Protein 5XSZ (pdb70)

Secondary structure (P-SEA, 3-state):
ccccaaaaaaaaaaaaaaaaaaaaaaaaaaccccccccaaaaaaaaaaaaaaaaaaaaaaaaaaaacccccccaaaaaaaaaaaaaaaaaaaaaaaaaaaaaaaaacccccccccccaaaaaaaaaaaaaaaaaacaaaaaaacccccccccccccccaaaaaaaaaaaaaacccaaaaaaaaaaaaaaaaaaaccccccaaaaaaacbbbbccccccccccccccccccccccccaaaaaaaaaaaacccccccccaaaaaaaaaaaaaaaaaaaaacccaaaaaaaccaaaaaaaaaaaaaccccccccaaaaaaaaaacaaaaaaaaaaccccccccaaaaaaaaaaaacccccccccaaaaaaaaaaaaaaaaaacaaaaaaaaaaaaaaccccccccaaaaaaaaaaaaaaaaaccccaaaaaaaaaaaaccccccccccccc

Structure (mmCIF, N/CA/C/O backbone):
data_5XSZ
#
_entry.id   5XSZ
#
_cell.length_a   55.880
_cell.length_b   65.020
_cell.length_c   160.650
_cell.angle_alpha   90.000
_cell.angle_beta   90.000
_cell.angle_gamma   90.000
#
_symmetry.space_group_name_H-M   'P 21 21 21'
#
loop_
_entity.id
_entity.type
_entity.pdbx_description
1 polymer 'Lysophosphatidic acid receptor 6a,Endolysin,Lysophosphatidic acid receptor 6a'
2 non-polymer '(2R)-2,3-dihydroxypropyl (9Z)-octadec-9-enoate'
#
loop_
_atom_site.group_PDB
_atom_site.id
_atom_site.type_symbol
_atom_site.label_atom_id
_atom_site.label_alt_id
_atom_site.label_comp_id
_atom_site.label_asym_id
_atom_site.label_entity_id
_atom_site.label_seq_id
_atom_site.pdbx_PDB_ins_code
_atom_site.Cartn_x
_atom_site.Cartn_y
_atom_site.Cartn_z
_atom_site.occupancy
_atom_site.B_iso_or_equiv
_atom_site.auth_seq_id
_atom_site.auth_comp_id
_atom_site.auth_asym_id
_atom_site.auth_atom_id
_atom_site.pdbx_PDB_model_num
ATOM 1 N N . ASP A 1 24 ? 4.106 3.805 -65.931 1.00 95.67 23 ASP A N 1
ATOM 2 C CA . ASP A 1 24 ? 3.927 4.210 -64.541 1.00 100.55 23 ASP A CA 1
ATOM 3 C C . ASP A 1 24 ? 2.997 3.234 -63.832 1.00 97.60 23 ASP A C 1
ATOM 4 O O . ASP A 1 24 ? 2.061 3.636 -63.135 1.00 95.56 23 ASP A O 1
ATOM 9 N N . ASN A 1 25 ? 3.262 1.939 -64.024 1.00 98.92 24 ASN A N 1
ATOM 10 C CA . ASN A 1 25 ? 2.450 0.902 -63.401 1.00 95.25 24 ASN A CA 1
ATOM 11 C C . ASN A 1 25 ? 2.577 0.891 -61.887 1.00 90.64 24 ASN A C 1
ATOM 12 O O . ASN A 1 25 ? 1.660 0.422 -61.207 1.00 85.07 24 ASN A O 1
ATOM 17 N N . PHE A 1 26 ? 3.680 1.408 -61.344 1.00 89.20 25 PHE A N 1
ATOM 18 C CA . PHE A 1 26 ? 3.792 1.531 -59.896 1.00 84.82 25 PHE A CA 1
ATOM 19 C C . PHE A 1 26 ? 2.688 2.408 -59.330 1.00 83.10 25 PHE A C 1
ATOM 20 O O . PHE A 1 26 ? 2.312 2.253 -58.165 1.00 82.49 25 PHE A O 1
ATOM 28 N N . LYS A 1 27 ? 2.143 3.313 -60.140 1.00 84.68 26 LYS A N 1
ATOM 29 C CA . LYS A 1 27 ? 1.252 4.337 -59.606 1.00 81.39 26 LYS A CA 1
ATOM 30 C C . LYS A 1 27 ? -0.195 3.864 -59.530 1.00 72.51 26 LYS A C 1
ATOM 31 O O . LYS A 1 27 ? -0.843 3.985 -58.484 1.00 71.72 26 LYS A O 1
ATOM 33 N N . TYR A 1 28 ? -0.724 3.334 -60.619 1.00 73.14 27 TYR A N 1
ATOM 34 C CA . TYR A 1 28 ? -2.173 3.210 -60.660 1.00 65.11 27 TYR A CA 1
ATOM 35 C C . TYR A 1 28 ? -2.683 2.014 -59.857 1.00 64.36 27 TYR A C 1
ATOM 36 O O . TYR A 1 28 ? -3.576 2.193 -59.022 1.00 63.51 27 TYR A O 1
ATOM 38 N N . PRO A 1 29 ? -2.186 0.788 -60.056 1.00 66.62 28 PRO A N 1
ATOM 39 C CA . PRO A 1 29 ? -2.757 -0.324 -59.281 1.00 64.50 28 PRO A CA 1
ATOM 40 C C . PRO A 1 29 ? -2.349 -0.320 -57.818 1.00 63.30 28 PRO A C 1
ATOM 41 O O . PRO A 1 29 ? -3.123 -0.801 -56.982 1.00 60.72 28 PRO A O 1
ATOM 45 N N . LEU A 1 30 ? -1.167 0.207 -57.478 1.00 64.08 29 LEU A N 1
ATOM 46 C CA . LEU A 1 30 ? -0.725 0.206 -56.083 1.00 57.38 29 LEU A CA 1
ATOM 47 C C . LEU A 1 30 ? -1.675 1.001 -55.196 1.00 58.51 29 LEU A C 1
ATOM 48 O O . LEU A 1 30 ? -1.991 0.579 -54.077 1.00 55.32 29 LEU A O 1
ATOM 53 N N . TYR A 1 31 ? -2.132 2.159 -55.679 1.00 61.11 30 TYR A N 1
ATOM 54 C CA . TYR A 1 31 ? -3.173 2.914 -54.990 1.00 56.92 30 TYR A CA 1
ATOM 55 C C . TYR A 1 31 ? -4.361 2.026 -54.642 1.00 59.53 30 TYR A C 1
ATOM 56 O O . TYR A 1 31 ? -4.862 2.053 -53.514 1.00 61.01 30 TYR A O 1
ATOM 65 N N . SER A 1 32 ? -4.823 1.223 -55.603 1.00 63.82 31 SER A N 1
ATOM 66 C CA . SER A 1 32 ? -5.983 0.371 -55.361 1.00 59.35 31 SER A CA 1
ATOM 67 C C . SER A 1 32 ? -5.721 -0.614 -54.227 1.00 59.80 31 SER A C 1
ATOM 68 O O . SER A 1 32 ? -6.605 -0.871 -53.402 1.00 58.27 31 SER A O 1
ATOM 71 N N . MET A 1 33 ? -4.504 -1.160 -54.159 1.00 61.12 32 MET A N 1
ATOM 72 C CA . MET A 1 33 ? -4.163 -2.110 -53.104 1.00 63.04 32 MET A CA 1
ATOM 73 C C . MET A 1 33 ? -4.064 -1.416 -51.752 1.00 61.86 32 MET A C 1
ATOM 74 O O . MET A 1 33 ? -4.758 -1.784 -50.796 1.00 58.97 32 MET A O 1
ATOM 79 N N . VAL A 1 34 ? -3.198 -0.401 -51.663 1.00 64.14 33 VAL A N 1
ATOM 80 C CA . VAL A 1 34 ? -2.997 0.323 -50.410 1.00 55.64 33 VAL A CA 1
ATOM 81 C C . VAL A 1 34 ? -4.320 0.875 -49.893 1.00 54.36 33 VAL A C 1
ATOM 82 O O . VAL A 1 34 ? -4.677 0.672 -48.730 1.00 59.04 33 VAL A O 1
ATOM 86 N N . PHE A 1 35 ? -5.087 1.547 -50.754 1.00 52.96 34 PHE A N 1
ATOM 87 C CA . PHE A 1 35 ? -6.313 2.189 -50.280 1.00 54.47 34 PHE A CA 1
ATOM 88 C C . PHE A 1 35 ? -7.301 1.169 -49.737 1.00 53.09 34 PHE A C 1
ATOM 89 O O . PHE A 1 35 ? -7.951 1.411 -48.717 1.00 53.28 34 PHE A O 1
ATOM 97 N N . SER A 1 36 ? -7.427 0.021 -50.401 1.00 56.36 35 SER A N 1
ATOM 98 C CA . SER A 1 36 ? -8.335 -1.017 -49.922 1.00 58.49 35 SER A CA 1
ATOM 99 C C . SER A 1 36 ? -7.911 -1.515 -48.546 1.00 58.08 35 SER A C 1
ATOM 100 O O . SER A 1 36 ? -8.736 -1.621 -47.628 1.00 56.92 35 SER A O 1
ATOM 103 N N . ILE A 1 37 ? -6.619 -1.814 -48.386 1.00 53.15 36 ILE A N 1
ATOM 104 C CA . ILE A 1 37 ? -6.099 -2.246 -47.091 1.00 54.14 36 ILE A CA 1
ATOM 105 C C . ILE A 1 37 ? -6.240 -1.127 -46.063 1.00 58.31 36 ILE A C 1
ATOM 106 O O . ILE A 1 37 ? -6.778 -1.330 -44.967 1.00 57.60 36 ILE A O 1
ATOM 111 N N . VAL A 1 38 ? -5.783 0.079 -46.416 1.00 57.92 37 VAL A N 1
ATOM 112 C CA . VAL A 1 38 ? -5.858 1.217 -45.501 1.00 56.84 37 VAL A CA 1
ATOM 113 C C . VAL A 1 38 ? -7.303 1.493 -45.097 1.00 57.92 37 VAL A C 1
ATOM 114 O O . VAL A 1 38 ? -7.593 1.732 -43.920 1.00 55.82 37 VAL A O 1
ATOM 118 N N . PHE A 1 39 ? -8.234 1.435 -46.053 1.00 58.13 38 PHE A N 1
ATOM 119 C CA . PHE A 1 39 ? -9.640 1.680 -45.739 1.00 55.77 38 PHE A CA 1
ATOM 120 C C . PHE A 1 39 ? -10.147 0.727 -44.663 1.00 56.16 38 PHE A C 1
ATOM 121 O O . PHE A 1 39 ? -10.838 1.144 -43.727 1.00 54.29 38 PHE A O 1
ATOM 129 N N . MET A 1 40 ? -9.836 -0.566 -44.792 1.00 59.94 39 MET A N 1
ATOM 130 C CA . MET A 1 40 ? -10.303 -1.536 -43.805 1.00 61.06 39 MET A CA 1
ATOM 131 C C . MET A 1 40 ? -9.628 -1.306 -42.462 1.00 59.79 39 MET A C 1
ATOM 132 O O . MET A 1 40 ? -10.293 -1.224 -41.421 1.00 58.62 39 MET A O 1
ATOM 134 N N . VAL A 1 41 ? -8.300 -1.184 -42.473 1.00 59.30 40 VAL A N 1
ATOM 135 C CA . VAL A 1 41 ? -7.574 -0.911 -41.239 1.00 61.29 40 VAL A CA 1
ATOM 136 C C . VAL A 1 41 ? -8.029 0.416 -40.642 1.00 60.39 40 VAL A C 1
ATOM 137 O O . VAL A 1 41 ? -8.489 0.475 -39.496 1.00 60.57 40 VAL A O 1
ATOM 141 N N . GLY A 1 42 ? -7.962 1.486 -41.434 1.00 58.98 41 GLY A N 1
ATOM 142 C CA . GLY A 1 42 ? -8.278 2.809 -40.917 1.00 59.63 41 GLY A CA 1
ATOM 143 C C . GLY A 1 42 ? -9.685 2.917 -40.357 1.00 60.34 41 GLY A C 1
ATOM 144 O O . GLY A 1 42 ? -9.892 3.461 -39.269 1.00 65.03 41 GLY A O 1
ATOM 145 N N . LEU A 1 43 ? -10.673 2.396 -41.089 1.00 58.52 42 LEU A N 1
ATOM 146 C CA . LEU A 1 43 ? -12.062 2.541 -40.661 1.00 60.50 42 LEU A CA 1
ATOM 147 C C . LEU A 1 43 ? -12.292 1.884 -39.307 1.00 62.39 42 LEU A C 1
ATOM 148 O O . LEU A 1 43 ? -12.847 2.502 -38.391 1.00 64.54 42 LEU A O 1
ATOM 153 N N . ILE A 1 44 ? -11.849 0.635 -39.157 1.00 63.24 43 ILE A N 1
ATOM 154 C CA . ILE A 1 44 ? -12.126 -0.112 -37.933 1.00 64.15 43 ILE A CA 1
ATOM 155 C C . ILE A 1 44 ? -11.407 0.520 -36.744 1.00 63.62 43 ILE A C 1
ATOM 156 O O . ILE A 1 44 ? -12.005 0.745 -35.684 1.00 61.13 43 ILE A O 1
ATOM 161 N N . THR A 1 45 ? -10.114 0.821 -36.904 1.00 60.39 44 THR A N 1
ATOM 162 C CA . THR A 1 45 ? -9.347 1.376 -35.792 1.00 57.53 44 THR A CA 1
ATOM 163 C C . THR A 1 45 ? -9.862 2.753 -35.391 1.00 59.62 44 THR A C 1
ATOM 164 O O . THR A 1 45 ? -9.990 3.051 -34.199 1.00 57.01 44 THR A O 1
ATOM 168 N N . ASN A 1 46 ? -10.171 3.606 -36.370 1.00 64.00 45 ASN A N 1
ATOM 169 C CA . ASN A 1 46 ? -10.606 4.962 -36.043 1.00 64.34 45 ASN A CA 1
ATOM 170 C C . ASN A 1 46 ? -12.017 4.978 -35.463 1.00 63.89 45 ASN A C 1
ATOM 171 O O . ASN A 1 46 ? -12.311 5.779 -34.568 1.00 66.69 45 ASN A O 1
ATOM 176 N N . VAL A 1 47 ? -12.907 4.112 -35.954 1.00 62.70 46 VAL A N 1
ATOM 177 C CA . VAL A 1 47 ? -14.235 4.007 -35.346 1.00 65.33 46 VAL A CA 1
ATOM 178 C C . VAL A 1 47 ? -14.118 3.505 -33.912 1.00 63.72 46 VAL A C 1
ATOM 179 O O . VAL A 1 47 ? -14.781 4.011 -32.999 1.00 62.01 46 VAL A O 1
ATOM 183 N N . ALA A 1 48 ? -13.259 2.507 -33.692 1.00 64.07 47 ALA A N 1
ATOM 184 C CA . ALA A 1 48 ? -13.052 1.995 -32.341 1.00 62.17 47 ALA A CA 1
ATOM 185 C C . ALA A 1 48 ? -12.408 3.047 -31.448 1.00 64.04 47 ALA A C 1
ATOM 186 O O . ALA A 1 48 ? -12.773 3.184 -30.275 1.00 63.76 47 ALA A O 1
ATOM 188 N N . ALA A 1 49 ? -11.448 3.801 -31.987 1.00 63.79 48 ALA A N 1
ATOM 189 C CA . ALA A 1 49 ? -10.827 4.869 -31.211 1.00 60.77 48 ALA A CA 1
ATOM 190 C C . ALA A 1 49 ? -11.839 5.950 -30.863 1.00 61.18 48 ALA A C 1
ATOM 191 O O . ALA A 1 49 ? -11.884 6.427 -29.725 1.00 65.71 48 ALA A O 1
ATOM 193 N N . MET A 1 50 ? -12.668 6.345 -31.832 1.00 58.79 49 MET A N 1
ATOM 194 C CA . MET A 1 50 ? -13.690 7.350 -31.564 1.00 64.26 49 MET A CA 1
ATOM 195 C C . MET A 1 50 ? -14.638 6.889 -30.463 1.00 75.04 49 MET A C 1
ATOM 196 O O . MET A 1 50 ? -14.886 7.621 -29.499 1.00 81.57 49 MET A O 1
ATOM 201 N N . TYR A 1 51 ? -15.161 5.664 -30.584 1.00 73.49 50 TYR A N 1
ATOM 202 C CA . TYR A 1 51 ? -16.060 5.117 -29.568 1.00 73.49 50 TYR A CA 1
ATOM 203 C C . TYR A 1 51 ? -15.413 5.118 -28.186 1.00 72.18 50 TYR A C 1
ATOM 204 O O . TYR A 1 51 ? -16.052 5.483 -27.191 1.00 72.65 50 TYR A O 1
ATOM 213 N N . ILE A 1 52 ? -14.144 4.712 -28.105 1.00 69.62 51 ILE A N 1
ATOM 214 C CA . ILE A 1 52 ? -13.438 4.693 -26.827 1.00 69.27 51 ILE A CA 1
ATOM 215 C C . ILE A 1 52 ? -13.350 6.095 -26.246 1.00 73.35 51 ILE A C 1
ATOM 216 O O . ILE A 1 52 ? -13.485 6.291 -25.032 1.00 82.98 51 ILE A O 1
ATOM 221 N N . PHE A 1 53 ? -13.136 7.094 -27.103 1.00 70.45 52 PHE A N 1
ATOM 222 C CA . PHE A 1 53 ? -12.958 8.462 -26.626 1.00 76.76 52 PHE A CA 1
ATOM 223 C C . PHE A 1 53 ? -14.211 8.977 -25.928 1.00 87.84 52 PHE A C 1
ATOM 224 O O . PHE A 1 53 ? -14.129 9.609 -24.868 1.00 95.98 52 PHE A O 1
ATOM 232 N N . MET A 1 54 ? -15.384 8.720 -26.514 1.00 86.98 53 MET A N 1
ATOM 233 C CA . MET A 1 54 ? -16.615 9.302 -25.987 1.00 89.14 53 MET A CA 1
ATOM 234 C C . MET A 1 54 ? -16.895 8.817 -24.570 1.00 96.80 53 MET A C 1
ATOM 235 O O . MET A 1 54 ? -17.046 9.620 -23.641 1.00 99.49 53 MET A O 1
ATOM 240 N N . CYS A 1 55 ? -16.938 7.499 -24.383 1.00 99.76 54 CYS A N 1
ATOM 241 C CA . CYS A 1 55 ? -17.527 6.928 -23.177 1.00 99.82 54 CYS A CA 1
ATOM 242 C C . CYS A 1 55 ? -16.579 6.976 -21.982 1.00 101.86 54 CYS A C 1
ATOM 243 O O . CYS A 1 55 ? -17.014 7.225 -20.853 1.00 107.96 54 CYS A O 1
ATOM 246 N N . SER A 1 56 ? -15.289 6.759 -22.205 1.00 99.82 55 SER A N 1
ATOM 247 C CA . SER A 1 56 ? -14.360 6.488 -21.117 1.00 105.62 55 SER A CA 1
ATOM 248 C C . SER A 1 56 ? -13.766 7.771 -20.546 1.00 109.99 55 SER A C 1
ATOM 249 O O . SER A 1 56 ? -13.280 8.630 -21.293 1.00 109.48 55 SER A O 1
ATOM 252 N N . LEU A 1 57 ? -13.824 7.894 -19.216 1.00 110.40 56 LEU A N 1
ATOM 253 C CA . LEU A 1 57 ? -13.180 8.933 -18.401 1.00 112.52 56 LEU A CA 1
ATOM 254 C C . LEU A 1 57 ? -13.842 10.302 -18.511 1.00 118.33 56 LEU A C 1
ATOM 255 O O . LEU A 1 57 ? -13.310 11.267 -17.941 1.00 111.70 56 LEU A O 1
ATOM 260 N N . LYS A 1 58 ? -14.969 10.421 -19.213 1.00 122.82 57 LYS A N 1
ATOM 261 C CA . LYS A 1 58 ? -15.783 11.634 -19.237 1.00 118.63 57 LYS A CA 1
ATOM 262 C C . LYS A 1 58 ? -15.040 12.877 -19.711 1.00 122.71 57 LYS A C 1
ATOM 263 O O . LYS A 1 58 ? -14.670 13.725 -18.888 1.00 122.52 57 LYS A O 1
ATOM 265 N N . LEU A 1 59 ? -14.845 13.020 -21.026 1.00 117.09 58 LEU A N 1
ATOM 266 C CA . LEU A 1 59 ? -14.081 14.127 -21.610 1.00 110.17 58 LEU A CA 1
ATOM 267 C C . LEU A 1 59 ? -12.741 14.280 -20.888 1.00 107.92 58 LEU A C 1
ATOM 268 O O . LEU A 1 59 ? -12.482 15.258 -20.188 1.00 105.93 58 LEU A O 1
ATOM 270 N N . ARG A 1 60 ? -11.890 13.277 -21.109 1.00 102.10 59 ARG A N 1
ATOM 271 C CA . ARG A 1 60 ? -10.775 13.017 -20.206 1.00 100.63 59 ARG A CA 1
ATOM 272 C C . ARG A 1 60 ? -9.872 14.229 -20.033 1.00 93.24 59 ARG A C 1
ATOM 273 O O . ARG A 1 60 ? -9.520 14.594 -18.906 1.00 102.08 59 ARG A O 1
ATOM 275 N N . ASN A 1 61 ? -9.478 14.866 -21.128 1.00 75.98 60 ASN A N 1
ATOM 276 C CA . ASN A 1 61 ? -8.398 15.833 -21.025 1.00 71.00 60 ASN A CA 1
ATOM 277 C C . ASN A 1 61 ? -8.482 16.825 -22.173 1.00 73.68 60 ASN A C 1
ATOM 278 O O . ASN A 1 61 ? -9.310 16.695 -23.079 1.00 74.65 60 ASN A O 1
ATOM 283 N N . GLU A 1 62 ? -7.607 17.835 -22.109 1.00 69.51 61 GLU A N 1
ATOM 284 C CA . GLU A 1 62 ? -7.410 18.721 -23.251 1.00 60.81 61 GLU A CA 1
ATOM 285 C C . GLU A 1 62 ? -6.743 17.981 -24.395 1.00 59.52 61 GLU A C 1
ATOM 286 O O . GLU A 1 62 ? -7.066 18.210 -25.567 1.00 68.82 61 GLU A O 1
ATOM 292 N N . THR A 1 63 ? -5.804 17.091 -24.071 1.00 58.47 62 THR A N 1
ATOM 293 C CA . THR A 1 63 ? -5.120 16.333 -25.109 1.00 57.19 62 THR A CA 1
ATOM 294 C C . THR A 1 63 ? -6.097 15.459 -25.875 1.00 53.40 62 THR A C 1
ATOM 295 O O . THR A 1 63 ? -5.964 15.282 -27.089 1.00 57.60 62 THR A O 1
ATOM 299 N N . THR A 1 64 ? -7.102 14.926 -25.185 1.00 52.21 63 THR A N 1
ATOM 300 C CA . THR A 1 64 ? -8.101 14.108 -25.855 1.00 52.42 63 THR A CA 1
ATOM 301 C C . THR A 1 64 ? -8.860 14.906 -26.906 1.00 60.38 63 THR A C 1
ATOM 302 O O . THR A 1 64 ? -9.248 14.360 -27.948 1.00 62.84 63 THR A O 1
ATOM 306 N N . THR A 1 65 ? -9.074 16.197 -26.660 1.00 61.74 64 THR A N 1
ATOM 307 C CA . THR A 1 65 ? -9.765 17.019 -27.645 1.00 62.36 64 THR A CA 1
ATOM 308 C C . THR A 1 65 ? -8.993 17.060 -28.956 1.00 56.41 64 THR A C 1
ATOM 309 O O . THR A 1 65 ? -9.582 16.919 -30.034 1.00 59.10 64 THR A O 1
ATOM 313 N N . TYR A 1 66 ? -7.670 17.218 -28.886 1.00 55.08 65 TYR A N 1
ATOM 314 C CA . TYR A 1 66 ? -6.858 17.190 -30.100 1.00 53.07 65 TYR A CA 1
ATOM 315 C C . TYR A 1 66 ? -6.985 15.854 -30.820 1.00 52.44 65 TYR A C 1
ATOM 316 O O . TYR A 1 66 ? -7.038 15.805 -32.055 1.00 56.29 65 TYR A O 1
ATOM 325 N N . MET A 1 67 ? -7.040 14.758 -30.064 1.00 50.69 66 MET A N 1
ATOM 326 C CA . MET A 1 67 ? -7.066 13.434 -30.676 1.00 51.67 66 MET A CA 1
ATOM 327 C C . MET A 1 67 ? -8.383 13.167 -31.390 1.00 53.63 66 MET A C 1
ATOM 328 O O . MET A 1 67 ? -8.407 12.497 -32.428 1.00 55.33 66 MET A O 1
ATOM 333 N N . MET A 1 68 ? -9.486 13.668 -30.844 1.00 54.93 67 MET A N 1
ATOM 334 C CA . MET A 1 68 ? -10.790 13.407 -31.443 1.00 58.42 67 MET A CA 1
ATOM 335 C C . MET A 1 68 ? -10.940 14.114 -32.789 1.00 57.65 67 MET A C 1
ATOM 336 O O . MET A 1 68 ? -11.544 13.568 -33.721 1.00 57.92 67 MET A O 1
ATOM 341 N N . ASN A 1 69 ? -10.396 15.329 -32.906 1.00 55.62 68 ASN A N 1
ATOM 342 C CA . ASN A 1 69 ? -10.414 16.038 -34.182 1.00 55.28 68 ASN A CA 1
ATOM 343 C C . ASN A 1 69 ? -9.598 15.300 -35.228 1.00 55.43 68 ASN A C 1
ATOM 344 O O . ASN A 1 69 ? -9.936 15.307 -36.418 1.00 52.36 68 ASN A O 1
ATOM 349 N N . LEU A 1 70 ? -8.506 14.676 -34.798 1.00 53.25 69 LEU A N 1
ATOM 350 C CA . LEU A 1 70 ? -7.687 13.897 -35.712 1.00 55.17 69 LEU A CA 1
ATOM 351 C C . LEU A 1 70 ? -8.460 12.700 -36.249 1.00 55.26 69 LEU A C 1
ATOM 352 O O . LEU A 1 70 ? -8.343 12.355 -37.432 1.00 59.36 69 LEU A O 1
ATOM 357 N N . VAL A 1 71 ? -9.270 12.066 -35.397 1.00 51.48 70 VAL A N 1
ATOM 358 C CA . VAL A 1 71 ? -10.051 10.912 -35.830 1.00 51.36 70 VAL A CA 1
ATOM 359 C C . VAL A 1 71 ? -11.059 11.321 -36.892 1.00 52.05 70 VAL A C 1
ATOM 360 O O . VAL A 1 71 ? -11.248 10.616 -37.888 1.00 58.12 70 VAL A O 1
ATOM 364 N N . VAL A 1 72 ? -11.711 12.470 -36.708 1.00 52.20 71 VAL A N 1
ATOM 365 C CA . VAL A 1 72 ? -12.728 12.913 -37.663 1.00 57.41 71 VAL A CA 1
ATOM 366 C C . VAL A 1 72 ? -12.113 13.139 -39.041 1.00 55.14 71 VAL A C 1
ATOM 367 O O . VAL A 1 72 ? -12.619 12.642 -40.055 1.00 54.79 71 VAL A O 1
ATOM 371 N N . SER A 1 73 ? -11.014 13.894 -39.100 1.00 52.13 72 SER A N 1
ATOM 372 C CA . SER A 1 73 ? -10.360 14.149 -40.379 1.00 54.10 72 SER A CA 1
ATOM 373 C C . SER A 1 73 ? -9.948 12.849 -41.053 1.00 54.80 72 SER A C 1
ATOM 374 O O . SER A 1 73 ? -10.084 12.699 -42.273 1.00 60.80 72 SER A O 1
ATOM 377 N N . ASP A 1 74 ? -9.432 11.895 -40.275 1.00 53.38 73 ASP A N 1
ATOM 378 C CA . ASP A 1 74 ? -9.023 10.626 -40.865 1.00 56.56 73 ASP A CA 1
ATOM 379 C C . ASP A 1 74 ? -10.231 9.840 -41.356 1.00 55.59 73 ASP A C 1
ATOM 380 O O . ASP A 1 74 ? -10.186 9.223 -42.426 1.00 56.93 73 ASP A O 1
ATOM 385 N N . LEU A 1 75 ? -11.328 9.867 -40.597 1.00 55.36 74 LEU A N 1
ATOM 386 C CA . LEU A 1 75 ? -12.525 9.129 -40.985 1.00 54.10 74 LEU A CA 1
ATOM 387 C C . LEU A 1 75 ? -13.092 9.644 -42.300 1.00 60.27 74 LEU A C 1
ATOM 388 O O . LEU A 1 75 ? -13.414 8.858 -43.198 1.00 65.55 74 LEU A O 1
ATOM 393 N N . LEU A 1 76 ? -13.236 10.968 -42.427 1.00 58.52 75 LEU A N 1
ATOM 394 C CA . LEU A 1 76 ? -13.773 11.533 -43.660 1.00 52.43 75 LEU A CA 1
ATOM 395 C C . LEU A 1 76 ? -12.920 11.133 -44.856 1.00 54.32 75 LEU A C 1
ATOM 396 O O . LEU A 1 76 ? -13.447 10.723 -45.896 1.00 62.62 75 LEU A O 1
ATOM 401 N N . PHE A 1 77 ? -11.598 11.196 -44.710 1.00 54.95 76 PHE A N 1
ATOM 402 C CA . PHE A 1 77 ? -10.713 10.780 -45.792 1.00 58.95 76 PHE A CA 1
ATOM 403 C C . PHE A 1 77 ? -10.784 9.274 -46.027 1.00 63.03 76 PHE A C 1
ATOM 404 O O . PHE A 1 77 ? -10.682 8.811 -47.169 1.00 67.11 76 PHE A O 1
ATOM 412 N N . VAL A 1 78 ? -10.954 8.494 -44.959 1.00 61.91 77 VAL A N 1
ATOM 413 C CA . VAL A 1 78 ? -11.119 7.052 -45.117 1.00 60.80 77 VAL A CA 1
ATOM 414 C C . VAL A 1 78 ? -12.381 6.748 -45.918 1.00 65.34 77 VAL A C 1
ATOM 415 O O . VAL A 1 78 ? -12.382 5.868 -46.789 1.00 70.55 77 VAL A O 1
ATOM 419 N N . LEU A 1 79 ? -13.462 7.498 -45.676 1.00 60.56 78 LEU A N 1
ATOM 420 C CA . LEU A 1 79 ? -14.704 7.259 -46.410 1.00 65.75 78 LEU A CA 1
ATOM 421 C C . LEU A 1 79 ? -14.552 7.545 -47.904 1.00 67.60 78 LEU A C 1
ATOM 422 O O . LEU A 1 79 ? -15.268 6.955 -48.721 1.00 69.39 78 LEU A O 1
ATOM 427 N N . THR A 1 80 ? -13.634 8.435 -48.283 1.00 63.85 79 THR A N 1
ATOM 428 C CA . THR A 1 80 ? -13.397 8.716 -49.693 1.00 66.34 79 THR A CA 1
ATOM 429 C C . THR A 1 80 ? -12.523 7.666 -50.367 1.00 70.80 79 THR A C 1
ATOM 430 O O . THR A 1 80 ? -12.408 7.673 -51.598 1.00 71.87 79 THR A O 1
ATOM 434 N N . LEU A 1 81 ? -11.904 6.775 -49.593 1.00 68.91 80 LEU A N 1
ATOM 435 C CA . LEU A 1 81 ? -10.998 5.781 -50.168 1.00 68.96 80 LEU A CA 1
ATOM 436 C C . LEU A 1 81 ? -11.686 4.777 -51.083 1.00 65.62 80 LEU A C 1
ATOM 437 O O . LEU A 1 81 ? -11.123 4.471 -52.148 1.00 61.49 80 LEU A O 1
ATOM 442 N N . PRO A 1 82 ? -12.848 4.201 -50.741 1.00 65.21 81 PRO A N 1
ATOM 443 C CA . PRO A 1 82 ? -13.462 3.243 -51.674 1.00 64.74 81 PRO A CA 1
ATOM 444 C C . PRO A 1 82 ? -13.761 3.845 -53.029 1.00 70.82 81 PRO A C 1
ATOM 445 O O . PRO A 1 82 ? -13.590 3.174 -54.055 1.00 73.11 81 PRO A O 1
ATOM 449 N N . LEU A 1 83 ? -14.194 5.105 -53.065 1.00 71.14 82 LEU A N 1
ATOM 450 C CA . LEU A 1 83 ? -14.555 5.710 -54.341 1.00 75.26 82 LEU A CA 1
ATOM 451 C C . LEU A 1 83 ? -13.331 5.873 -55.228 1.00 74.50 82 LEU A C 1
ATOM 452 O O . LEU A 1 83 ? -13.404 5.667 -56.445 1.00 84.86 82 LEU A O 1
ATOM 457 N N . ARG A 1 84 ? -12.195 6.239 -54.634 1.00 71.04 83 ARG A N 1
ATOM 458 C CA . ARG A 1 84 ? -10.946 6.245 -55.385 1.00 72.02 83 ARG A CA 1
ATOM 459 C C . ARG A 1 84 ? -10.636 4.863 -55.926 1.00 70.40 83 ARG A C 1
ATOM 460 O O . ARG A 1 84 ? -10.417 4.705 -57.141 1.00 75.58 83 ARG A O 1
ATOM 468 N N . VAL A 1 85 ? -10.654 3.849 -55.044 1.00 73.12 84 VAL A N 1
ATOM 469 C CA . VAL A 1 85 ? -10.406 2.471 -55.475 1.00 71.34 84 VAL A CA 1
ATOM 470 C C . VAL A 1 85 ? -11.252 2.130 -56.698 1.00 78.14 84 VAL A C 1
ATOM 471 O O . VAL A 1 85 ? -10.732 1.927 -57.799 1.00 83.26 84 VAL A O 1
ATOM 475 N N . PHE A 1 86 ? -12.576 2.141 -56.524 1.00 75.70 85 PHE A N 1
ATOM 476 C CA . PHE A 1 86 ? -13.532 1.950 -57.614 1.00 73.75 85 PHE A CA 1
ATOM 477 C C . PHE A 1 86 ? -13.086 2.648 -58.893 1.00 76.07 85 PHE A C 1
ATOM 478 O O . PHE A 1 86 ? -13.073 2.049 -59.971 1.00 78.35 85 PHE A O 1
ATOM 486 N N . TYR A 1 87 ? -12.694 3.919 -58.776 1.00 78.79 86 TYR A N 1
ATOM 487 C CA . TYR A 1 87 ? -12.269 4.691 -59.937 1.00 79.27 86 TYR A CA 1
ATOM 488 C C . TYR A 1 87 ? -11.071 4.061 -60.641 1.00 80.21 86 TYR A C 1
ATOM 489 O O . TYR A 1 87 ? -10.911 4.226 -61.855 1.00 85.75 86 TYR A O 1
ATOM 498 N N . PHE A 1 88 ? -10.222 3.337 -59.910 1.00 79.06 87 PHE A N 1
ATOM 499 C CA . PHE A 1 88 ? -9.084 2.702 -60.567 1.00 82.57 87 PHE A CA 1
ATOM 500 C C . PHE A 1 88 ? -9.450 1.339 -61.149 1.00 82.27 87 PHE A C 1
ATOM 501 O O . PHE A 1 88 ? -9.033 1.015 -62.267 1.00 81.03 87 PHE A O 1
ATOM 509 N N . VAL A 1 89 ? -10.222 0.526 -60.421 1.00 76.83 88 VAL A N 1
ATOM 510 C CA . VAL A 1 89 ? -10.538 -0.813 -60.920 1.00 85.09 88 VAL A CA 1
ATOM 511 C C . VAL A 1 89 ? -11.467 -0.736 -62.128 1.00 84.08 88 VAL A C 1
ATOM 512 O O . VAL A 1 89 ? -11.340 -1.523 -63.076 1.00 83.62 88 VAL A O 1
ATOM 516 N N . GLN A 1 90 ? -12.402 0.209 -62.125 1.00 80.92 89 GLN A N 1
ATOM 517 C CA . GLN A 1 90 ? -13.382 0.298 -63.194 1.00 77.60 89 GLN A CA 1
ATOM 518 C C . GLN A 1 90 ? -13.076 1.395 -64.204 1.00 80.94 89 GLN A C 1
ATOM 519 O O . GLN A 1 90 ? -13.754 1.463 -65.236 1.00 84.48 89 GLN A O 1
ATOM 521 N N . GLN A 1 91 ? -12.073 2.233 -63.944 1.00 81.08 90 GLN A N 1
ATOM 522 C CA . GLN A 1 91 ? -11.731 3.351 -64.824 1.00 88.03 90 GLN A CA 1
ATOM 523 C C . GLN A 1 91 ? -12.978 4.162 -65.185 1.00 87.66 90 GLN A C 1
ATOM 524 O O . GLN A 1 91 ? -13.222 4.504 -66.343 1.00 86.93 90 GLN A O 1
ATOM 530 N N . ASN A 1 92 ? -13.788 4.450 -64.170 1.00 87.26 91 ASN A N 1
ATOM 531 C CA . ASN A 1 92 ? -15.004 5.230 -64.351 1.00 90.85 91 ASN A CA 1
ATOM 532 C C . ASN A 1 92 ? -15.372 5.864 -63.019 1.00 96.12 91 ASN A C 1
ATOM 533 O O . ASN A 1 92 ? -15.126 5.291 -61.955 1.00 95.03 91 ASN A O 1
ATOM 538 N N . TRP A 1 93 ? -15.966 7.055 -63.090 1.00 100.87 92 TRP A N 1
ATOM 539 C CA . TRP A 1 93 ? -16.347 7.831 -61.912 1.00 96.01 92 TRP A CA 1
ATOM 540 C C . TRP A 1 93 ? -17.847 8.101 -61.995 1.00 94.66 92 TRP A C 1
ATOM 541 O O . TRP A 1 93 ? -18.280 9.215 -62.329 1.00 92.71 92 TRP A O 1
ATOM 552 N N . PRO A 1 94 ? -18.678 7.100 -61.691 1.00 97.48 93 PRO A N 1
ATOM 553 C CA . PRO A 1 94 ? -20.134 7.294 -61.778 1.00 100.21 93 PRO A CA 1
ATOM 554 C C . PRO A 1 94 ? -20.706 8.242 -60.733 1.00 100.23 93 PRO A C 1
ATOM 555 O O . PRO A 1 94 ? -21.931 8.406 -60.674 1.00 97.27 93 PRO A O 1
ATOM 559 N N . PHE A 1 95 ? -19.866 8.873 -59.920 1.00 103.15 94 PHE A N 1
ATOM 560 C CA . PHE A 1 95 ? -20.305 9.731 -58.832 1.00 98.17 94 PHE A CA 1
ATOM 561 C C . PHE A 1 95 ? -20.447 11.178 -59.305 1.00 95.55 94 PHE A C 1
ATOM 562 O O . PHE A 1 95 ? -20.040 11.544 -60.410 1.00 99.42 94 PHE A O 1
ATOM 570 N N . GLY A 1 96 ? -21.033 12.009 -58.447 1.00 90.02 95 GLY A N 1
ATOM 571 C CA . GLY A 1 96 ? -21.308 13.387 -58.807 1.00 94.95 95 GLY A CA 1
ATOM 572 C C . GLY A 1 96 ? -20.057 14.246 -58.889 1.00 95.49 95 GLY A C 1
ATOM 573 O O . GLY A 1 96 ? -18.950 13.836 -58.542 1.00 98.50 95 GLY A O 1
ATOM 574 N N . SER A 1 97 ? -20.250 15.480 -59.372 1.00 97.67 96 SER A N 1
ATOM 575 C CA . SER A 1 97 ? -19.145 16.432 -59.454 1.00 96.30 96 SER A CA 1
ATOM 576 C C . SER A 1 97 ? -18.703 16.909 -58.078 1.00 94.71 96 SER A C 1
ATOM 577 O O . SER A 1 97 ? -17.529 17.246 -57.889 1.00 92.08 96 SER A O 1
ATOM 580 N N . LEU A 1 98 ? -19.618 16.941 -57.111 1.00 94.26 97 LEU A N 1
ATOM 581 C CA . LEU A 1 98 ? -19.241 17.327 -55.755 1.00 94.95 97 LEU A CA 1
ATOM 582 C C . LEU A 1 98 ? -18.293 16.303 -55.137 1.00 93.59 97 LEU A C 1
ATOM 583 O O . LEU A 1 98 ? -17.296 16.666 -54.496 1.00 93.64 97 LEU A O 1
ATOM 585 N N . LEU A 1 99 ? -18.594 15.009 -55.316 1.00 87.48 98 LEU A N 1
ATOM 586 C CA . LEU A 1 99 ? -17.745 13.964 -54.753 1.00 84.72 98 LEU A CA 1
ATOM 587 C C . LEU A 1 99 ? -16.354 14.017 -55.349 1.00 83.31 98 LEU A C 1
ATOM 588 O O . LEU A 1 99 ? -15.381 13.625 -54.696 1.00 88.90 98 LEU A O 1
ATOM 593 N N . CYS A 1 100 ? -16.237 14.518 -56.577 1.00 89.07 99 CYS A N 1
ATOM 594 C CA . CYS A 1 100 ? -14.939 14.571 -57.236 1.00 92.23 99 CYS A CA 1
ATOM 595 C C . CYS A 1 100 ? -13.959 15.429 -56.449 1.00 87.07 99 CYS A C 1
ATOM 596 O O . CYS A 1 100 ? -12.926 14.941 -55.980 1.00 83.79 99 CYS A O 1
ATOM 599 N N . LYS A 1 101 ? -14.270 16.719 -56.296 1.00 90.53 100 LYS A N 1
ATOM 600 C CA . LYS A 1 101 ? -13.359 17.632 -55.614 1.00 94.48 100 LYS A CA 1
ATOM 601 C C . LYS A 1 101 ? -13.208 17.280 -54.137 1.00 86.91 100 LYS A C 1
ATOM 602 O O . LYS A 1 101 ? -12.166 17.564 -53.532 1.00 80.87 100 LYS A O 1
ATOM 604 N N . LEU A 1 102 ? -14.227 16.647 -53.552 1.00 83.49 101 LEU A N 1
ATOM 605 C CA . LEU A 1 102 ? -14.119 16.185 -52.173 1.00 80.65 101 LEU A CA 1
ATOM 606 C C . LEU A 1 102 ? -12.980 15.187 -52.016 1.00 79.20 101 LEU A C 1
ATOM 607 O O . LEU A 1 102 ? -12.250 15.222 -51.022 1.00 75.14 101 LEU A O 1
ATOM 612 N N . SER A 1 103 ? -12.802 14.298 -52.995 1.00 81.54 102 SER A N 1
ATOM 613 C CA . SER A 1 103 ? -11.766 13.275 -52.884 1.00 78.40 102 SER A CA 1
ATOM 614 C C . SER A 1 103 ? -10.374 13.891 -52.874 1.00 80.09 102 SER A C 1
ATOM 615 O O . SER A 1 103 ? -9.518 13.501 -52.072 1.00 80.57 102 SER A O 1
ATOM 618 N N . VAL A 1 104 ? -10.123 14.853 -53.763 1.00 78.80 103 VAL A N 1
ATOM 619 C CA . VAL A 1 104 ? -8.830 15.526 -53.754 1.00 80.36 103 VAL A CA 1
ATOM 620 C C . VAL A 1 104 ? -8.731 16.482 -52.571 1.00 78.27 103 VAL A C 1
ATOM 621 O O . VAL A 1 104 ? -7.693 16.560 -51.902 1.00 75.31 103 VAL A O 1
ATOM 625 N N . SER A 1 105 ? -9.806 17.217 -52.283 1.00 77.59 104 SER A N 1
ATOM 626 C CA . SER A 1 105 ? -9.754 18.169 -51.179 1.00 76.69 104 SER A CA 1
ATOM 627 C C . SER A 1 105 ? -9.541 17.455 -49.848 1.00 72.09 104 SER A C 1
ATOM 628 O O . SER A 1 105 ? -8.691 17.858 -49.047 1.00 72.45 104 SER A O 1
ATOM 631 N N . LEU A 1 106 ? -10.294 16.378 -49.599 1.00 72.33 105 LEU A N 1
ATOM 632 C CA . LEU A 1 106 ? -10.202 15.713 -48.302 1.00 66.52 105 LEU A CA 1
ATOM 633 C C . LEU A 1 106 ? -8.853 15.040 -48.103 1.00 65.74 105 LEU A C 1
ATOM 634 O O . LEU A 1 106 ? -8.439 14.830 -46.959 1.00 68.44 105 LEU A O 1
ATOM 639 N N . PHE A 1 107 ? -8.153 14.697 -49.186 1.00 65.65 106 PHE A N 1
ATOM 640 C CA . PHE A 1 107 ? -6.808 14.153 -49.034 1.00 65.46 106 PHE A CA 1
ATOM 641 C C . PHE A 1 107 ? -5.851 15.207 -48.492 1.00 65.00 106 PHE A C 1
ATOM 642 O O . PHE A 1 107 ? -5.147 14.975 -47.502 1.00 62.27 106 PHE A O 1
ATOM 650 N N . TYR A 1 108 ? -5.799 16.371 -49.141 1.00 66.92 107 TYR A N 1
ATOM 651 C CA . TYR A 1 108 ? -4.944 17.444 -48.647 1.00 67.17 107 TYR A CA 1
ATOM 652 C C . TYR A 1 108 ? -5.444 17.968 -47.306 1.00 65.34 107 TYR A C 1
ATOM 653 O O . TYR A 1 108 ? -4.642 18.360 -46.449 1.00 63.61 107 TYR A O 1
ATOM 662 N N . THR A 1 109 ? -6.767 17.975 -47.108 1.00 65.30 108 THR A N 1
ATOM 663 C CA . THR A 1 109 ? -7.344 18.318 -45.812 1.00 64.49 108 THR A CA 1
ATOM 664 C C . THR A 1 109 ? -6.799 17.414 -44.715 1.00 64.82 108 THR A C 1
ATOM 665 O O . THR A 1 109 ? -6.213 17.881 -43.731 1.00 64.28 108 THR A O 1
ATOM 669 N N . ASN A 1 110 ? -6.996 16.103 -44.875 1.00 63.59 109 ASN A N 1
ATOM 670 C CA . ASN A 1 110 ? -6.607 15.158 -43.836 1.00 63.02 109 ASN A CA 1
ATOM 671 C C . ASN A 1 110 ? -5.105 15.209 -43.565 1.00 61.38 109 ASN A C 1
ATOM 672 O O . ASN A 1 110 ? -4.680 15.155 -42.405 1.00 56.99 109 ASN A O 1
ATOM 677 N N . MET A 1 111 ? -4.284 15.341 -44.613 1.00 60.16 110 MET A N 1
ATOM 678 C CA . MET A 1 111 ? -2.837 15.319 -44.407 1.00 59.85 110 MET A CA 1
ATOM 679 C C . MET A 1 111 ? -2.374 16.508 -43.580 1.00 57.00 110 MET A C 1
ATOM 680 O O . MET A 1 111 ? -1.666 16.346 -42.581 1.00 56.05 110 MET A O 1
ATOM 685 N N . TYR A 1 112 ? -2.754 17.717 -43.991 1.00 60.98 111 TYR A N 1
ATOM 686 C CA . TYR A 1 112 ? -2.268 18.907 -43.301 1.00 61.19 111 TYR A CA 1
ATOM 687 C C . TYR A 1 112 ? -2.917 19.063 -41.932 1.00 57.63 111 TYR A C 1
ATOM 688 O O . TYR A 1 112 ? -2.262 19.492 -40.974 1.00 55.22 111 TYR A O 1
ATOM 697 N N . GLY A 1 113 ? -4.197 18.714 -41.817 1.00 56.20 112 GLY A N 1
ATOM 698 C CA . GLY A 1 113 ? -4.820 18.681 -40.506 1.00 53.55 112 GLY A CA 1
ATOM 699 C C . GLY A 1 113 ? -4.142 17.694 -39.578 1.00 52.09 112 GLY A C 1
ATOM 700 O O . GLY A 1 113 ? -3.974 17.959 -38.385 1.00 51.12 112 GLY A O 1
ATOM 701 N N . SER A 1 114 ? -3.728 16.546 -40.116 1.00 53.54 113 SER A N 1
ATOM 702 C CA . SER A 1 114 ? -3.040 15.554 -39.300 1.00 50.33 113 SER A CA 1
ATOM 703 C C . SER A 1 114 ? -1.714 16.088 -38.787 1.00 48.03 113 SER A C 1
ATOM 704 O O . SER A 1 114 ? -1.341 15.837 -37.636 1.00 51.79 113 SER A O 1
ATOM 707 N N . ILE A 1 115 ? -0.989 16.830 -39.625 1.00 49.09 114 ILE A N 1
ATOM 708 C CA . ILE A 1 115 ? 0.293 17.382 -39.200 1.00 47.74 114 ILE A CA 1
ATOM 709 C C . ILE A 1 115 ? 0.090 18.356 -38.051 1.00 51.62 114 ILE A C 1
ATOM 710 O O . ILE A 1 115 ? 0.757 18.275 -37.013 1.00 52.98 114 ILE A O 1
ATOM 715 N N . LEU A 1 116 ? -0.833 19.299 -38.224 1.00 52.11 115 LEU A N 1
ATOM 716 C CA . LEU A 1 116 ? -1.046 20.307 -37.195 1.00 47.39 115 LEU A CA 1
ATOM 717 C C . LEU A 1 116 ? -1.561 19.686 -35.906 1.00 45.01 115 LEU A C 1
ATOM 718 O O . LEU A 1 116 ? -1.081 20.022 -34.820 1.00 48.40 115 LEU A O 1
ATOM 723 N N . PHE A 1 117 ? -2.524 18.763 -36.004 1.00 45.69 116 PHE A N 1
ATOM 724 C CA . PHE A 1 117 ? -3.062 18.132 -34.801 1.00 48.47 116 PHE A CA 1
ATOM 725 C C . PHE A 1 117 ? -1.988 17.354 -34.051 1.00 45.77 116 PHE A C 1
ATOM 726 O O . PHE A 1 117 ? -1.896 17.439 -32.821 1.00 40.52 116 PHE A O 1
ATOM 734 N N . LEU A 1 118 ? -1.163 16.597 -34.773 1.00 45.26 117 LEU A N 1
ATOM 735 C CA . LEU A 1 118 ? -0.069 15.888 -34.123 1.00 44.20 117 LEU A CA 1
ATOM 736 C C . LEU A 1 118 ? 0.906 16.857 -33.476 1.00 43.85 117 LEU A C 1
ATOM 737 O O . LEU A 1 118 ? 1.407 16.606 -32.374 1.00 45.46 117 LEU A O 1
ATOM 742 N N . THR A 1 119 ? 1.193 17.967 -34.149 1.00 45.58 118 THR A N 1
ATOM 743 C CA . THR A 1 119 ? 2.066 18.976 -33.562 1.00 46.14 118 THR A CA 1
ATOM 744 C C . THR A 1 119 ? 1.449 19.556 -32.296 1.00 45.47 118 THR A C 1
ATOM 745 O O . THR A 1 119 ? 2.133 19.719 -31.280 1.00 51.36 118 THR A O 1
ATOM 749 N N . CYS A 1 120 ? 0.146 19.841 -32.325 1.00 41.48 119 CYS A N 1
ATOM 750 C CA . CYS A 1 120 ? -0.522 20.362 -31.138 1.00 42.99 119 CYS A CA 1
ATOM 751 C C . CYS A 1 120 ? -0.447 19.372 -29.986 1.00 44.53 119 CYS A C 1
ATOM 752 O O . CYS A 1 120 ? -0.217 19.760 -28.837 1.00 44.09 119 CYS A O 1
ATOM 755 N N . ILE A 1 121 ? -0.643 18.086 -30.278 1.00 48.47 120 ILE A N 1
ATOM 756 C CA . ILE A 1 121 ? -0.461 17.051 -29.266 1.00 40.96 120 ILE A CA 1
ATOM 757 C C . ILE A 1 121 ? 0.940 17.133 -28.681 1.00 41.15 120 ILE A C 1
ATOM 758 O O . ILE A 1 121 ? 1.121 17.097 -27.461 1.00 42.05 120 ILE A O 1
ATOM 763 N N . SER A 1 122 ? 1.953 17.265 -29.541 1.00 42.01 121 SER A N 1
ATOM 764 C CA . SER A 1 122 ? 3.326 17.323 -29.048 1.00 41.06 121 SER A CA 1
ATOM 765 C C . SER A 1 122 ? 3.571 18.584 -28.239 1.00 44.63 121 SER A C 1
ATOM 766 O O . SER A 1 122 ? 4.312 18.563 -27.251 1.00 51.14 121 SER A O 1
ATOM 769 N N . VAL A 1 123 ? 2.973 19.698 -28.652 1.00 42.93 122 VAL A N 1
ATOM 770 C CA . VAL A 1 123 ? 3.121 20.933 -27.894 1.00 45.85 122 VAL A CA 1
ATOM 771 C C . VAL A 1 123 ? 2.410 20.817 -26.555 1.00 48.20 122 VAL A C 1
ATOM 772 O O . VAL A 1 123 ? 2.925 21.264 -25.523 1.00 52.62 122 VAL A O 1
ATOM 776 N N . ASP A 1 124 ? 1.224 20.205 -26.544 1.00 50.12 123 ASP A N 1
ATOM 777 C CA . ASP A 1 124 ? 0.486 20.048 -25.294 1.00 52.19 123 ASP A CA 1
ATOM 778 C C . ASP A 1 124 ? 1.259 19.186 -24.299 1.00 48.70 123 ASP A C 1
ATOM 779 O O . ASP A 1 124 ? 1.356 19.526 -23.116 1.00 49.01 123 ASP A O 1
ATOM 784 N N . ARG A 1 125 ? 1.832 18.071 -24.757 1.00 48.01 124 ARG A N 1
ATOM 785 C CA . ARG A 1 125 ? 2.607 17.243 -23.837 1.00 48.19 124 ARG A CA 1
ATOM 786 C C . ARG A 1 125 ? 3.884 17.949 -23.401 1.00 45.85 124 ARG A C 1
ATOM 787 O O . ARG A 1 125 ? 4.304 17.821 -22.246 1.00 45.61 124 ARG A O 1
ATOM 795 N N . PHE A 1 126 ? 4.516 18.699 -24.307 1.00 44.49 125 PHE A N 1
ATOM 796 C CA . PHE A 1 126 ? 5.706 19.452 -23.930 1.00 44.40 125 PHE A CA 1
ATOM 797 C C . PHE A 1 126 ? 5.387 20.459 -22.836 1.00 47.21 125 PHE A C 1
ATOM 798 O O . PHE A 1 126 ? 6.166 20.636 -21.892 1.00 47.86 125 PHE A O 1
ATOM 806 N N . LEU A 1 127 ? 4.240 21.127 -22.945 1.00 47.85 126 LEU A N 1
ATOM 807 C CA . LEU A 1 127 ? 3.839 22.074 -21.912 1.00 50.41 126 LEU A CA 1
ATOM 808 C C . LEU A 1 127 ? 3.539 21.359 -20.602 1.00 50.87 126 LEU A C 1
ATOM 809 O O . LEU A 1 127 ? 3.984 21.789 -19.533 1.00 52.21 126 LEU A O 1
ATOM 814 N N . ALA A 1 128 ? 2.800 20.251 -20.671 1.00 50.45 127 ALA A N 1
ATOM 815 C CA . ALA A 1 128 ? 2.376 19.557 -19.460 1.00 47.12 127 ALA A CA 1
ATOM 816 C C . ALA A 1 128 ? 3.557 19.019 -18.666 1.00 47.02 127 ALA A C 1
ATOM 817 O O . ALA A 1 128 ? 3.504 18.972 -17.431 1.00 49.25 127 ALA A O 1
ATOM 819 N N . ILE A 1 129 ? 4.629 18.628 -19.348 1.00 46.71 128 ILE A N 1
ATOM 820 C CA . ILE A 1 129 ? 5.777 18.014 -18.685 1.00 46.63 128 ILE A CA 1
ATOM 821 C C . ILE A 1 129 ? 6.816 19.049 -18.284 1.00 47.63 128 ILE A C 1
ATOM 822 O O . ILE A 1 129 ? 7.291 19.054 -17.147 1.00 54.28 128 ILE A O 1
ATOM 827 N N . VAL A 1 130 ? 7.190 19.941 -19.199 1.00 49.64 129 VAL A N 1
ATOM 828 C CA . VAL A 1 130 ? 8.285 20.861 -18.911 1.00 51.10 129 VAL A CA 1
ATOM 829 C C . VAL A 1 130 ? 7.805 22.036 -18.068 1.00 47.39 129 VAL A C 1
ATOM 830 O O . VAL A 1 130 ? 8.541 22.540 -17.211 1.00 46.33 129 VAL A O 1
ATOM 834 N N . TYR A 1 131 ? 6.573 22.488 -18.287 1.00 45.21 130 TYR A N 1
ATOM 835 C CA . TYR A 1 131 ? 5.991 23.602 -17.538 1.00 52.75 130 TYR A CA 1
ATOM 836 C C . TYR A 1 131 ? 4.624 23.202 -17.003 1.00 53.13 130 TYR A C 1
ATOM 837 O O . TYR A 1 131 ? 3.588 23.631 -17.529 1.00 52.27 130 TYR A O 1
ATOM 846 N N . PRO A 1 132 ? 4.580 22.384 -15.962 1.00 50.13 131 PRO A N 1
ATOM 847 C CA . PRO A 1 132 ? 3.285 21.968 -15.417 1.00 49.84 131 PRO A CA 1
ATOM 848 C C . PRO A 1 132 ? 2.605 23.053 -14.591 1.00 55.96 131 PRO A C 1
ATOM 849 O O . PRO A 1 132 ? 1.372 23.153 -14.591 1.00 53.89 131 PRO A O 1
ATOM 853 N N A PHE A 1 133 ? 3.437 23.851 -13.919 0.57 54.47 132 PHE A N 1
ATOM 854 N N B PHE A 1 133 ? 3.339 23.893 -13.863 0.43 60.52 132 PHE A N 1
ATOM 855 C CA A PHE A 1 133 ? 3.012 24.945 -13.058 0.57 55.30 132 PHE A CA 1
ATOM 856 C CA B PHE A 1 133 ? 2.607 24.948 -13.167 0.43 55.54 132 PHE A CA 1
ATOM 857 C C A PHE A 1 133 ? 2.659 26.185 -13.866 0.57 61.51 132 PHE A C 1
ATOM 858 C C B PHE A 1 133 ? 2.573 26.269 -13.920 0.43 56.20 132 PHE A C 1
ATOM 859 O O A PHE A 1 133 ? 1.620 26.812 -13.639 0.57 61.20 132 PHE A O 1
ATOM 860 O O B PHE A 1 133 ? 1.654 27.059 -13.692 0.43 63.60 132 PHE A O 1
ATOM 875 N N . ARG A 1 134 ? 3.525 26.551 -14.810 1.00 56.57 133 ARG A N 1
ATOM 876 C CA . ARG A 1 134 ? 3.422 27.826 -15.507 1.00 51.25 133 ARG A CA 1
ATOM 877 C C . ARG A 1 134 ? 2.411 27.752 -16.640 1.00 61.11 133 ARG A C 1
ATOM 878 O O . ARG A 1 134 ? 1.708 28.732 -16.912 1.00 71.17 133 ARG A O 1
ATOM 880 N N . SER A 1 135 ? 2.296 26.589 -17.280 1.00 63.26 134 SER A N 1
ATOM 881 C CA . SER A 1 135 ? 1.373 26.372 -18.382 1.00 58.75 134 SER A CA 1
ATOM 882 C C . SER A 1 135 ? 0.019 25.843 -17.922 1.00 60.03 134 SER A C 1
ATOM 883 O O . SER A 1 135 ? -0.745 25.332 -18.746 1.00 63.02 134 SER A O 1
ATOM 886 N N . ARG A 1 136 ? -0.284 25.945 -16.625 1.00 65.88 135 ARG A N 1
ATOM 887 C CA . ARG A 1 136 ? -1.579 25.499 -16.113 1.00 67.44 135 ARG A CA 1
ATOM 888 C C . ARG A 1 136 ? -2.727 26.272 -16.751 1.00 70.68 135 ARG A C 1
ATOM 889 O O . ARG A 1 136 ? -3.791 25.704 -17.026 1.00 83.49 135 ARG A O 1
ATOM 897 N N . GLY A 1 137 ? -2.532 27.573 -16.989 1.00 70.40 136 GLY A N 1
ATOM 898 C CA . GLY A 1 137 ? -3.588 28.389 -17.554 1.00 79.58 136 GLY A CA 1
ATOM 899 C C . GLY A 1 137 ? -3.665 28.334 -19.060 1.00 75.08 136 GLY A C 1
ATOM 900 O O . GLY A 1 137 ? -4.717 28.634 -19.634 1.00 74.07 136 GLY A O 1
ATOM 901 N N . LEU A 1 138 ? -2.576 27.940 -19.711 1.00 75.81 137 LEU A N 1
ATOM 902 C CA . LEU A 1 138 ? -2.576 27.863 -21.165 1.00 65.69 137 LEU A CA 1
ATOM 903 C C . LEU A 1 138 ? -3.410 26.689 -21.653 1.00 59.36 137 LEU A C 1
ATOM 904 O O . LEU A 1 138 ? -4.272 26.851 -22.523 1.00 65.70 137 LEU A O 1
ATOM 909 N N . ARG A 1 139 ? -3.178 25.499 -21.103 1.00 57.63 138 ARG A N 1
ATOM 910 C CA . ARG A 1 139 ? -3.819 24.285 -21.607 1.00 66.64 138 ARG A CA 1
ATOM 911 C C . ARG A 1 139 ? -5.098 24.009 -20.823 1.00 60.33 138 ARG A C 1
ATOM 912 O O . ARG A 1 139 ? -5.053 23.701 -19.634 1.00 58.43 138 ARG A O 1
ATOM 920 N N . THR A 1 140 ? -6.238 24.132 -21.501 1.00 64.26 139 THR A N 1
ATOM 921 C CA . THR A 1 140 ? -7.545 23.802 -20.951 1.00 55.47 139 THR A CA 1
ATOM 922 C C . THR A 1 140 ? -8.434 23.358 -22.102 1.00 50.50 139 THR A C 1
ATOM 923 O O . THR A 1 140 ? -8.125 23.591 -23.270 1.00 58.20 139 THR A O 1
ATOM 927 N N . LYS A 1 141 ? -9.547 22.702 -21.765 1.00 53.48 140 LYS A N 1
ATOM 928 C CA . LYS A 1 141 ? -10.448 22.216 -22.806 1.00 47.14 140 LYS A CA 1
ATOM 929 C C . LYS A 1 141 ? -11.006 23.356 -23.647 1.00 48.86 140 LYS A C 1
ATOM 930 O O . LYS A 1 141 ? -11.258 23.173 -24.841 1.00 54.54 140 LYS A O 1
ATOM 932 N N . ARG A 1 142 ? -11.201 24.535 -23.057 1.00 44.72 141 ARG A N 1
ATOM 933 C CA . ARG A 1 142 ? -11.711 25.659 -23.834 1.00 46.35 141 ARG A CA 1
ATOM 934 C C . ARG A 1 142 ? -10.693 26.109 -24.875 1.00 52.31 141 ARG A C 1
ATOM 935 O O . ARG A 1 142 ? -11.033 26.322 -26.045 1.00 55.78 141 ARG A O 1
ATOM 937 N N . ASN A 1 143 ? -9.428 26.248 -24.467 1.00 55.20 142 ASN A N 1
ATOM 938 C CA . ASN A 1 143 ? -8.396 26.720 -25.386 1.00 52.53 142 ASN A CA 1
ATOM 939 C C . ASN A 1 143 ? -8.033 25.679 -26.437 1.00 55.74 142 ASN A C 1
ATOM 940 O O . ASN A 1 143 ? -7.698 26.042 -27.571 1.00 55.40 142 ASN A O 1
ATOM 945 N N . ALA A 1 144 ? -8.086 24.393 -26.088 1.00 54.65 143 ALA A N 1
ATOM 946 C CA . ALA A 1 144 ? -7.804 23.362 -27.079 1.00 51.89 143 ALA A CA 1
ATOM 947 C C . ALA A 1 144 ? -8.831 23.390 -28.201 1.00 54.00 143 ALA A C 1
ATOM 948 O O . ALA A 1 144 ? -8.477 23.286 -29.382 1.00 54.53 143 ALA A O 1
ATOM 950 N N . LYS A 1 145 ? -10.110 23.548 -27.853 1.00 51.76 144 LYS A N 1
ATOM 951 C CA . LYS A 1 145 ? -11.147 23.612 -28.877 1.00 49.24 144 LYS A CA 1
ATOM 952 C C . LYS A 1 145 ? -10.911 24.776 -29.830 1.00 49.18 144 LYS A C 1
ATOM 953 O O . LYS A 1 145 ? -11.088 24.640 -31.047 1.00 56.68 144 LYS A O 1
ATOM 959 N N . ILE A 1 146 ? -10.501 25.927 -29.300 1.00 44.42 145 ILE A N 1
ATOM 960 C CA . ILE A 1 146 ? -10.242 27.080 -30.155 1.00 50.62 145 ILE A CA 1
ATOM 961 C C . ILE A 1 146 ? -9.106 26.781 -31.122 1.00 53.32 145 ILE A C 1
ATOM 962 O O . ILE A 1 146 ? -9.168 27.131 -32.307 1.00 54.15 145 ILE A O 1
ATOM 967 N N . VAL A 1 147 ? -8.048 26.140 -30.635 1.00 53.96 146 VAL A N 1
ATOM 968 C CA . VAL A 1 147 ? -6.967 25.741 -31.526 1.00 50.48 146 VAL A CA 1
ATOM 969 C C . VAL A 1 147 ? -7.488 24.777 -32.584 1.00 50.16 146 VAL A C 1
ATOM 970 O O . VAL A 1 147 ? -7.185 24.923 -33.773 1.00 55.64 146 VAL A O 1
ATOM 974 N N . CYS A 1 148 ? -8.307 23.801 -32.178 1.00 51.04 147 CYS A N 1
ATOM 975 C CA . CYS A 1 148 ? -8.863 22.850 -33.140 1.00 55.30 147 CYS A CA 1
ATOM 976 C C . CYS A 1 148 ? -9.700 23.556 -34.200 1.00 57.15 147 CYS A C 1
ATOM 977 O O . CYS A 1 148 ? -9.593 23.251 -35.395 1.00 57.61 147 CYS A O 1
ATOM 980 N N . ALA A 1 149 ? -10.539 24.506 -33.785 1.00 57.74 148 ALA A N 1
ATOM 981 C CA . ALA A 1 149 ? -11.272 25.303 -34.762 1.00 55.91 148 ALA A CA 1
ATOM 982 C C . ALA A 1 149 ? -10.320 26.086 -35.662 1.00 53.48 148 ALA A C 1
ATOM 983 O O . ALA A 1 149 ? -10.584 26.253 -36.858 1.00 55.76 148 ALA A O 1
ATOM 985 N N . ALA A 1 150 ? -9.199 26.559 -35.112 1.00 50.12 149 ALA A N 1
ATOM 986 C CA . ALA A 1 150 ? -8.240 27.301 -35.923 1.00 48.33 149 ALA A CA 1
ATOM 987 C C . ALA A 1 150 ? -7.589 26.400 -36.961 1.00 51.97 149 ALA A C 1
ATOM 988 O O . ALA A 1 150 ? -7.394 26.802 -38.114 1.00 52.47 149 ALA A O 1
ATOM 990 N N . VAL A 1 151 ? -7.239 25.176 -36.570 1.00 51.86 150 VAL A N 1
ATOM 991 C CA . VAL A 1 151 ? -6.680 24.229 -37.529 1.00 53.90 150 VAL A CA 1
ATOM 992 C C . VAL A 1 151 ? -7.712 23.900 -38.601 1.00 53.81 150 VAL A C 1
ATOM 993 O O . VAL A 1 151 ? -7.416 23.930 -39.803 1.00 54.70 150 VAL A O 1
ATOM 997 N N . TRP A 1 152 ? -8.951 23.621 -38.179 1.00 51.60 151 TRP A N 1
ATOM 998 C CA . TRP A 1 152 ? -10.016 23.320 -39.132 1.00 52.36 151 TRP A CA 1
ATOM 999 C C . TRP A 1 152 ? -10.262 24.485 -40.085 1.00 57.46 151 TRP A C 1
ATOM 1000 O O . TRP A 1 152 ? -10.459 24.277 -41.288 1.00 62.56 151 TRP A O 1
ATOM 1011 N N . VAL A 1 153 ? -10.252 25.718 -39.572 1.00 57.38 152 VAL A N 1
ATOM 1012 C CA . VAL A 1 153 ? -10.486 26.876 -40.434 1.00 56.00 152 VAL A CA 1
ATOM 1013 C C . VAL A 1 153 ? -9.404 26.974 -41.503 1.00 57.65 152 VAL A C 1
ATOM 1014 O O . VAL A 1 153 ? -9.704 27.044 -42.697 1.00 65.84 152 VAL A O 1
ATOM 1018 N N . LEU A 1 154 ? -8.132 26.968 -41.097 1.00 56.34 153 LEU A N 1
ATOM 1019 C CA . LEU A 1 154 ? -7.049 27.041 -42.075 1.00 56.71 153 LEU A CA 1
ATOM 1020 C C . LEU A 1 154 ? -7.150 25.912 -43.086 1.00 59.95 153 LEU A C 1
ATOM 1021 O O . LEU A 1 154 ? -7.135 26.138 -44.302 1.00 66.70 153 LEU A O 1
ATOM 1026 N N . VAL A 1 155 ? -7.254 24.682 -42.588 1.00 57.75 154 VAL A N 1
ATOM 1027 C CA . VAL A 1 155 ? -7.153 23.518 -43.461 1.00 62.40 154 VAL A CA 1
ATOM 1028 C C . VAL A 1 155 ? -8.317 23.484 -44.443 1.00 66.10 154 VAL A C 1
ATOM 1029 O O . VAL A 1 155 ? -8.119 23.343 -45.655 1.00 72.62 154 VAL A O 1
ATOM 1033 N N . LEU A 1 156 ? -9.546 23.638 -43.944 1.00 58.20 155 LEU A N 1
ATOM 1034 C CA . LEU A 1 156 ? -10.699 23.602 -44.840 1.00 59.96 155 LEU A CA 1
ATOM 1035 C C . LEU A 1 156 ? -10.705 24.788 -45.801 1.00 70.67 155 LEU A C 1
ATOM 1036 O O . LEU A 1 156 ? -11.046 24.632 -46.979 1.00 78.57 155 LEU A O 1
ATOM 1041 N N . SER A 1 157 ? -10.325 25.977 -45.328 1.00 68.00 156 SER A N 1
ATOM 1042 C CA . SER A 1 157 ? -10.298 27.135 -46.216 1.00 65.19 156 SER A CA 1
ATOM 1043 C C . SER A 1 157 ? -9.198 27.015 -47.257 1.00 79.22 156 SER A C 1
ATOM 1044 O O . SER A 1 157 ? -9.325 27.561 -48.361 1.00 92.15 156 SER A O 1
ATOM 1047 N N . GLY A 1 158 ? -8.107 26.322 -46.929 1.00 74.75 157 GLY A N 1
ATOM 1048 C CA . GLY A 1 158 ? -7.075 26.100 -47.926 1.00 77.59 157 GLY A CA 1
ATOM 1049 C C . GLY A 1 158 ? -7.441 24.998 -48.900 1.00 78.69 157 GLY A C 1
ATOM 1050 O O . GLY A 1 158 ? -7.229 25.124 -50.109 1.00 75.79 157 GLY A O 1
ATOM 1051 N N . SER A 1 159 ? -8.023 23.919 -48.393 1.00 78.29 158 SER A N 1
ATOM 1052 C CA . SER A 1 159 ? -8.211 22.718 -49.191 1.00 76.61 158 SER A CA 1
ATOM 1053 C C . SER A 1 159 ? -9.505 22.722 -49.995 1.00 80.09 158 SER A C 1
ATOM 1054 O O . SER A 1 159 ? -9.506 22.282 -51.148 1.00 87.64 158 SER A O 1
ATOM 1057 N N . LEU A 1 160 ? -10.619 23.190 -49.422 1.00 77.67 159 LEU A N 1
ATOM 1058 C CA . LEU A 1 160 ? -11.880 23.115 -50.162 1.00 82.56 159 LEU A CA 1
ATOM 1059 C C . LEU A 1 160 ? -11.871 24.017 -51.393 1.00 88.58 159 LEU A C 1
ATOM 1060 O O . LEU A 1 160 ? -12.231 23.539 -52.485 1.00 91.27 159 LEU A O 1
ATOM 1065 N N . PRO A 1 161 ? -11.481 25.300 -51.311 1.00 88.26 160 PRO A N 1
ATOM 1066 C CA . PRO A 1 161 ? -11.419 26.118 -52.538 1.00 89.95 160 PRO A CA 1
ATOM 1067 C C . PRO A 1 161 ? -10.532 25.561 -53.641 1.00 91.85 160 PRO A C 1
ATOM 1068 O O . PRO A 1 161 ? -10.993 25.433 -54.782 1.00 97.57 160 PRO A O 1
ATOM 1072 N N . THR A 1 162 ? -9.269 25.242 -53.348 1.00 87.33 161 THR A N 1
ATOM 1073 C CA . THR A 1 162 ? -8.397 24.722 -54.396 1.00 87.52 161 THR A CA 1
ATOM 1074 C C . THR A 1 162 ? -8.957 23.429 -54.974 1.00 90.40 161 THR A C 1
ATOM 1075 O O . THR A 1 162 ? -9.038 23.268 -56.195 1.00 100.62 161 THR A O 1
ATOM 1079 N N . GLY A 1 163 ? -9.384 22.506 -54.111 1.00 85.28 162 GLY A N 1
ATOM 1080 C CA . GLY A 1 163 ? -9.932 21.251 -54.597 1.00 88.19 162 GLY A CA 1
ATOM 1081 C C . GLY A 1 163 ? -11.165 21.436 -55.459 1.00 96.43 162 GLY A C 1
ATOM 1082 O O . GLY A 1 163 ? -11.379 20.680 -56.409 1.00 105.17 162 GLY A O 1
ATOM 1083 N N . PHE A 1 164 ? -11.972 22.460 -55.165 1.00 96.78 163 PHE A N 1
ATOM 1084 C CA . PHE A 1 164 ? -1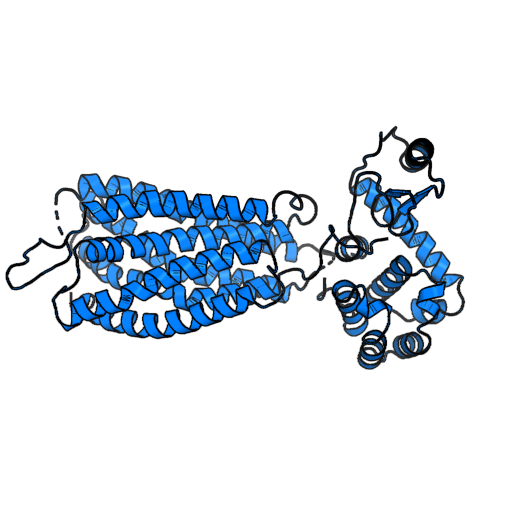3.265 22.608 -55.830 1.00 101.30 163 PHE A CA 1
ATOM 1085 C C . PHE A 1 164 ? -13.117 23.130 -57.258 1.00 105.60 163 PHE A C 1
ATOM 1086 O O . PHE A 1 164 ? -13.864 22.718 -58.155 1.00 105.60 163 PHE A O 1
ATOM 1094 N N . MET A 1 165 ? -12.167 24.038 -57.493 1.00 103.83 164 MET A N 1
ATOM 1095 C CA . MET A 1 165 ? -12.012 24.648 -58.807 1.00 102.14 164 MET A CA 1
ATOM 1096 C C . MET A 1 165 ? -10.917 24.010 -59.654 1.00 104.25 164 MET A C 1
ATOM 1097 O O . MET A 1 165 ? -10.868 24.269 -60.860 1.00 112.11 164 MET A O 1
ATOM 1102 N N . LEU A 1 166 ? -10.060 23.166 -59.076 1.00 98.77 165 LEU A N 1
ATOM 1103 C CA . LEU A 1 166 ? -8.982 22.578 -59.865 1.00 98.38 165 LEU A CA 1
ATOM 1104 C C . LEU A 1 166 ? -9.320 21.192 -60.403 1.00 99.84 165 LEU A C 1
ATOM 1105 O O . LEU A 1 166 ? -8.783 20.794 -61.444 1.00 108.23 165 LEU A O 1
ATOM 1110 N N . ASN A 1 167 ? -10.197 20.453 -59.728 1.00 100.62 166 ASN A N 1
ATOM 1111 C CA . ASN A 1 167 ? -10.593 19.111 -60.139 1.00 109.37 166 ASN A CA 1
ATOM 1112 C C . ASN A 1 167 ? -12.107 19.060 -60.314 1.00 116.19 166 ASN A C 1
ATOM 1113 O O . ASN A 1 167 ? -12.851 19.415 -59.394 1.00 114.30 166 ASN A O 1
ATOM 1115 N N . SER A 1 168 ? -12.560 18.624 -61.494 1.00 115.72 167 SER A N 1
ATOM 1116 C CA . SER A 1 168 ? -13.985 18.485 -61.779 1.00 109.56 167 SER A CA 1
ATOM 1117 C C . SER A 1 168 ? -14.202 17.337 -62.757 1.00 107.81 167 SER A C 1
ATOM 1118 O O . SER A 1 168 ? -13.260 16.835 -63.375 1.00 108.78 167 SER A O 1
ATOM 1121 N N . THR A 1 169 ? -15.469 16.935 -62.900 1.00 103.50 168 THR A N 1
ATOM 1122 C CA . THR A 1 169 ? -15.786 15.685 -63.587 1.00 103.81 168 THR A CA 1
ATOM 1123 C C . THR A 1 169 ? -15.518 15.779 -65.079 1.00 111.56 168 THR A C 1
ATOM 1124 O O . THR A 1 169 ? -14.890 14.889 -65.667 1.00 118.79 168 THR A O 1
ATOM 1128 N N . ASN A 1 170 ? -15.997 16.852 -65.710 1.00 114.57 169 ASN A N 1
ATOM 1129 C CA . ASN A 1 170 ? -16.082 16.946 -67.163 1.00 116.17 169 ASN A CA 1
ATOM 1130 C C . ASN A 1 170 ? -14.717 17.072 -67.832 1.00 118.36 169 ASN A C 1
ATOM 1131 O O . ASN A 1 170 ? -14.488 17.989 -68.628 1.00 118.57 169 ASN A O 1
ATOM 1133 N N . LYS A 1 171 ? -13.798 16.163 -67.506 1.00 118.73 170 LYS A N 1
ATOM 1134 C CA . LYS A 1 171 ? -12.591 16.034 -68.311 1.00 120.38 170 LYS A CA 1
ATOM 1135 C C . LYS A 1 171 ? -12.906 15.342 -69.630 1.00 126.28 170 LYS A C 1
ATOM 1136 O O . LYS A 1 171 ? -12.318 15.666 -70.669 1.00 129.57 170 LYS A O 1
ATOM 1138 N N . LEU A 1 172 ? -13.835 14.388 -69.606 1.00 125.65 171 LEU A N 1
ATOM 1139 C CA . LEU A 1 172 ? -14.373 13.799 -70.825 1.00 124.88 171 LEU A CA 1
ATOM 1140 C C . LEU A 1 172 ? -15.888 13.703 -70.710 1.00 128.88 171 LEU A C 1
ATOM 1141 O O . LEU A 1 172 ? -16.616 14.389 -71.433 1.00 130.80 171 LEU A O 1
ATOM 1143 N N . GLU A 1 173 ? -16.365 12.849 -69.803 1.00 127.73 172 GLU A N 1
ATOM 1144 C CA . GLU A 1 173 ? -17.795 12.672 -69.547 1.00 128.26 172 GLU A CA 1
ATOM 1145 C C . GLU A 1 173 ? -18.545 12.224 -70.800 1.00 125.21 172 GLU A C 1
ATOM 1146 O O . GLU A 1 173 ? -19.744 12.482 -70.945 1.00 122.50 172 GLU A O 1
ATOM 1148 N N . ASN A 1 174 ? -17.839 11.541 -71.705 1.00 126.20 173 ASN A N 1
ATOM 1149 C CA . ASN A 1 174 ? -18.405 10.977 -72.933 1.00 131.78 173 ASN A CA 1
ATOM 1150 C C . ASN A 1 174 ? -18.056 9.489 -72.961 1.00 128.85 173 ASN A C 1
ATOM 1151 O O . ASN A 1 174 ? -17.047 9.101 -73.555 1.00 126.13 173 ASN A O 1
ATOM 1153 N N . ASN A 1 175 ? -18.900 8.682 -72.313 1.00 128.30 174 ASN A N 1
ATOM 1154 C CA . ASN A 1 175 ? -18.744 7.241 -72.095 1.00 127.65 174 ASN A CA 1
ATOM 1155 C C . ASN A 1 175 ? -17.541 6.952 -71.195 1.00 130.37 174 ASN A C 1
ATOM 1156 O O . ASN A 1 175 ? -17.272 5.795 -70.864 1.00 134.56 174 ASN A O 1
ATOM 1161 N N . SER A 1 176 ? -16.833 8.002 -70.776 1.00 129.56 175 SER A N 1
ATOM 1162 C CA . SER A 1 176 ? -15.769 7.906 -69.786 1.00 122.38 175 SER A CA 1
ATOM 1163 C C . SER A 1 176 ? -15.750 9.195 -68.979 1.00 123.24 175 SER A C 1
ATOM 1164 O O . SER A 1 176 ? -15.643 10.285 -69.550 1.00 126.61 175 SER A O 1
ATOM 1167 N N . ILE A 1 177 ? -15.891 9.068 -67.660 1.00 119.67 176 ILE A N 1
ATOM 1168 C CA . ILE A 1 177 ? -15.849 10.197 -66.736 1.00 119.76 176 ILE A CA 1
ATOM 1169 C C . ILE A 1 177 ? -14.582 10.083 -65.901 1.00 121.22 176 ILE A C 1
ATOM 1170 O O . ILE A 1 177 ? -14.221 8.989 -65.451 1.00 114.55 176 ILE A O 1
ATOM 1175 N N . SER A 1 178 ? -13.910 11.217 -65.698 1.00 121.87 177 SER A N 1
ATOM 1176 C CA . SER A 1 178 ? -12.543 11.229 -65.201 1.00 121.00 177 SER A CA 1
ATOM 1177 C C . SER A 1 178 ? -12.406 11.741 -63.781 1.00 122.57 177 SER A C 1
ATOM 1178 O O . SER A 1 178 ? -11.559 11.243 -63.040 1.00 120.72 177 SER A O 1
ATOM 1180 N N . CYS A 1 179 ? -13.173 12.757 -63.390 1.00 124.20 178 CYS A N 1
ATOM 1181 C CA . CYS A 1 179 ? -13.001 13.402 -62.089 1.00 126.08 178 CYS A CA 1
ATOM 1182 C C . CYS A 1 179 ? -11.547 13.840 -61.910 1.00 126.85 178 CYS A C 1
ATOM 1183 O O . CYS A 1 179 ? -10.819 13.355 -61.042 1.00 122.14 178 CYS A O 1
ATOM 1186 N N . PHE A 1 180 ? -11.121 14.744 -62.788 1.00 128.43 179 PHE A N 1
ATOM 1187 C CA . PHE A 1 180 ? -9.728 15.174 -62.815 1.00 132.85 179 PHE A CA 1
ATOM 1188 C C . PHE A 1 180 ? -9.523 16.438 -63.644 1.00 121.73 179 PHE A C 1
ATOM 1189 O O . PHE A 1 180 ? -8.885 17.391 -63.190 1.00 112.27 179 PHE A O 1
ATOM 1197 N N . GLU A 1 187 ? 1.621 25.901 -69.086 1.00 99.97 186 GLU A N 1
ATOM 1198 C CA . GLU A 1 187 ? 1.088 25.172 -67.939 1.00 94.72 186 GLU A CA 1
ATOM 1199 C C . GLU A 1 187 ? 0.951 26.074 -66.713 1.00 108.03 186 GLU A C 1
ATOM 1200 O O . GLU A 1 187 ? 1.663 27.070 -66.583 1.00 111.29 186 GLU A O 1
ATOM 1206 N N . TRP A 1 188 ? 0.042 25.717 -65.806 1.00 110.04 187 TRP A N 1
ATOM 1207 C CA . TRP A 1 188 ? -0.103 26.435 -64.545 1.00 105.87 187 TRP A CA 1
ATOM 1208 C C . TRP A 1 188 ? 0.877 25.962 -63.478 1.00 105.87 187 TRP A C 1
ATOM 1209 O O . TRP A 1 188 ? 0.901 26.542 -62.388 1.00 105.49 187 TRP A O 1
ATOM 1211 N N . LYS A 1 189 ? 1.690 24.940 -63.766 1.00 107.07 188 LYS A N 1
ATOM 1212 C CA . LYS A 1 189 ? 2.590 24.394 -62.753 1.00 105.70 188 LYS A CA 1
ATOM 1213 C C . LYS A 1 189 ? 3.630 25.418 -62.314 1.00 102.68 188 LYS A C 1
ATOM 1214 O O . LYS A 1 189 ? 3.963 25.502 -61.127 1.00 94.65 188 LYS A O 1
ATOM 1216 N N . SER A 1 190 ? 4.164 26.199 -63.256 1.00 105.90 189 SER A N 1
ATOM 1217 C CA . SER A 1 190 ? 5.099 27.259 -62.889 1.00 108.40 189 SER A CA 1
ATOM 1218 C C . SER A 1 190 ? 4.453 28.255 -61.935 1.00 107.72 189 SER A C 1
ATOM 1219 O O . SER A 1 190 ? 5.075 28.679 -60.954 1.00 103.43 189 SER A O 1
ATOM 1222 N N . HIS A 1 191 ? 3.199 28.634 -62.202 1.00 103.66 190 HIS A N 1
ATOM 1223 C CA . HIS A 1 191 ? 2.488 29.553 -61.316 1.00 102.62 190 HIS A CA 1
ATOM 1224 C C . HIS A 1 191 ? 2.039 28.861 -60.033 1.00 105.39 190 HIS A C 1
ATOM 1225 O O . HIS A 1 191 ? 2.069 29.467 -58.953 1.00 103.53 190 HIS A O 1
ATOM 1232 N N . LEU A 1 192 ? 1.625 27.594 -60.126 1.00 105.50 191 LEU A N 1
ATOM 1233 C CA . LEU A 1 192 ? 1.022 26.911 -58.986 1.00 98.04 191 LEU A CA 1
ATOM 1234 C C . LEU A 1 192 ? 2.031 26.208 -58.091 1.00 95.07 191 LEU A C 1
ATOM 1235 O O . LEU A 1 192 ? 1.682 25.832 -56.968 1.00 96.11 191 LEU A O 1
ATOM 1237 N N . SER A 1 193 ? 3.261 26.003 -58.552 1.00 96.97 192 SER A N 1
ATOM 1238 C CA . SER A 1 193 ? 4.272 25.432 -57.673 1.00 90.38 192 SER A CA 1
ATOM 1239 C C . SER A 1 193 ? 4.804 26.441 -56.668 1.00 86.30 192 SER A C 1
ATOM 1240 O O . SER A 1 193 ? 5.288 26.044 -55.604 1.00 86.61 192 SER A O 1
ATOM 1243 N N . LYS A 1 194 ? 4.712 27.733 -56.976 1.00 89.07 193 LYS A N 1
ATOM 1244 C CA . LYS A 1 194 ? 5.158 28.751 -56.034 1.00 91.78 193 LYS A CA 1
ATOM 1245 C C . LYS A 1 194 ? 4.305 28.748 -54.770 1.00 87.68 193 LYS A C 1
ATOM 1246 O O . LYS A 1 194 ? 4.828 28.896 -53.659 1.00 80.90 193 LYS A O 1
ATOM 1248 N N . VAL A 1 195 ? 2.986 28.584 -54.919 1.00 86.34 194 VAL A N 1
ATOM 1249 C CA . VAL A 1 195 ? 2.124 28.498 -53.744 1.00 82.49 194 VAL A CA 1
ATOM 1250 C C . VAL A 1 195 ? 2.304 27.155 -53.042 1.00 84.49 194 VAL A C 1
ATOM 1251 O O . VAL A 1 195 ? 2.192 27.073 -51.813 1.00 80.96 194 VAL A O 1
ATOM 1255 N N . VAL A 1 196 ? 2.601 26.088 -53.795 1.00 84.97 195 VAL A N 1
ATOM 1256 C CA . VAL A 1 196 ? 2.862 24.788 -53.173 1.00 83.62 195 VAL A CA 1
ATOM 1257 C C . VAL A 1 196 ? 4.073 24.871 -52.254 1.00 74.28 195 VAL A C 1
ATOM 1258 O O . VAL A 1 196 ? 4.075 24.308 -51.155 1.00 71.29 195 VAL A O 1
ATOM 1262 N N . ILE A 1 197 ? 5.118 25.577 -52.684 1.00 78.28 196 ILE A N 1
ATOM 1263 C CA . ILE A 1 197 ? 6.316 25.700 -51.858 1.00 76.07 196 ILE A CA 1
ATOM 1264 C C . ILE A 1 197 ? 5.987 26.390 -50.542 1.00 73.61 196 ILE A C 1
ATOM 1265 O O . ILE A 1 197 ? 6.432 25.956 -49.476 1.00 74.50 196 ILE A O 1
ATOM 1270 N N . PHE A 1 198 ? 5.196 27.468 -50.593 1.00 76.49 197 PHE A N 1
ATOM 1271 C CA . PHE A 1 198 ? 4.851 28.192 -49.370 1.00 78.84 197 PHE A CA 1
ATOM 1272 C C . PHE A 1 198 ? 4.139 27.278 -48.376 1.00 77.36 197 PHE A C 1
ATOM 1273 O O . PHE A 1 198 ? 4.627 27.050 -47.263 1.00 74.42 197 PHE A O 1
ATOM 1281 N N . ILE A 1 199 ? 2.982 26.730 -48.771 1.00 76.39 198 ILE A N 1
ATOM 1282 C CA . ILE A 1 199 ? 2.195 25.903 -47.857 1.00 68.36 198 ILE A CA 1
ATOM 1283 C C . ILE A 1 199 ? 3.002 24.703 -47.383 1.00 69.34 198 ILE A C 1
ATOM 1284 O O . ILE A 1 199 ? 2.886 24.279 -46.229 1.00 73.21 198 ILE A O 1
ATOM 1289 N N . GLU A 1 200 ? 3.842 24.142 -48.256 1.00 71.42 199 GLU A N 1
ATOM 1290 C CA . GLU A 1 200 ? 4.692 23.030 -47.841 1.00 66.48 199 GLU A CA 1
ATOM 1291 C C . GLU A 1 200 ? 5.812 23.496 -46.923 1.00 64.16 199 GLU A C 1
ATOM 1292 O O . GLU A 1 200 ? 6.332 22.704 -46.130 1.00 66.99 199 GLU A O 1
ATOM 1298 N N . THR A 1 201 ? 6.203 24.764 -47.013 1.00 67.62 200 THR A N 1
ATOM 1299 C CA . THR A 1 201 ? 7.320 25.229 -46.200 1.00 66.38 200 THR A CA 1
ATOM 1300 C C . THR A 1 201 ? 6.883 25.525 -44.772 1.00 61.12 200 THR A C 1
ATOM 1301 O O . THR A 1 201 ? 7.552 25.123 -43.816 1.00 58.95 200 THR A O 1
ATOM 1305 N N . VAL A 1 202 ? 5.764 26.222 -44.606 1.00 63.31 201 VAL A N 1
ATOM 1306 C CA . VAL A 1 202 ? 5.314 26.616 -43.275 1.00 65.43 201 VAL A CA 1
ATOM 1307 C C . VAL A 1 202 ? 4.327 25.594 -42.728 1.00 62.60 201 VAL A C 1
ATOM 1308 O O . VAL A 1 202 ? 4.330 25.294 -41.529 1.00 61.89 201 VAL A O 1
ATOM 1312 N N . GLY A 1 203 ? 3.488 25.038 -43.603 1.00 62.68 202 GLY A N 1
ATOM 1313 C CA . GLY A 1 203 ? 2.548 24.026 -43.163 1.00 57.92 202 GLY A CA 1
ATOM 1314 C C . GLY A 1 203 ? 3.207 22.729 -42.726 1.00 63.32 202 GLY A C 1
ATOM 1315 O O . GLY A 1 203 ? 2.598 21.962 -41.978 1.00 69.06 202 GLY A O 1
ATOM 1316 N N . PHE A 1 204 ? 4.442 22.471 -43.153 1.00 62.46 203 PHE A N 1
ATOM 1317 C CA . PHE A 1 204 ? 5.102 21.208 -42.841 1.00 56.80 203 PHE A CA 1
ATOM 1318 C C . PHE A 1 204 ? 6.409 21.383 -42.091 1.00 56.50 203 PHE A C 1
ATOM 1319 O O . PHE A 1 204 ? 6.631 20.694 -41.090 1.00 60.94 203 PHE A O 1
ATOM 1327 N N . LEU A 1 205 ? 7.304 22.254 -42.563 1.00 57.26 204 LEU A N 1
ATOM 1328 C CA . LEU A 1 205 ? 8.627 22.330 -41.949 1.00 57.83 204 LEU A CA 1
ATOM 1329 C C . LEU A 1 205 ? 8.572 22.991 -40.576 1.00 56.30 204 LEU A C 1
ATOM 1330 O O . LEU A 1 205 ? 9.282 22.574 -39.653 1.00 53.18 204 LEU A O 1
ATOM 1335 N N . ILE A 1 206 ? 7.752 24.030 -40.421 1.00 53.57 205 ILE A N 1
ATOM 1336 C CA . ILE A 1 206 ? 7.604 24.657 -39.109 1.00 51.81 205 ILE A CA 1
ATOM 1337 C C . ILE A 1 206 ? 7.017 23.686 -38.089 1.00 51.56 205 ILE A C 1
ATOM 1338 O O . ILE A 1 206 ? 7.559 23.598 -36.975 1.00 55.63 205 ILE A O 1
ATOM 1343 N N . PRO A 1 207 ? 5.959 22.913 -38.390 1.00 49.04 206 PRO A N 1
ATOM 1344 C CA . PRO A 1 207 ? 5.530 21.894 -37.414 1.00 54.36 206 PRO A CA 1
ATOM 1345 C C . PRO A 1 207 ? 6.576 20.830 -37.142 1.00 52.62 206 PRO A C 1
ATOM 1346 O O . PRO A 1 207 ? 6.792 20.472 -35.977 1.00 57.90 206 PRO A O 1
ATOM 1350 N N . LEU A 1 208 ? 7.223 20.304 -38.183 1.00 47.85 207 LEU A N 1
ATOM 1351 C CA . LEU A 1 208 ? 8.258 19.297 -37.972 1.00 52.69 207 LEU A CA 1
ATOM 1352 C C . LEU A 1 208 ? 9.326 19.801 -37.006 1.00 52.43 207 LEU A C 1
ATOM 1353 O O . LEU A 1 208 ? 9.675 19.118 -36.038 1.00 52.66 207 LEU A O 1
ATOM 1358 N N . MET A 1 209 ? 9.854 21.003 -37.251 1.00 53.84 208 MET A N 1
ATOM 1359 C CA . MET A 1 209 ? 10.899 21.537 -36.384 1.00 52.94 208 MET A CA 1
ATOM 1360 C C . MET A 1 209 ? 10.362 21.805 -34.987 1.00 54.56 208 MET A C 1
ATOM 1361 O O . MET A 1 209 ? 11.077 21.635 -33.993 1.00 55.17 208 MET A O 1
ATOM 1363 N N . LEU A 1 210 ? 9.099 22.222 -34.893 1.00 55.29 209 LEU A N 1
ATOM 1364 C CA . LEU A 1 210 ? 8.477 22.440 -33.593 1.00 51.89 209 LEU A CA 1
ATOM 1365 C C . LEU A 1 210 ? 8.365 21.133 -32.816 1.00 50.63 209 LEU A C 1
ATOM 1366 O O . LEU A 1 210 ? 8.598 21.100 -31.604 1.00 47.66 209 LEU A O 1
ATOM 1371 N N . ASN A 1 211 ? 8.028 20.041 -33.509 1.00 53.78 210 ASN A N 1
ATOM 1372 C CA . ASN A 1 211 ? 7.919 18.738 -32.858 1.00 52.82 210 ASN A CA 1
ATOM 1373 C C . ASN A 1 211 ? 9.273 18.252 -32.371 1.00 53.46 210 ASN A C 1
ATOM 1374 O O . ASN A 1 211 ? 9.385 17.712 -31.264 1.00 54.28 210 ASN A O 1
ATOM 1379 N N . VAL A 1 212 ? 10.310 18.419 -33.194 1.00 52.95 211 VAL A N 1
ATOM 1380 C CA . VAL A 1 212 ? 11.656 18.027 -32.788 1.00 53.60 211 VAL A CA 1
ATOM 1381 C C . VAL A 1 212 ? 12.068 18.778 -31.527 1.00 53.08 211 VAL A C 1
ATOM 1382 O O . VAL A 1 212 ? 12.520 18.175 -30.546 1.00 50.96 211 VAL A O 1
ATOM 1386 N N . VAL A 1 213 ? 11.877 20.100 -31.520 1.00 50.79 212 VAL A N 1
ATOM 1387 C CA . VAL A 1 213 ? 12.294 20.915 -30.380 1.00 49.55 212 VAL A CA 1
ATOM 1388 C C . VAL A 1 213 ? 11.548 20.498 -29.118 1.00 53.69 212 VAL A C 1
ATOM 1389 O O . VAL A 1 213 ? 12.162 20.170 -28.097 1.00 53.38 212 VAL A O 1
ATOM 1393 N N . CYS A 1 214 ? 10.214 20.504 -29.168 1.00 50.84 213 CYS A N 1
ATOM 1394 C CA . CYS A 1 214 ? 9.428 20.086 -28.011 1.00 48.18 213 CYS A CA 1
ATOM 1395 C C . CYS A 1 214 ? 9.848 18.706 -27.534 1.00 52.32 213 CYS A C 1
ATOM 1396 O O . CYS A 1 214 ? 10.122 18.503 -26.346 1.00 57.19 213 CYS A O 1
ATOM 1399 N N . SER A 1 215 ? 9.911 17.742 -28.451 1.00 51.05 214 SER A N 1
ATOM 1400 C CA . SER A 1 215 ? 10.348 16.408 -28.068 1.00 50.61 214 SER A CA 1
ATOM 1401 C C . SER A 1 215 ? 11.747 16.448 -27.468 1.00 56.17 214 SER A C 1
ATOM 1402 O O . SER A 1 215 ? 12.017 15.784 -26.460 1.00 56.87 214 SER A O 1
ATOM 1405 N N . ALA A 1 216 ? 12.637 17.261 -28.045 1.00 56.95 215 ALA A N 1
ATOM 1406 C CA . ALA A 1 216 ? 14.007 17.329 -27.546 1.00 55.37 215 ALA A CA 1
ATOM 1407 C C . ALA A 1 216 ? 14.059 17.895 -26.133 1.00 57.90 215 ALA A C 1
ATOM 1408 O O . ALA A 1 216 ? 14.803 17.392 -25.283 1.00 63.79 215 ALA A O 1
ATOM 1410 N N . MET A 1 217 ? 13.277 18.941 -25.859 1.00 56.79 216 MET A N 1
ATOM 1411 C CA . MET A 1 217 ? 13.324 19.556 -24.537 1.00 53.16 216 MET A CA 1
ATOM 1412 C C . MET A 1 217 ? 12.658 18.675 -23.490 1.00 50.30 216 MET A C 1
ATOM 1413 O O . MET A 1 217 ? 13.092 18.650 -22.333 1.00 51.79 216 MET A O 1
ATOM 1418 N N . VAL A 1 218 ? 11.608 17.946 -23.875 1.00 51.99 217 VAL A N 1
ATOM 1419 C CA . VAL A 1 218 ? 11.008 16.976 -22.962 1.00 54.62 217 VAL A CA 1
ATOM 1420 C C . VAL A 1 218 ? 12.039 15.942 -22.530 1.00 53.69 217 VAL A C 1
ATOM 1421 O O . VAL A 1 218 ? 12.124 15.584 -21.350 1.00 56.33 217 VAL A O 1
ATOM 1425 N N . LEU A 1 219 ? 12.852 15.461 -23.472 1.00 55.18 218 LEU A N 1
ATOM 1426 C CA . LEU A 1 219 ? 13.872 14.473 -23.132 1.00 57.22 218 LEU A CA 1
ATOM 1427 C C . LEU A 1 219 ? 14.993 15.075 -22.288 1.00 60.16 218 LEU A C 1
ATOM 1428 O O . LEU A 1 219 ? 15.577 14.380 -21.447 1.00 57.23 218 LEU A O 1
ATOM 1433 N N . GLN A 1 220 ? 15.309 16.356 -22.497 1.00 58.19 219 GLN A N 1
ATOM 1434 C CA . GLN A 1 220 ? 16.316 17.005 -21.666 1.00 56.64 219 GLN A CA 1
ATOM 1435 C C . GLN A 1 220 ? 15.879 17.048 -20.212 1.00 55.36 219 GLN A C 1
ATOM 1436 O O . GLN A 1 220 ? 16.683 16.800 -19.308 1.00 61.06 219 GLN A O 1
ATOM 1438 N N . THR A 1 221 ? 14.604 17.348 -19.968 1.00 58.56 220 THR A N 1
ATOM 1439 C CA . THR A 1 221 ? 14.107 17.386 -18.595 1.00 66.04 220 THR A CA 1
ATOM 1440 C C . THR A 1 221 ? 14.118 16.005 -17.946 1.00 65.98 220 THR A C 1
ATOM 1441 O O . THR A 1 221 ? 14.313 15.899 -16.728 1.00 67.71 220 THR A O 1
ATOM 1445 N N . LEU A 1 222 ? 13.919 14.939 -18.729 1.00 60.52 221 LEU A N 1
ATOM 1446 C CA . LEU A 1 222 ? 14.023 13.596 -18.166 1.00 61.73 221 LEU A CA 1
ATOM 1447 C C . LEU A 1 222 ? 15.435 13.315 -17.674 1.00 67.51 221 LEU A C 1
ATOM 1448 O O . LEU A 1 222 ? 15.619 12.595 -16.686 1.00 70.88 221 LEU A O 1
ATOM 1453 N N . ARG A 1 223 ? 16.444 13.883 -18.332 1.00 68.30 222 ARG A N 1
ATOM 1454 C CA . ARG A 1 223 ? 17.811 13.687 -17.870 1.00 66.74 222 ARG A CA 1
ATOM 1455 C C . ARG A 1 223 ? 18.072 14.423 -16.561 1.00 65.45 222 ARG A C 1
ATOM 1456 O O . ARG A 1 223 ? 18.900 13.977 -15.759 1.00 67.23 222 ARG A O 1
ATOM 1458 N N . ARG A 1 224 ? 17.371 15.529 -16.321 1.00 61.30 223 ARG A N 1
ATOM 1459 C CA . ARG A 1 224 ? 17.637 16.347 -15.144 1.00 69.69 223 ARG A CA 1
ATOM 1460 C C . ARG A 1 224 ? 17.389 15.545 -13.864 1.00 71.68 223 ARG A C 1
ATOM 1461 O O . ARG A 1 224 ? 16.412 14.792 -13.781 1.00 69.92 223 ARG A O 1
ATOM 1463 N N . PRO A 1 225 ? 18.242 15.680 -12.852 1.00 68.77 224 PRO A N 1
ATOM 1464 C CA . PRO A 1 225 ? 18.096 14.857 -11.650 1.00 69.10 224 PRO A CA 1
ATOM 1465 C C . PRO A 1 225 ? 17.022 15.397 -10.720 1.00 75.20 224 PRO A C 1
ATOM 1466 O O . PRO A 1 225 ? 16.649 16.571 -10.769 1.00 76.71 224 PRO A O 1
ATOM 1470 N N . ASN A 1 226 ? 16.536 14.502 -9.854 1.00 75.92 225 ASN A N 1
ATOM 1471 C CA . ASN A 1 226 ? 15.535 14.828 -8.837 1.00 71.30 225 ASN A CA 1
ATOM 1472 C C . ASN A 1 226 ? 14.365 15.591 -9.447 1.00 68.30 225 ASN A C 1
ATOM 1473 O O . ASN A 1 226 ? 13.926 16.622 -8.935 1.00 63.75 225 ASN A O 1
ATOM 1475 N N . THR A 1 227 ? 13.868 15.070 -10.570 1.00 73.54 226 THR A N 1
ATOM 1476 C CA . THR A 1 227 ? 12.812 15.760 -11.304 1.00 73.00 226 THR A CA 1
ATOM 1477 C C . THR A 1 227 ? 11.557 15.915 -10.456 1.00 69.79 226 THR A C 1
ATOM 1478 O O . THR A 1 227 ? 10.861 16.934 -10.543 1.00 68.89 226 THR A O 1
ATOM 1482 N N . VAL A 1 228 ? 11.261 14.924 -9.622 1.00 66.93 227 VAL A N 1
ATOM 1483 C CA . VAL A 1 228 ? 10.051 14.904 -8.813 1.00 65.41 227 VAL A CA 1
ATOM 1484 C C . VAL A 1 228 ? 10.457 14.769 -7.356 1.00 63.57 227 VAL A C 1
ATOM 1485 O O . VAL A 1 228 ? 11.303 13.934 -7.015 1.00 64.46 227 VAL A O 1
ATOM 1489 N N . ASN A 1 229 ? 9.864 15.602 -6.505 1.00 59.72 1002 ASN A N 1
ATOM 1490 C CA . ASN A 1 229 ? 10.120 15.590 -5.076 1.00 58.56 1002 ASN A CA 1
ATOM 1491 C C . ASN A 1 229 ? 8.786 15.709 -4.355 1.00 57.36 1002 ASN A C 1
ATOM 1492 O O . ASN A 1 229 ? 7.731 15.865 -4.979 1.00 57.43 1002 ASN A O 1
ATOM 1497 N N . ILE A 1 230 ? 8.841 15.649 -3.022 1.00 54.24 1003 ILE A N 1
ATOM 1498 C CA . ILE A 1 230 ? 7.624 15.612 -2.216 1.00 51.23 1003 ILE A CA 1
ATOM 1499 C C . ILE A 1 230 ? 6.776 16.857 -2.437 1.00 53.42 1003 ILE A C 1
ATOM 1500 O O . ILE A 1 230 ? 5.540 16.795 -2.378 1.00 54.77 1003 ILE A O 1
ATOM 1505 N N . PHE A 1 231 ? 7.410 18.001 -2.704 1.00 53.24 1004 PHE A N 1
ATOM 1506 C CA . PHE A 1 231 ? 6.645 19.207 -2.999 1.00 50.76 1004 PHE A CA 1
ATOM 1507 C C . PHE A 1 231 ? 5.899 19.071 -4.321 1.00 50.25 1004 PHE A C 1
ATOM 1508 O O . PHE A 1 231 ? 4.703 19.374 -4.406 1.00 46.56 1004 PHE A O 1
ATOM 1516 N N . GLU A 1 232 ? 6.593 18.620 -5.367 1.00 53.77 1005 GLU A N 1
ATOM 1517 C CA . GLU A 1 232 ? 5.932 18.407 -6.649 1.00 50.04 1005 GLU A CA 1
ATOM 1518 C C . GLU A 1 232 ? 4.859 17.337 -6.536 1.00 49.05 1005 GLU A C 1
ATOM 1519 O O . GLU A 1 232 ? 3.812 17.429 -7.185 1.00 46.43 1005 GLU A O 1
ATOM 1525 N N . MET A 1 233 ? 5.103 16.315 -5.708 1.00 49.72 1006 MET A N 1
ATOM 1526 C CA . MET A 1 233 ? 4.100 15.283 -5.462 1.00 44.95 1006 MET A CA 1
ATOM 1527 C C . MET A 1 233 ? 2.856 15.866 -4.809 1.00 44.77 1006 MET A C 1
ATOM 1528 O O . MET A 1 233 ? 1.728 15.514 -5.173 1.00 39.52 1006 MET A O 1
ATOM 1533 N N . LEU A 1 234 ? 3.044 16.746 -3.823 1.00 49.14 1007 LEU A N 1
ATOM 1534 C CA . LEU A 1 234 ? 1.902 17.374 -3.170 1.00 48.81 1007 LEU A CA 1
ATOM 1535 C C . LEU A 1 234 ? 1.184 18.326 -4.111 1.00 52.16 1007 LEU A C 1
ATOM 1536 O O . LEU A 1 234 ? -0.042 18.470 -4.033 1.00 52.74 1007 LEU A O 1
ATOM 1541 N N . ARG A 1 235 ? 1.929 18.985 -5.008 1.00 51.84 1008 ARG A N 1
ATOM 1542 C CA . ARG A 1 235 ? 1.296 19.855 -5.997 1.00 46.53 1008 ARG A CA 1
ATOM 1543 C C . ARG A 1 235 ? 0.395 19.057 -6.933 1.00 46.42 1008 ARG A C 1
ATOM 1544 O O . ARG A 1 235 ? -0.716 19.489 -7.259 1.00 49.47 1008 ARG A O 1
ATOM 1552 N N . ILE A 1 236 ? 0.847 17.879 -7.359 1.00 44.71 1009 ILE A N 1
ATOM 1553 C CA . ILE A 1 236 ? 0.031 17.033 -8.226 1.00 42.47 1009 ILE A CA 1
ATOM 1554 C C . ILE A 1 236 ? -1.232 16.587 -7.499 1.00 47.30 1009 ILE A C 1
ATOM 1555 O O . ILE A 1 236 ? -2.336 16.636 -8.049 1.00 49.49 1009 ILE A O 1
ATOM 1560 N N . ASP A 1 237 ? -1.086 16.146 -6.243 1.00 52.09 1010 ASP A N 1
ATOM 1561 C CA . ASP A 1 237 ? -2.192 15.515 -5.523 1.00 51.42 1010 ASP A CA 1
ATOM 1562 C C . ASP A 1 237 ? -3.158 16.536 -4.931 1.00 49.99 1010 ASP A C 1
ATOM 1563 O O . ASP A 1 237 ? -4.375 16.325 -4.952 1.00 49.82 1010 ASP A O 1
ATOM 1568 N N . ASN A 1 238 ? -2.635 17.628 -4.378 1.00 48.33 1011 ASN A N 1
ATOM 1569 C CA . ASN A 1 238 ? -3.433 18.640 -3.699 1.00 47.29 1011 ASN A CA 1
ATOM 1570 C C . ASN A 1 238 ? -3.705 19.854 -4.580 1.00 53.99 1011 ASN A C 1
ATOM 1571 O O . ASN A 1 238 ? -4.855 20.287 -4.706 1.00 58.87 1011 ASN A O 1
ATOM 1576 N N . GLY A 1 239 ? -2.674 20.397 -5.201 1.00 46.64 1012 GLY A N 1
ATOM 1577 C CA . GLY A 1 239 ? -2.790 21.616 -5.969 1.00 49.86 1012 GLY A CA 1
ATOM 1578 C C . GLY A 1 239 ? -2.055 22.761 -5.294 1.00 45.25 1012 GLY A C 1
ATOM 1579 O O . GLY A 1 239 ? -1.942 22.828 -4.062 1.00 50.56 1012 GLY A O 1
ATOM 1580 N N . LEU A 1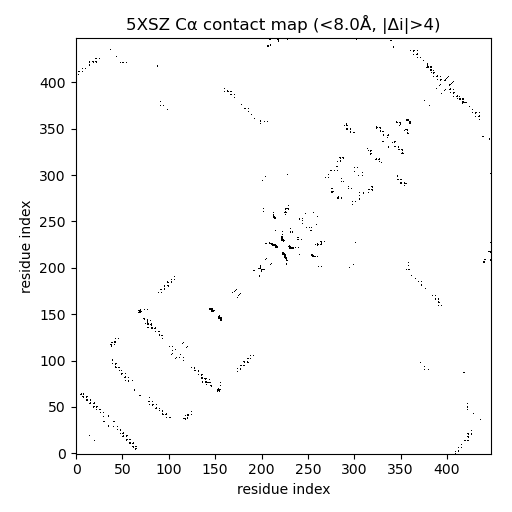 240 ? -1.554 23.683 -6.112 1.00 42.40 1013 LEU A N 1
ATOM 1581 C CA . LEU A 1 240 ? -0.809 24.843 -5.639 1.00 41.80 1013 LEU A CA 1
ATOM 1582 C C . LEU A 1 240 ? -1.577 26.104 -5.991 1.00 37.79 1013 LEU A C 1
ATOM 1583 O O . LEU A 1 240 ? -1.817 26.378 -7.168 1.00 49.83 1013 LEU A O 1
ATOM 1588 N N . ARG A 1 241 ? -1.962 26.864 -4.976 1.00 39.11 1014 ARG A N 1
ATOM 1589 C CA . ARG A 1 241 ? -2.704 28.101 -5.166 1.00 45.48 1014 ARG A CA 1
ATOM 1590 C C . ARG A 1 241 ? -1.900 29.243 -4.568 1.00 46.22 1014 ARG A C 1
ATOM 1591 O O . ARG A 1 241 ? -1.678 29.280 -3.354 1.00 47.02 1014 ARG A O 1
ATOM 1593 N N . LEU A 1 242 ? -1.475 30.172 -5.418 1.00 43.76 1015 LEU A N 1
ATOM 1594 C CA . LEU A 1 242 ? -0.620 31.276 -5.013 1.00 46.22 1015 LEU A CA 1
ATOM 1595 C C . LEU A 1 242 ? -1.400 32.503 -4.553 1.00 51.75 1015 LEU A C 1
ATOM 1596 O O . LEU A 1 242 ? -0.797 33.549 -4.290 1.00 54.48 1015 LEU A O 1
ATOM 1601 N N . LYS A 1 243 ? -2.719 32.406 -4.455 1.00 53.22 1016 LYS A N 1
ATOM 1602 C CA . LYS A 1 243 ? -3.534 33.453 -3.865 1.00 53.53 1016 LYS A CA 1
ATOM 1603 C C . LYS A 1 243 ? -4.297 32.865 -2.688 1.00 55.08 1016 LYS A C 1
ATOM 1604 O O . LYS A 1 243 ? -4.564 31.662 -2.648 1.00 55.40 1016 LYS A O 1
ATOM 1606 N N . ILE A 1 244 ? -4.632 33.717 -1.715 1.00 53.73 1017 ILE A N 1
ATOM 1607 C CA . ILE A 1 244 ? -5.333 33.236 -0.530 1.00 58.90 1017 ILE A CA 1
ATOM 1608 C C . ILE A 1 244 ? -6.667 32.638 -0.949 1.00 62.75 1017 ILE A C 1
ATOM 1609 O O . ILE A 1 244 ? -7.420 33.235 -1.729 1.00 57.71 1017 ILE A O 1
ATOM 1614 N N . TYR A 1 245 ? -6.960 31.441 -0.442 1.00 62.65 1018 TYR A N 1
ATOM 1615 C CA . TYR A 1 245 ? -8.152 30.709 -0.839 1.00 62.39 1018 TYR A CA 1
ATOM 1616 C C . TYR A 1 245 ? -8.795 30.071 0.384 1.00 65.48 1018 TYR A C 1
ATOM 1617 O O . TYR A 1 245 ? -8.213 30.027 1.469 1.00 66.11 1018 TYR A O 1
ATOM 1626 N N . LYS A 1 246 ? -10.012 29.570 0.193 1.00 71.42 1019 LYS A N 1
ATOM 1627 C CA . LYS A 1 246 ? -10.798 28.996 1.274 1.00 65.44 1019 LYS A CA 1
ATOM 1628 C C . LYS A 1 246 ? -10.706 27.474 1.248 1.00 67.36 1019 LYS A C 1
ATOM 1629 O O . LYS A 1 246 ? -10.835 26.849 0.194 1.00 70.92 1019 LYS A O 1
ATOM 1635 N N . ASN A 1 247 ? -10.498 26.890 2.426 1.00 73.52 1020 ASN A N 1
ATOM 1636 C CA . ASN A 1 247 ? -10.251 25.464 2.589 1.00 75.21 1020 ASN A CA 1
ATOM 1637 C C . ASN A 1 247 ? -11.528 24.654 2.340 1.00 76.73 1020 ASN A C 1
ATOM 1638 O O . ASN A 1 247 ? -12.610 25.191 2.082 1.00 76.65 1020 ASN A O 1
ATOM 1643 N N . THR A 1 248 ? -11.384 23.325 2.410 1.00 75.80 1021 THR A N 1
ATOM 1644 C CA . THR A 1 248 ? -12.548 22.444 2.478 1.00 64.96 1021 THR A CA 1
ATOM 1645 C C . THR A 1 248 ? -13.242 22.572 3.829 1.00 61.05 1021 THR A C 1
ATOM 1646 O O . THR A 1 248 ? -14.476 22.524 3.913 1.00 64.61 1021 THR A O 1
ATOM 1650 N N . GLU A 1 249 ? -12.468 22.758 4.896 1.00 64.69 1022 GLU A N 1
ATOM 1651 C CA . GLU A 1 249 ? -13.027 22.987 6.220 1.00 65.53 1022 GLU A CA 1
ATOM 1652 C C . GLU A 1 249 ? -13.456 24.433 6.439 1.00 63.65 1022 GLU A C 1
ATOM 1653 O O . GLU A 1 249 ? -13.877 24.774 7.548 1.00 65.06 1022 GLU A O 1
ATOM 1655 N N . GLY A 1 250 ? -13.366 25.283 5.419 1.00 58.23 1023 GLY A N 1
ATOM 1656 C CA . GLY A 1 250 ? -13.769 26.667 5.536 1.00 60.26 1023 GLY A CA 1
ATOM 1657 C C . GLY A 1 250 ? -12.695 27.609 6.028 1.00 66.53 1023 GLY A C 1
ATOM 1658 O O . GLY A 1 250 ? -12.943 28.819 6.099 1.00 67.10 1023 GLY A O 1
ATOM 1659 N N . TYR A 1 251 ? -11.513 27.099 6.362 1.00 69.22 1024 TYR A N 1
ATOM 1660 C CA . TYR A 1 251 ? -10.429 27.923 6.868 1.00 68.26 1024 TYR A CA 1
ATOM 1661 C C . TYR A 1 251 ? -9.703 28.608 5.713 1.00 65.43 1024 TYR A C 1
ATOM 1662 O O . TYR A 1 251 ? -9.868 28.253 4.547 1.00 71.82 1024 TYR A O 1
ATOM 1671 N N . TYR A 1 252 ? -8.889 29.606 6.049 1.00 68.83 1025 TYR A N 1
ATOM 1672 C CA . TYR A 1 252 ? -8.142 30.377 5.060 1.00 72.93 1025 TYR A CA 1
ATOM 1673 C C . TYR A 1 252 ? -6.728 29.824 4.937 1.00 70.56 1025 TYR A C 1
ATOM 1674 O O . TYR A 1 252 ? -5.969 29.835 5.911 1.00 73.04 1025 TYR A O 1
ATOM 1683 N N . THR A 1 253 ? -6.380 29.344 3.743 1.00 61.83 1026 THR A N 1
ATOM 1684 C CA . THR A 1 253 ? -5.081 28.737 3.488 1.00 60.94 1026 THR A CA 1
ATOM 1685 C C . THR A 1 253 ? -4.461 29.355 2.241 1.00 61.46 1026 THR A C 1
ATOM 1686 O O . THR A 1 253 ? -5.122 30.055 1.471 1.00 63.31 1026 THR A O 1
ATOM 1690 N N . ILE A 1 254 ? -3.171 29.077 2.044 1.00 59.46 1027 ILE A N 1
ATOM 1691 C CA . ILE A 1 254 ? -2.437 29.525 0.867 1.00 53.61 1027 ILE A CA 1
ATOM 1692 C C . ILE A 1 254 ? -1.376 28.479 0.555 1.00 53.86 1027 ILE A C 1
ATOM 1693 O O . ILE A 1 254 ? -1.008 27.667 1.406 1.00 58.70 1027 ILE A O 1
ATOM 1698 N N . GLY A 1 255 ? -0.886 28.495 -0.681 1.00 48.52 1028 GLY A N 1
ATOM 1699 C CA . GLY A 1 255 ? 0.087 27.489 -1.071 1.00 46.88 1028 GLY A CA 1
ATOM 1700 C C . GLY A 1 255 ? -0.538 26.108 -1.086 1.00 50.47 1028 GLY A C 1
ATOM 1701 O O . GLY A 1 255 ? -1.681 25.914 -1.523 1.00 56.62 1028 GLY A O 1
ATOM 1702 N N . ILE A 1 256 ? 0.216 25.127 -0.605 1.00 49.13 1029 ILE A N 1
ATOM 1703 C CA . ILE A 1 256 ? -0.243 23.747 -0.541 1.00 49.08 1029 ILE A CA 1
ATOM 1704 C C . ILE A 1 256 ? -0.606 23.468 0.912 1.00 56.77 1029 ILE A C 1
ATOM 1705 O O . ILE A 1 256 ? 0.251 23.114 1.728 1.00 66.24 1029 ILE A O 1
ATOM 1710 N N . GLY A 1 257 ? -1.881 23.653 1.246 1.00 57.16 1030 GLY A N 1
ATOM 1711 C CA . GLY A 1 257 ? -2.394 23.193 2.524 1.00 64.26 1030 GLY A CA 1
ATOM 1712 C C . GLY A 1 257 ? -1.857 23.915 3.732 1.00 66.07 1030 GLY A C 1
ATOM 1713 O O . GLY A 1 257 ? -1.942 23.389 4.846 1.00 71.31 1030 GLY A O 1
ATOM 1714 N N . HIS A 1 258 ? -1.304 25.105 3.547 1.00 63.76 1031 HIS A N 1
ATOM 1715 C CA . HIS A 1 258 ? -0.773 25.906 4.640 1.00 63.44 1031 HIS A CA 1
ATOM 1716 C C . HIS A 1 258 ? -1.818 26.950 5.005 1.00 63.49 1031 HIS A C 1
ATOM 1717 O O . HIS A 1 258 ? -2.092 27.854 4.214 1.00 62.80 1031 HIS A O 1
ATOM 1724 N N . LEU A 1 259 ? -2.397 26.831 6.198 1.00 66.49 1032 LEU A N 1
ATOM 1725 C CA . LEU A 1 259 ? -3.504 27.685 6.614 1.00 67.31 1032 LEU A CA 1
ATOM 1726 C C . LEU A 1 259 ? -2.993 28.860 7.431 1.00 65.54 1032 LEU A C 1
ATOM 1727 O O . LEU A 1 259 ? -2.123 28.694 8.288 1.00 67.64 1032 LEU A O 1
ATOM 1732 N N . LEU A 1 260 ? -3.545 30.044 7.158 1.00 67.12 1033 LEU A N 1
ATOM 1733 C CA . LEU A 1 260 ? -3.073 31.269 7.791 1.00 70.66 1033 LEU A CA 1
ATOM 1734 C C . LEU A 1 260 ? -3.790 31.522 9.111 1.00 73.53 1033 LEU A C 1
ATOM 1735 O O . LEU A 1 260 ? -3.155 31.834 10.124 1.00 76.32 1033 LEU A O 1
ATOM 1740 N N . THR A 1 261 ? -5.115 31.408 9.112 1.00 73.77 1034 THR A N 1
ATOM 1741 C CA . THR A 1 261 ? -5.895 31.659 10.313 1.00 71.37 1034 THR A CA 1
ATOM 1742 C C . THR A 1 261 ? -7.168 30.831 10.262 1.00 71.72 1034 THR A C 1
ATOM 1743 O O . THR A 1 261 ? -7.667 30.493 9.186 1.00 70.24 1034 THR A O 1
ATOM 1747 N N . LYS A 1 262 ? -7.674 30.492 11.444 1.00 80.56 1035 LYS A N 1
ATOM 1748 C CA . LYS A 1 262 ? -8.942 29.791 11.568 1.00 74.52 1035 LYS A CA 1
ATOM 1749 C C . LYS A 1 262 ? -10.121 30.742 11.689 1.00 78.89 1035 LYS A C 1
ATOM 1750 O O . LYS A 1 262 ? -11.271 30.295 11.628 1.00 78.66 1035 LYS A O 1
ATOM 1756 N N . SER A 1 263 ? -9.864 32.030 11.833 1.00 81.06 1036 SER A N 1
ATOM 1757 C CA . SER A 1 263 ? -10.909 33.035 11.968 1.00 83.15 1036 SER A CA 1
ATOM 1758 C C . SER A 1 263 ? -11.590 33.293 10.623 1.00 88.12 1036 SER A C 1
ATOM 1759 O O . SER A 1 263 ? -10.921 33.346 9.582 1.00 87.66 1036 SER A O 1
ATOM 1762 N N . PRO A 1 264 ? -12.912 33.468 10.622 1.00 88.20 1037 PRO A N 1
ATOM 1763 C CA . PRO A 1 264 ? -13.633 33.789 9.386 1.00 92.02 1037 PRO A CA 1
ATOM 1764 C C . PRO A 1 264 ? -13.392 35.189 8.845 1.00 94.88 1037 PRO A C 1
ATOM 1765 O O . PRO A 1 264 ? -14.093 35.583 7.910 1.00 90.76 1037 PRO A O 1
ATOM 1769 N N . SER A 1 265 ? -12.437 35.944 9.373 1.00 95.35 1038 SER A N 1
ATOM 1770 C CA . SER A 1 265 ? -12.158 37.291 8.883 1.00 100.47 1038 SER A CA 1
ATOM 1771 C C . SER A 1 265 ? -10.974 37.217 7.922 1.00 100.31 1038 SER A C 1
ATOM 1772 O O . SER A 1 265 ? -9.857 36.883 8.331 1.00 98.36 1038 SER A O 1
ATOM 1775 N N . LEU A 1 266 ? -11.215 37.539 6.646 1.00 91.80 1039 LEU A N 1
ATOM 1776 C CA . LEU A 1 266 ? -10.133 37.502 5.667 1.00 86.21 1039 LEU A CA 1
ATOM 1777 C C . LEU A 1 266 ? -9.144 38.639 5.878 1.00 88.25 1039 LEU A C 1
ATOM 1778 O O . LEU A 1 266 ? -7.956 38.488 5.574 1.00 84.91 1039 LEU A O 1
ATOM 1780 N N . ASN A 1 267 ? -9.612 39.782 6.388 1.00 92.08 1040 ASN A N 1
ATOM 1781 C CA . ASN A 1 267 ? -8.702 40.886 6.678 1.00 93.53 1040 ASN A CA 1
ATOM 1782 C C . ASN A 1 267 ? -7.665 40.479 7.719 1.00 91.14 1040 ASN A C 1
ATOM 1783 O O . ASN A 1 267 ? -6.489 40.849 7.618 1.00 88.09 1040 ASN A O 1
ATOM 1788 N N . ALA A 1 268 ? -8.080 39.701 8.719 1.00 85.15 1041 ALA A N 1
ATOM 1789 C CA . ALA A 1 268 ? -7.121 39.160 9.674 1.00 85.87 1041 ALA A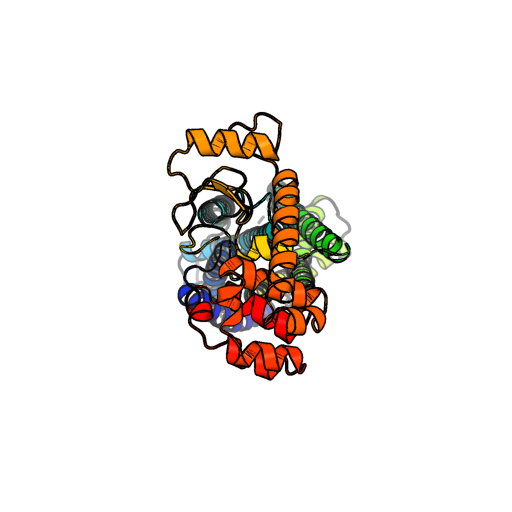 CA 1
ATOM 1790 C C . ALA A 1 268 ? -6.200 38.141 9.012 1.00 84.36 1041 ALA A C 1
ATOM 1791 O O . ALA A 1 268 ? -4.997 38.110 9.296 1.00 83.64 1041 ALA A O 1
ATOM 1793 N N . ALA A 1 269 ? -6.745 37.309 8.118 1.00 87.82 1042 ALA A N 1
ATOM 1794 C CA . ALA A 1 269 ? -5.934 36.291 7.451 1.00 83.42 1042 ALA A CA 1
ATOM 1795 C C . ALA A 1 269 ? -4.839 36.917 6.602 1.00 78.11 1042 ALA A C 1
ATOM 1796 O O . ALA A 1 269 ? -3.725 36.388 6.524 1.00 78.05 1042 ALA A O 1
ATOM 1798 N N . LYS A 1 270 ? -5.137 38.040 5.948 1.00 77.57 1043 LYS A N 1
ATOM 1799 C CA . LYS A 1 270 ? -4.121 38.704 5.141 1.00 80.35 1043 LYS A CA 1
ATOM 1800 C C . LYS A 1 270 ? -2.941 39.147 5.997 1.00 82.73 1043 LYS A C 1
ATOM 1801 O O . LYS A 1 270 ? -1.781 38.976 5.605 1.00 79.80 1043 LYS A O 1
ATOM 1803 N N . SER A 1 271 ? -3.217 39.701 7.182 1.00 87.42 1044 SER A N 1
ATOM 1804 C CA . SER A 1 271 ? -2.139 40.175 8.046 1.00 88.22 1044 SER A CA 1
ATOM 1805 C C . SER A 1 271 ? -1.269 39.029 8.542 1.00 84.65 1044 SER A C 1
ATOM 1806 O O . SER A 1 271 ? -0.061 39.206 8.733 1.00 89.11 1044 SER A O 1
ATOM 1809 N N . GLU A 1 272 ? -1.860 37.853 8.761 1.00 80.76 1045 GLU A N 1
ATOM 1810 C CA . GLU A 1 272 ? -1.086 36.713 9.241 1.00 79.76 1045 GLU A CA 1
ATOM 1811 C C . GLU A 1 272 ? -0.075 36.246 8.198 1.00 81.12 1045 GLU A C 1
ATOM 1812 O O . GLU A 1 272 ? 1.052 35.874 8.547 1.00 83.62 1045 GLU A O 1
ATOM 1814 N N . LEU A 1 273 ? -0.455 36.264 6.914 1.00 77.26 1046 LEU A N 1
ATOM 1815 C CA . LEU A 1 273 ? 0.462 35.840 5.855 1.00 79.89 1046 LEU A CA 1
ATOM 1816 C C . LEU A 1 273 ? 1.677 36.757 5.769 1.00 79.34 1046 LEU A C 1
ATOM 1817 O O . LEU A 1 273 ? 2.793 36.300 5.488 1.00 73.05 1046 LEU A O 1
ATOM 1822 N N . ASP A 1 274 ? 1.476 38.057 6.003 1.00 81.51 1047 ASP A N 1
ATOM 1823 C CA . ASP A 1 274 ? 2.588 39.000 5.980 1.00 82.85 1047 ASP A CA 1
ATOM 1824 C C . ASP A 1 274 ? 3.609 38.697 7.067 1.00 88.96 1047 ASP A C 1
ATOM 1825 O O . ASP A 1 274 ? 4.804 38.938 6.875 1.00 90.74 1047 ASP A O 1
ATOM 1830 N N . LYS A 1 275 ? 3.170 38.169 8.208 1.00 84.28 1048 LYS A N 1
ATOM 1831 C CA . LYS A 1 275 ? 4.127 37.788 9.240 1.00 79.71 1048 LYS A CA 1
ATOM 1832 C C . LYS A 1 275 ? 5.090 36.721 8.726 1.00 85.08 1048 LYS A C 1
ATOM 1833 O O . LYS A 1 275 ? 6.304 36.805 8.951 1.00 86.18 1048 LYS A O 1
ATOM 1835 N N . ALA A 1 276 ? 4.571 35.725 8.006 1.00 86.54 1049 ALA A N 1
ATOM 1836 C CA . ALA A 1 276 ? 5.410 34.632 7.523 1.00 81.94 1049 ALA A CA 1
ATOM 1837 C C . ALA A 1 276 ? 6.213 35.038 6.293 1.00 83.45 1049 ALA A C 1
ATOM 1838 O O . ALA A 1 276 ? 7.403 34.726 6.191 1.00 81.06 1049 ALA A O 1
ATOM 1840 N N . ILE A 1 277 ? 5.576 35.717 5.341 1.00 85.98 1050 ILE A N 1
ATOM 1841 C CA . ILE A 1 277 ? 6.276 36.123 4.128 1.00 88.99 1050 ILE A CA 1
ATOM 1842 C C . ILE A 1 277 ? 7.138 37.350 4.391 1.00 95.55 1050 ILE A C 1
ATOM 1843 O O . ILE A 1 277 ? 8.323 37.382 4.035 1.00 95.87 1050 ILE A O 1
ATOM 1845 N N . GLY A 1 278 ? 6.556 38.381 5.006 1.00 92.29 1051 GLY A N 1
ATOM 1846 C CA . GLY A 1 278 ? 7.292 39.556 5.421 1.00 96.27 1051 GLY A CA 1
ATOM 1847 C C . GLY A 1 278 ? 7.225 40.742 4.481 1.00 95.33 1051 GLY A C 1
ATOM 1848 O O . GLY A 1 278 ? 7.736 41.810 4.832 1.00 113.83 1051 GLY A O 1
ATOM 1849 N N . ARG A 1 279 ? 6.606 40.603 3.313 1.00 83.62 1052 ARG A N 1
ATOM 1850 C CA . ARG A 1 279 ? 6.824 41.562 2.237 1.00 89.30 1052 ARG A CA 1
ATOM 1851 C C . ARG A 1 279 ? 5.551 42.283 1.804 1.00 95.29 1052 ARG A C 1
ATOM 1852 O O . ARG A 1 279 ? 5.468 42.754 0.666 1.00 99.70 1052 ARG A O 1
ATOM 1860 N N . ASN A 1 280 ? 4.569 42.406 2.698 1.00 89.02 1053 ASN A N 1
ATOM 1861 C CA . ASN A 1 280 ? 3.299 43.068 2.387 1.00 91.13 1053 ASN A CA 1
ATOM 1862 C C . ASN A 1 280 ? 2.699 42.499 1.102 1.00 89.98 1053 ASN A C 1
ATOM 1863 O O . ASN A 1 280 ? 2.510 43.193 0.102 1.00 85.84 1053 ASN A O 1
ATOM 1865 N N . THR A 1 281 ? 2.411 41.197 1.159 1.00 89.80 1054 THR A N 1
ATOM 1866 C CA . THR A 1 281 ? 2.108 40.426 -0.043 1.00 87.74 1054 THR A CA 1
ATOM 1867 C C . THR A 1 281 ? 0.874 40.938 -0.772 1.00 86.69 1054 THR A C 1
ATOM 1868 O O . THR A 1 281 ? 0.805 40.851 -2.004 1.00 84.47 1054 THR A O 1
ATOM 1872 N N . ASN A 1 282 ? -0.108 41.462 -0.036 1.00 88.06 1055 ASN A N 1
ATOM 1873 C CA . ASN A 1 282 ? -1.423 41.798 -0.580 1.00 77.48 1055 ASN A CA 1
ATOM 1874 C C . ASN A 1 282 ? -2.113 40.568 -1.168 1.00 77.03 1055 ASN A C 1
ATOM 1875 O O . ASN A 1 282 ? -2.924 40.674 -2.092 1.00 81.15 1055 ASN A O 1
ATOM 1877 N N . GLY A 1 283 ? -1.781 39.385 -0.641 1.00 74.40 1056 GLY A N 1
ATOM 1878 C CA . GLY A 1 283 ? -2.554 38.185 -0.875 1.00 70.17 1056 GLY A CA 1
ATOM 1879 C C . GLY A 1 283 ? -1.968 37.195 -1.858 1.00 68.31 1056 GLY A C 1
ATOM 1880 O O . GLY A 1 283 ? -2.520 36.095 -1.990 1.00 60.74 1056 GLY A O 1
ATOM 1881 N N . VAL A 1 284 ? -0.884 37.546 -2.554 1.00 75.18 1057 VAL A N 1
ATOM 1882 C CA . VAL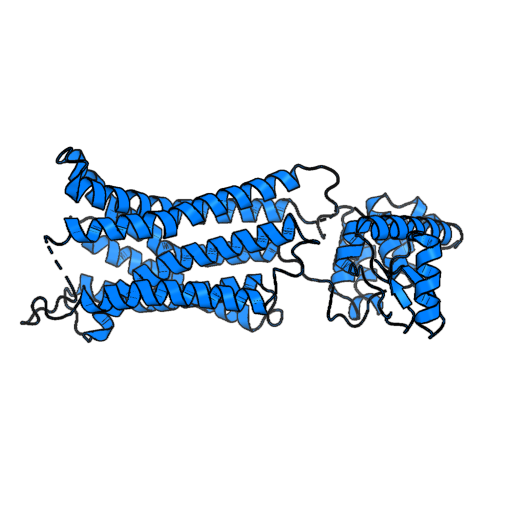 A 1 284 ? -0.301 36.688 -3.579 1.00 72.00 1057 VAL A CA 1
ATOM 1883 C C . VAL A 1 284 ? 1.180 36.480 -3.287 1.00 73.01 1057 VAL A C 1
ATOM 1884 O O . VAL A 1 284 ? 1.855 37.352 -2.733 1.00 76.47 1057 VAL A O 1
ATOM 1888 N N . ILE A 1 285 ? 1.680 35.299 -3.656 1.00 65.22 1058 ILE A N 1
ATOM 1889 C CA . ILE A 1 285 ? 3.052 34.894 -3.387 1.00 64.52 1058 ILE A CA 1
ATOM 1890 C C . ILE A 1 285 ? 3.572 34.085 -4.568 1.00 63.32 1058 ILE A C 1
ATOM 1891 O O . ILE A 1 285 ? 2.807 33.502 -5.338 1.00 62.67 1058 ILE A O 1
ATOM 1896 N N . THR A 1 286 ? 4.896 34.055 -4.704 1.00 61.57 1059 THR A N 1
ATOM 1897 C CA . THR A 1 286 ? 5.519 33.222 -5.721 1.00 61.42 1059 THR A CA 1
ATOM 1898 C C . THR A 1 286 ? 5.477 31.754 -5.310 1.00 57.49 1059 THR A C 1
ATOM 1899 O O . THR A 1 286 ? 5.204 31.411 -4.158 1.00 59.08 1059 THR A O 1
ATOM 1903 N N . LYS A 1 287 ? 5.733 30.879 -6.286 1.00 54.85 1060 LYS A N 1
ATOM 1904 C CA . LYS A 1 287 ? 5.784 29.453 -5.986 1.00 56.91 1060 LYS A CA 1
ATOM 1905 C C . LYS A 1 287 ? 6.933 29.141 -5.033 1.00 63.94 1060 LYS A C 1
ATOM 1906 O O . LYS A 1 287 ? 6.848 28.202 -4.228 1.00 57.28 1060 LYS A O 1
ATOM 1908 N N . ASP A 1 288 ? 8.007 29.929 -5.102 1.00 64.51 1061 ASP A N 1
ATOM 1909 C CA . ASP A 1 288 ? 9.135 29.735 -4.201 1.00 64.43 1061 ASP A CA 1
ATOM 1910 C C . ASP A 1 288 ? 8.739 30.025 -2.758 1.00 63.20 1061 ASP A C 1
ATOM 1911 O O . ASP A 1 288 ? 9.115 29.281 -1.844 1.00 65.05 1061 ASP A O 1
ATOM 1916 N N . GLU A 1 289 ? 7.980 31.103 -2.533 1.00 63.90 1062 GLU A N 1
ATOM 1917 C CA . GLU A 1 289 ? 7.426 31.350 -1.206 1.00 59.57 1062 GLU A CA 1
ATOM 1918 C C . GLU A 1 289 ? 6.544 30.190 -0.763 1.00 53.18 1062 GLU A C 1
ATOM 1919 O O . GLU A 1 289 ? 6.652 29.713 0.372 1.00 53.62 1062 GLU A O 1
ATOM 1925 N N . ALA A 1 290 ? 5.687 29.701 -1.660 1.00 51.93 1063 ALA A N 1
ATOM 1926 C CA . ALA A 1 290 ? 4.858 28.546 -1.333 1.00 54.13 1063 ALA A CA 1
ATOM 1927 C C . ALA A 1 290 ? 5.706 27.306 -1.064 1.00 54.33 1063 ALA A C 1
ATOM 1928 O O . ALA A 1 290 ? 5.362 26.489 -0.201 1.00 54.39 1063 ALA A O 1
ATOM 1930 N N . GLU A 1 291 ? 6.810 27.139 -1.796 1.00 54.41 1064 GLU A N 1
ATOM 1931 C CA . GLU A 1 291 ? 7.745 26.066 -1.469 1.00 54.70 1064 GLU A CA 1
ATOM 1932 C C . GLU A 1 291 ? 8.271 26.224 -0.054 1.00 53.92 1064 GLU A C 1
ATOM 1933 O O . GLU A 1 291 ? 8.289 25.268 0.730 1.00 49.55 1064 GLU A O 1
ATOM 1939 N N . LYS A 1 292 ? 8.708 27.439 0.282 1.00 55.66 1065 LYS A N 1
ATOM 1940 C CA . LYS A 1 292 ? 9.261 27.711 1.601 1.00 53.95 1065 LYS A CA 1
ATOM 1941 C C . LYS A 1 292 ? 8.256 27.385 2.702 1.00 57.68 1065 LYS A C 1
ATOM 1942 O O . LYS A 1 292 ? 8.595 26.722 3.690 1.00 60.23 1065 LYS A O 1
ATOM 1948 N N . LEU A 1 293 ? 7.005 27.835 2.544 1.00 56.34 1066 LEU A N 1
ATOM 1949 C CA . LEU A 1 293 ? 5.979 27.508 3.531 1.00 52.52 1066 LEU A CA 1
ATOM 1950 C C . LEU A 1 293 ? 5.701 26.016 3.560 1.00 53.03 1066 LEU A C 1
ATOM 1951 O O . LEU A 1 293 ? 5.432 25.450 4.624 1.00 55.31 1066 LEU A O 1
ATOM 1956 N N . PHE A 1 294 ? 5.740 25.365 2.396 1.00 53.39 1067 PHE A N 1
ATOM 1957 C CA . PHE A 1 294 ? 5.508 23.927 2.347 1.00 51.01 1067 PHE A CA 1
ATOM 1958 C C . PHE A 1 294 ? 6.568 23.177 3.136 1.00 49.24 1067 PHE A C 1
ATOM 1959 O O . PHE A 1 294 ? 6.263 22.205 3.834 1.00 48.31 1067 PHE A O 1
ATOM 1967 N N . ASN A 1 295 ? 7.821 23.615 3.030 1.00 51.47 1068 ASN A N 1
ATOM 1968 C CA . ASN A 1 295 ? 8.894 22.965 3.770 1.00 51.82 1068 ASN A CA 1
ATOM 1969 C C . ASN A 1 295 ? 8.702 23.128 5.274 1.00 51.68 1068 ASN A C 1
ATOM 1970 O O . ASN A 1 295 ? 8.960 22.196 6.045 1.00 52.78 1068 ASN A O 1
ATOM 1975 N N . GLN A 1 296 ? 8.237 24.301 5.712 1.00 50.47 1069 GLN A N 1
ATOM 1976 C CA . GLN A 1 296 ? 7.888 24.478 7.120 1.00 51.86 1069 GLN A CA 1
ATOM 1977 C C . GLN A 1 296 ? 6.770 23.525 7.524 1.00 50.76 1069 GLN A C 1
ATOM 1978 O O . GLN A 1 296 ? 6.837 22.878 8.574 1.00 52.92 1069 GLN A O 1
ATOM 1984 N N . ASP A 1 297 ? 5.728 23.432 6.697 1.00 52.24 1070 ASP A N 1
ATOM 1985 C CA . ASP A 1 297 ? 4.650 22.480 6.943 1.00 50.60 1070 ASP A CA 1
ATOM 1986 C C . ASP A 1 297 ? 5.180 21.057 7.022 1.00 52.62 1070 ASP A C 1
ATOM 1987 O O . ASP A 1 297 ? 4.799 20.291 7.911 1.00 60.40 1070 ASP A O 1
ATOM 1992 N N . VAL A 1 298 ? 6.053 20.677 6.088 1.00 53.42 1071 VAL A N 1
ATOM 1993 C CA . VAL A 1 298 ? 6.563 19.308 6.066 1.00 51.82 1071 VAL A CA 1
ATOM 1994 C C . VAL A 1 298 ? 7.354 19.013 7.332 1.00 55.07 1071 VAL A C 1
ATOM 1995 O O . VAL A 1 298 ? 7.192 17.954 7.948 1.00 61.21 1071 VAL A O 1
ATOM 1999 N N . ASP A 1 299 ? 8.222 19.943 7.741 1.00 54.39 1072 ASP A N 1
ATOM 2000 C CA . ASP A 1 299 ? 9.032 19.722 8.936 1.00 56.69 1072 ASP A CA 1
ATOM 2001 C C . ASP A 1 299 ? 8.154 19.549 10.168 1.00 57.79 1072 ASP A C 1
ATOM 2002 O O . ASP A 1 299 ? 8.354 18.620 10.958 1.00 59.97 1072 ASP A O 1
ATOM 2007 N N . ALA A 1 300 ? 7.162 20.426 10.337 1.00 58.01 1073 ALA A N 1
ATOM 2008 C CA . ALA A 1 300 ? 6.221 20.282 11.444 1.00 56.85 1073 ALA A CA 1
ATOM 2009 C C . ALA A 1 300 ? 5.431 18.984 11.337 1.00 52.17 1073 ALA A C 1
ATOM 2010 O O . ALA A 1 300 ? 5.158 18.329 12.348 1.00 54.18 1073 ALA A O 1
ATOM 2012 N N . ALA A 1 301 ? 5.048 18.600 10.120 1.00 52.20 1074 ALA A N 1
ATOM 2013 C CA . ALA A 1 301 ? 4.338 17.340 9.927 1.00 52.46 1074 ALA A CA 1
ATOM 2014 C C . ALA A 1 301 ? 5.211 16.151 10.296 1.00 50.31 1074 ALA A C 1
ATOM 2015 O O . ALA A 1 301 ? 4.732 15.186 10.903 1.00 47.40 1074 ALA A O 1
ATOM 2017 N N . VAL A 1 302 ? 6.496 16.205 9.938 1.00 53.23 1075 VAL A N 1
ATOM 2018 C CA . VAL A 1 302 ? 7.420 15.125 10.272 1.00 53.30 1075 VAL A CA 1
ATOM 2019 C C . VAL A 1 302 ? 7.654 15.066 11.775 1.00 57.53 1075 VAL A C 1
ATOM 2020 O O . VAL A 1 302 ? 7.759 13.981 12.363 1.00 52.93 1075 VAL A O 1
ATOM 2024 N N . ARG A 1 303 ? 7.746 16.227 12.422 1.00 58.43 1076 ARG A N 1
ATOM 2025 C CA . ARG A 1 303 ? 7.782 16.236 13.876 1.00 55.58 1076 ARG A CA 1
ATOM 2026 C C . ARG A 1 303 ? 6.513 15.625 14.447 1.00 59.43 1076 ARG A C 1
ATOM 2027 O O . ARG A 1 303 ? 6.571 14.798 15.359 1.00 64.51 1076 ARG A O 1
ATOM 2035 N N . GLY A 1 304 ? 5.357 16.000 13.899 1.00 60.48 1077 GLY A N 1
ATOM 2036 C CA . GLY A 1 304 ? 4.104 15.435 14.375 1.00 59.98 1077 GLY A CA 1
ATOM 2037 C C . GLY A 1 304 ? 4.049 13.929 14.229 1.00 58.29 1077 GLY A C 1
ATOM 2038 O O . GLY A 1 304 ? 3.488 13.233 15.077 1.00 66.64 1077 GLY A O 1
ATOM 2039 N N . ILE A 1 305 ? 4.626 13.404 13.151 1.00 56.47 1078 ILE A N 1
ATOM 2040 C CA . ILE A 1 305 ? 4.700 11.954 12.982 1.00 60.76 1078 ILE A CA 1
ATOM 2041 C C . ILE A 1 305 ? 5.537 11.336 14.095 1.00 60.58 1078 ILE A C 1
ATOM 2042 O O . ILE A 1 305 ? 5.158 10.323 14.695 1.00 60.35 1078 ILE A O 1
ATOM 2047 N N . LEU A 1 306 ? 6.688 11.941 14.390 1.00 60.58 1079 LEU A N 1
ATOM 2048 C CA . LEU A 1 306 ? 7.608 11.343 15.352 1.00 62.01 1079 LEU A CA 1
ATOM 2049 C C . LEU A 1 306 ? 7.054 11.411 16.770 1.00 67.44 1079 LEU A C 1
ATOM 2050 O O . LEU A 1 306 ? 7.269 10.493 17.569 1.00 71.81 1079 LEU A O 1
ATOM 2055 N N . ARG A 1 307 ? 6.342 12.491 17.102 1.00 67.56 1080 ARG A N 1
ATOM 2056 C CA . ARG A 1 307 ? 5.743 12.601 18.428 1.00 64.54 1080 ARG A CA 1
ATOM 2057 C C . ARG A 1 307 ? 4.639 11.566 18.625 1.00 62.38 1080 ARG A C 1
ATOM 2058 O O . ARG A 1 307 ? 4.559 10.935 19.683 1.00 73.60 1080 ARG A O 1
ATOM 2066 N N . ASN A 1 308 ? 3.785 11.372 17.623 1.00 64.74 1081 ASN A N 1
ATOM 2067 C CA . ASN A 1 308 ? 2.800 10.298 17.686 1.00 66.55 1081 ASN A CA 1
ATOM 2068 C C . ASN A 1 308 ? 3.508 8.951 17.745 1.00 68.88 1081 ASN A C 1
ATOM 2069 O O . ASN A 1 308 ? 4.398 8.671 16.938 1.00 68.91 1081 ASN A O 1
ATOM 2074 N N . ALA A 1 309 ? 3.105 8.116 18.706 1.00 72.01 1082 ALA A N 1
ATOM 2075 C CA . ALA A 1 309 ? 3.805 6.859 18.953 1.00 71.60 1082 ALA A CA 1
ATOM 2076 C C . ALA A 1 309 ? 3.491 5.787 17.917 1.00 74.64 1082 ALA A C 1
ATOM 2077 O O . ALA A 1 309 ? 4.303 4.879 17.714 1.00 76.65 1082 ALA A O 1
ATOM 2079 N N . LYS A 1 310 ? 2.330 5.854 17.265 1.00 72.41 1083 LYS A N 1
ATOM 2080 C CA . LYS A 1 310 ? 1.970 4.800 16.322 1.00 66.32 1083 LYS A CA 1
ATOM 2081 C C . LYS A 1 310 ? 2.725 4.948 15.009 1.00 71.13 1083 LYS A C 1
ATOM 2082 O O . LYS A 1 310 ? 3.110 3.947 14.393 1.00 76.36 1083 LYS A O 1
ATOM 2088 N N . LEU A 1 311 ? 2.953 6.184 14.566 1.00 70.27 1084 LEU A N 1
ATOM 2089 C CA . LEU A 1 311 ? 3.543 6.391 13.249 1.00 65.12 1084 LEU A CA 1
ATOM 2090 C C . LEU A 1 311 ? 5.060 6.285 13.268 1.00 62.08 1084 LEU A C 1
ATOM 2091 O O . LEU A 1 311 ? 5.659 5.867 12.269 1.00 58.62 1084 LEU A O 1
ATOM 2096 N N . LYS A 1 312 ? 5.695 6.655 14.380 1.00 59.49 1085 LYS A N 1
ATOM 2097 C CA . LYS A 1 312 ? 7.156 6.697 14.418 1.00 61.90 1085 LYS A CA 1
ATOM 2098 C C . LYS A 1 312 ? 7.813 5.375 14.038 1.00 63.07 1085 LYS A C 1
ATOM 2099 O O . LYS A 1 312 ? 8.794 5.402 13.274 1.00 60.30 1085 LYS A O 1
ATOM 2105 N N . PRO A 1 313 ? 7.358 4.207 14.513 1.00 61.71 1086 PRO A N 1
ATOM 2106 C CA . PRO A 1 313 ? 7.988 2.959 14.047 1.00 57.76 1086 PRO A CA 1
ATOM 2107 C C . PRO A 1 313 ? 7.891 2.762 12.551 1.00 64.08 1086 PRO A C 1
ATOM 2108 O O . PRO A 1 313 ? 8.862 2.331 11.913 1.00 63.46 1086 PRO A O 1
ATOM 2112 N N . VAL A 1 314 ? 6.730 3.065 11.972 1.00 68.30 1087 VAL A N 1
ATOM 2113 C CA . VAL A 1 314 ? 6.562 2.940 10.529 1.00 60.76 1087 VAL A CA 1
ATOM 2114 C C . VAL A 1 314 ? 7.441 3.951 9.809 1.00 54.19 1087 VAL A C 1
ATOM 2115 O O . VAL A 1 314 ? 8.155 3.614 8.861 1.00 53.02 1087 VAL A O 1
ATOM 2119 N N . TYR A 1 315 ? 7.413 5.205 10.261 1.00 53.14 1088 TYR A N 1
ATOM 2120 C CA . TYR A 1 315 ? 8.173 6.255 9.591 1.00 52.55 1088 TYR A CA 1
ATOM 2121 C C . TYR A 1 315 ? 9.653 5.914 9.537 1.00 56.19 1088 TYR A C 1
ATOM 2122 O O . TYR A 1 315 ? 10.300 6.077 8.500 1.00 57.47 1088 TYR A O 1
ATOM 2131 N N . ASP A 1 316 ? 10.211 5.441 10.652 1.00 61.34 1089 ASP A N 1
ATOM 2132 C CA . ASP A 1 316 ? 11.630 5.113 10.680 1.00 56.47 1089 ASP A CA 1
ATOM 2133 C C . ASP A 1 316 ? 11.950 3.890 9.835 1.00 54.05 1089 ASP A C 1
ATOM 2134 O O . ASP A 1 316 ? 13.111 3.696 9.462 1.00 55.25 1089 ASP A O 1
ATOM 2139 N N . SER A 1 317 ? 10.948 3.067 9.519 1.00 54.21 1090 SER A N 1
ATOM 2140 C CA . SER A 1 317 ? 11.185 1.867 8.724 1.00 55.03 1090 SER A CA 1
ATOM 2141 C C . SER A 1 317 ? 11.200 2.162 7.234 1.00 51.21 1090 SER A C 1
ATOM 2142 O O . SER A 1 317 ? 11.820 1.421 6.467 1.00 51.00 1090 SER A O 1
ATOM 2145 N N . LEU A 1 318 ? 10.533 3.230 6.814 1.00 55.56 1091 LEU A N 1
ATOM 2146 C CA . LEU A 1 318 ? 10.335 3.527 5.405 1.00 55.10 1091 LEU A CA 1
ATOM 2147 C C . LEU A 1 318 ? 11.470 4.365 4.837 1.00 51.36 1091 LEU A C 1
ATOM 2148 O O . LEU A 1 318 ? 12.099 5.157 5.543 1.00 53.26 1091 LEU A O 1
ATOM 2153 N N . ASP A 1 319 ? 11.716 4.185 3.540 1.00 46.41 1092 ASP A N 1
ATOM 2154 C CA . ASP A 1 319 ? 12.700 4.985 2.834 1.00 47.35 1092 ASP A CA 1
ATOM 2155 C C . ASP A 1 319 ? 12.121 6.353 2.484 1.00 51.37 1092 ASP A C 1
ATOM 2156 O O . ASP A 1 319 ? 10.952 6.647 2.737 1.00 54.30 1092 ASP A O 1
ATOM 2161 N N . ALA A 1 320 ? 12.971 7.197 1.895 1.00 49.34 1093 ALA A N 1
ATOM 2162 C CA . ALA A 1 320 ? 12.618 8.600 1.705 1.00 47.55 1093 ALA A CA 1
ATOM 2163 C C . ALA A 1 320 ? 11.435 8.757 0.762 1.00 51.01 1093 ALA A C 1
ATOM 2164 O O . ALA A 1 320 ? 10.612 9.668 0.932 1.00 52.47 1093 ALA A O 1
ATOM 2166 N N . VAL A 1 321 ? 11.340 7.887 -0.245 1.00 47.66 1094 VAL A N 1
ATOM 2167 C CA . VAL A 1 321 ? 10.199 7.924 -1.150 1.00 45.28 1094 VAL A CA 1
ATOM 2168 C C . VAL A 1 321 ? 8.922 7.556 -0.406 1.00 49.15 1094 VAL A C 1
ATOM 2169 O O . VAL A 1 321 ? 7.925 8.288 -0.442 1.00 48.27 1094 VAL A O 1
ATOM 2173 N N . ARG A 1 322 ? 8.942 6.422 0.297 1.00 49.09 1095 ARG A N 1
ATOM 2174 C CA . ARG A 1 322 ? 7.754 5.981 1.015 1.00 47.87 1095 ARG A CA 1
ATOM 2175 C C . ARG A 1 322 ? 7.449 6.877 2.207 1.00 45.50 1095 ARG A C 1
ATOM 2176 O O . ARG A 1 322 ? 6.287 6.993 2.613 1.00 52.43 1095 ARG A O 1
ATOM 2184 N N . ARG A 1 323 ? 8.463 7.519 2.781 1.00 42.57 1096 ARG A N 1
ATOM 2185 C CA . ARG A 1 323 ? 8.190 8.528 3.797 1.00 47.26 1096 ARG A CA 1
ATOM 2186 C C . ARG A 1 323 ? 7.436 9.715 3.203 1.00 52.55 1096 ARG A C 1
ATOM 2187 O O . ARG A 1 323 ? 6.589 10.318 3.874 1.00 47.69 1096 ARG A O 1
ATOM 2195 N N . ALA A 1 324 ? 7.719 10.059 1.940 1.00 51.63 1097 ALA A N 1
ATOM 2196 C CA . ALA A 1 324 ? 6.986 11.146 1.296 1.00 49.06 1097 ALA A CA 1
ATOM 2197 C C . ALA A 1 324 ? 5.525 10.772 1.084 1.00 46.80 1097 ALA A C 1
ATOM 2198 O O . ALA A 1 324 ? 4.625 11.598 1.290 1.00 42.06 1097 ALA A O 1
ATOM 2200 N N . ALA A 1 325 ? 5.270 9.524 0.683 1.00 44.94 1098 ALA A N 1
ATOM 2201 C CA . ALA A 1 325 ? 3.895 9.045 0.596 1.00 46.82 1098 ALA A CA 1
ATOM 2202 C C . ALA A 1 325 ? 3.228 9.034 1.968 1.00 51.63 1098 ALA A C 1
ATOM 2203 O O . ALA A 1 325 ? 2.034 9.339 2.093 1.00 52.46 1098 ALA A O 1
ATOM 2205 N N . LEU A 1 326 ? 3.982 8.684 3.013 1.00 44.50 1099 LEU A N 1
ATOM 2206 C CA . LEU A 1 326 ? 3.429 8.717 4.361 1.00 43.02 1099 LEU A CA 1
ATOM 2207 C C . LEU A 1 326 ? 3.000 10.129 4.733 1.00 47.51 1099 LEU A C 1
ATOM 2208 O O . LEU A 1 326 ? 1.902 10.339 5.256 1.00 49.00 1099 LEU A O 1
ATOM 2213 N N . ILE A 1 327 ? 3.857 11.116 4.460 1.00 51.03 1100 ILE A N 1
ATOM 2214 C CA . ILE A 1 327 ? 3.529 12.506 4.767 1.00 49.06 1100 ILE A CA 1
ATOM 2215 C C . ILE A 1 327 ? 2.385 12.990 3.895 1.00 49.30 1100 ILE A C 1
ATOM 2216 O O . ILE A 1 327 ? 1.606 13.862 4.298 1.00 46.77 1100 ILE A O 1
ATOM 2221 N N . ASN A 1 328 ? 2.270 12.447 2.687 1.00 48.26 1101 ASN A N 1
ATOM 2222 C CA . ASN A 1 328 ? 1.134 12.783 1.845 1.00 47.30 1101 ASN A CA 1
ATOM 2223 C C . ASN A 1 328 ? -0.177 12.419 2.534 1.00 51.38 1101 ASN A C 1
ATOM 2224 O O . ASN A 1 328 ? -1.093 13.247 2.629 1.00 49.48 1101 ASN A O 1
ATOM 2229 N N . MET A 1 329 ? -0.282 11.183 3.035 1.00 51.61 1102 MET A N 1
ATOM 2230 C CA . MET A 1 329 ? -1.486 10.782 3.757 1.00 46.68 1102 MET A CA 1
ATOM 2231 C C . MET A 1 329 ? -1.733 11.697 4.948 1.00 51.35 1102 MET A C 1
ATOM 2232 O O . MET A 1 329 ? -2.857 12.152 5.171 1.00 54.98 1102 MET A O 1
ATOM 2237 N N . VAL A 1 330 ? -0.680 11.985 5.718 1.00 55.82 1103 VAL A N 1
ATOM 2238 C CA . VAL A 1 330 ? -0.796 12.831 6.904 1.00 49.56 1103 VAL A CA 1
ATOM 2239 C C . VAL A 1 330 ? -1.327 14.210 6.535 1.00 49.69 1103 VAL A C 1
ATOM 2240 O O . VAL A 1 330 ? -2.107 14.811 7.279 1.00 48.53 1103 VAL A O 1
ATOM 2244 N N . PHE A 1 331 ? -0.912 14.737 5.383 1.00 57.28 1104 PHE A N 1
ATOM 2245 C CA . PHE A 1 331 ? -1.383 16.052 4.958 1.00 53.08 1104 PHE A CA 1
ATOM 2246 C C . PHE A 1 331 ? -2.880 16.049 4.701 1.00 52.05 1104 PHE A C 1
ATOM 2247 O O . PHE A 1 331 ? -3.571 17.032 4.991 1.00 49.88 1104 PHE A O 1
ATOM 2255 N N . GLN A 1 332 ? -3.401 14.952 4.156 1.00 51.14 1105 GLN A N 1
ATOM 2256 C CA . GLN A 1 332 ? -4.820 14.891 3.838 1.00 54.34 1105 GLN A CA 1
ATOM 2257 C C . GLN A 1 332 ? -5.686 14.675 5.077 1.00 55.34 1105 GLN A C 1
ATOM 2258 O O . GLN A 1 332 ? -6.747 15.293 5.205 1.00 54.46 1105 GLN A O 1
ATOM 2264 N N . MET A 1 333 ? -5.265 13.808 5.998 1.00 51.18 1106 MET A N 1
ATOM 2265 C CA . MET A 1 333 ? -6.113 13.425 7.117 1.00 51.78 1106 MET A CA 1
ATOM 2266 C C . MET A 1 333 ? -5.550 13.755 8.491 1.00 57.02 1106 MET A C 1
ATOM 2267 O O . MET A 1 333 ? -6.276 13.610 9.481 1.00 61.18 1106 MET A O 1
ATOM 2272 N N . GLY A 1 334 ? -4.302 14.183 8.595 1.00 59.59 1107 GLY A N 1
ATOM 2273 C CA . GLY A 1 334 ? -3.689 14.371 9.890 1.00 60.05 1107 GLY A CA 1
ATOM 2274 C C . GLY A 1 334 ? -3.121 13.076 10.442 1.00 62.84 1107 GLY A C 1
ATOM 2275 O O . GLY A 1 334 ? -3.468 11.974 10.020 1.00 61.20 1107 GLY A O 1
ATOM 2276 N N . GLU A 1 335 ? -2.211 13.226 11.405 1.00 67.16 1108 GLU A N 1
ATOM 2277 C CA . GLU A 1 335 ? -1.552 12.059 11.981 1.00 65.56 1108 GLU A CA 1
ATOM 2278 C C . GLU A 1 335 ? -2.550 11.162 12.696 1.00 65.07 1108 GLU A C 1
ATOM 2279 O O . GLU A 1 335 ? -2.458 9.931 12.620 1.00 62.34 1108 GLU A O 1
ATOM 2285 N N . THR A 1 336 ? -3.521 11.765 13.384 1.00 71.07 1109 THR A N 1
ATOM 2286 C CA . THR A 1 336 ? -4.535 10.984 14.083 1.00 77.80 1109 THR A CA 1
ATOM 2287 C C . THR A 1 336 ? -5.375 10.164 13.109 1.00 73.25 1109 THR A C 1
ATOM 2288 O O . THR A 1 336 ? -5.784 9.040 13.421 1.00 71.63 1109 THR A O 1
ATOM 2292 N N . GLY A 1 337 ? -5.631 10.704 11.918 1.00 71.23 1110 GLY A N 1
ATOM 2293 C CA . GLY A 1 337 ? -6.381 9.949 10.929 1.00 75.00 1110 GLY A CA 1
ATOM 2294 C C . GLY A 1 337 ? -5.560 8.839 10.303 1.00 65.12 1110 GLY A C 1
ATOM 2295 O O . GLY A 1 337 ? -6.053 7.725 10.100 1.00 67.57 1110 GLY A O 1
ATOM 2296 N N . VAL A 1 338 ? -4.295 9.124 9.991 1.00 63.16 1111 VAL A N 1
ATOM 2297 C CA . VAL A 1 338 ? -3.413 8.099 9.445 1.00 57.35 1111 VAL A CA 1
ATOM 2298 C C . VAL A 1 338 ? -3.213 6.973 10.445 1.00 65.55 1111 VAL A C 1
ATOM 2299 O O . VAL A 1 338 ? -3.059 5.807 10.058 1.00 68.09 1111 VAL A O 1
ATOM 2303 N N . ALA A 1 339 ? -3.236 7.291 11.742 1.00 67.80 1112 ALA A N 1
ATOM 2304 C CA . ALA A 1 339 ? -3.050 6.262 12.756 1.00 63.99 1112 ALA A CA 1
ATOM 2305 C C . ALA A 1 339 ? -4.145 5.203 12.708 1.00 65.28 1112 ALA A C 1
ATOM 2306 O O . ALA A 1 339 ? -3.947 4.100 13.227 1.00 69.03 1112 ALA A O 1
ATOM 2308 N N . GLY A 1 340 ? -5.290 5.509 12.094 1.00 59.89 1113 GLY A N 1
ATOM 2309 C CA . GLY A 1 340 ? -6.385 4.558 12.045 1.00 59.73 1113 GLY A CA 1
ATOM 2310 C C . GLY A 1 340 ? -6.093 3.328 11.217 1.00 66.46 1113 GLY A C 1
ATOM 2311 O O . GLY A 1 340 ? -6.757 2.299 11.398 1.00 78.51 1113 GLY A O 1
ATOM 2312 N N . PHE A 1 341 ? -5.109 3.408 10.315 1.00 68.51 1114 PHE A N 1
ATOM 2313 C CA . PHE A 1 341 ? -4.770 2.303 9.416 1.00 73.52 1114 PHE A CA 1
ATOM 2314 C C . PHE A 1 341 ? -3.802 1.334 10.099 1.00 74.77 1114 PHE A C 1
ATOM 2315 O O . PHE A 1 341 ? -2.725 1.032 9.598 1.00 75.47 1114 PHE A O 1
ATOM 2323 N N . THR A 1 342 ? -4.199 0.865 11.286 1.00 76.33 1115 THR A N 1
ATOM 2324 C CA . THR A 1 342 ? -3.320 0.004 12.073 1.00 75.83 1115 THR A CA 1
ATOM 2325 C C . THR A 1 342 ? -2.920 -1.236 11.288 1.00 74.53 1115 THR A C 1
ATOM 2326 O O . THR A 1 342 ? -1.742 -1.610 11.248 1.00 78.96 1115 THR A O 1
ATOM 2330 N N . ASN A 1 343 ? -3.896 -1.875 10.644 1.00 74.09 1116 ASN A N 1
ATOM 2331 C CA . ASN A 1 343 ? -3.618 -3.028 9.797 1.00 75.40 1116 ASN A CA 1
ATOM 2332 C C . ASN A 1 343 ? -2.559 -2.704 8.752 1.00 77.77 1116 ASN A C 1
ATOM 2333 O O . ASN A 1 343 ? -1.535 -3.389 8.657 1.00 78.46 1116 ASN A O 1
ATOM 2338 N N . SER A 1 344 ? -2.769 -1.635 7.982 1.00 76.55 1117 SER A N 1
ATOM 2339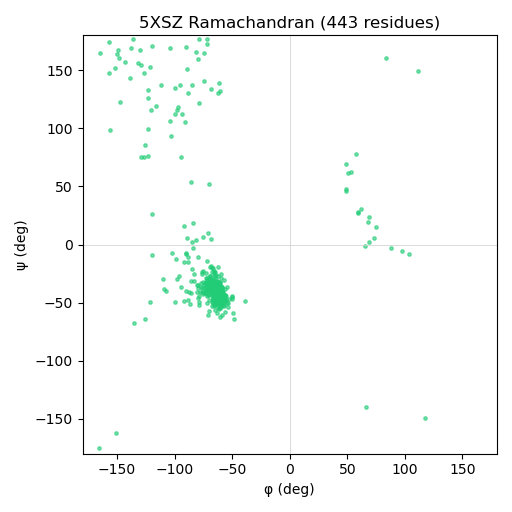 C CA . SER A 1 344 ? -1.901 -1.375 6.838 1.00 73.64 1117 SER A CA 1
ATOM 2340 C C . SER A 1 344 ? -0.504 -0.936 7.268 1.00 68.56 1117 SER A C 1
ATOM 2341 O O . SER A 1 344 ? 0.491 -1.349 6.664 1.00 67.36 1117 SER A O 1
ATOM 2344 N N . LEU A 1 345 ? -0.403 -0.103 8.305 1.00 69.87 1118 LEU A N 1
ATOM 2345 C CA . LEU A 1 345 ? 0.911 0.383 8.718 1.00 64.89 1118 LEU A CA 1
ATOM 2346 C C . LEU A 1 345 ? 1.795 -0.758 9.199 1.00 66.86 1118 LEU A C 1
ATOM 2347 O O . LEU A 1 345 ? 2.988 -0.804 8.875 1.00 63.06 1118 LEU A O 1
ATOM 2352 N N . ARG A 1 346 ? 1.224 -1.686 9.975 1.00 74.42 1119 ARG A N 1
ATOM 2353 C CA . ARG A 1 346 ? 1.980 -2.847 10.434 1.00 70.67 1119 ARG A CA 1
ATOM 2354 C C . ARG A 1 346 ? 2.561 -3.621 9.262 1.00 65.47 1119 ARG A C 1
ATOM 2355 O O . ARG A 1 346 ? 3.693 -4.112 9.326 1.00 67.63 1119 ARG A O 1
ATOM 2357 N N . MET A 1 347 ? 1.805 -3.732 8.179 1.00 61.60 1120 MET A N 1
ATOM 2358 C CA . MET A 1 347 ? 2.318 -4.425 7.010 1.00 64.70 1120 MET A CA 1
ATOM 2359 C C . MET A 1 347 ? 3.331 -3.582 6.254 1.00 63.27 1120 MET A C 1
ATOM 2360 O O . MET A 1 347 ? 4.255 -4.129 5.645 1.00 63.59 1120 MET A O 1
ATOM 2365 N N . LEU A 1 348 ? 3.171 -2.259 6.271 1.00 63.92 1121 LEU A N 1
ATOM 2366 C CA . LEU A 1 348 ? 4.209 -1.397 5.717 1.00 63.74 1121 LEU A CA 1
ATOM 2367 C C . LEU A 1 348 ? 5.487 -1.509 6.532 1.00 64.06 1121 LEU A C 1
ATOM 2368 O O . LEU A 1 348 ? 6.594 -1.491 5.982 1.00 65.18 1121 LEU A O 1
ATOM 2373 N N . GLN A 1 349 ? 5.351 -1.630 7.849 1.00 63.44 1122 GLN A N 1
ATOM 2374 C CA . GLN A 1 349 ? 6.523 -1.808 8.689 1.00 60.44 1122 GLN A CA 1
ATOM 2375 C C . GLN A 1 349 ? 7.180 -3.162 8.445 1.00 58.84 1122 GLN A C 1
ATOM 2376 O O . GLN A 1 349 ? 8.401 -3.287 8.580 1.00 60.09 1122 GLN A O 1
ATOM 2382 N N . GLN A 1 350 ? 6.395 -4.172 8.063 1.00 56.63 1123 GLN A N 1
ATOM 2383 C CA . GLN A 1 350 ? 6.895 -5.519 7.809 1.00 59.96 1123 GLN A CA 1
ATOM 2384 C C . GLN A 1 350 ? 7.451 -5.717 6.397 1.00 61.24 1123 GLN A C 1
ATOM 2385 O O . GLN A 1 350 ? 7.836 -6.843 6.064 1.00 58.01 1123 GLN A O 1
ATOM 2391 N N . LYS A 1 351 ? 7.483 -4.671 5.564 1.00 61.42 1124 LYS A N 1
ATOM 2392 C CA . LYS A 1 351 ? 7.960 -4.735 4.177 1.00 56.07 1124 LYS A CA 1
ATOM 2393 C C . LYS A 1 351 ? 7.034 -5.550 3.274 1.00 62.53 1124 LYS A C 1
ATOM 2394 O O . LYS A 1 351 ? 7.463 -6.072 2.239 1.00 62.00 1124 LYS A O 1
ATOM 2400 N N . ARG A 1 352 ? 5.763 -5.667 3.657 1.00 59.70 1125 ARG A N 1
ATOM 2401 C CA . ARG A 1 352 ? 4.761 -6.369 2.857 1.00 59.90 1125 ARG A CA 1
ATOM 2402 C C . ARG A 1 352 ? 4.041 -5.330 2.003 1.00 62.12 1125 ARG A C 1
ATOM 2403 O O . ARG A 1 352 ? 2.904 -4.944 2.266 1.00 63.08 1125 ARG A O 1
ATOM 2405 N N . TRP A 1 353 ? 4.734 -4.878 0.953 1.00 65.67 1126 TRP A N 1
ATOM 2406 C CA . TRP A 1 353 ? 4.246 -3.745 0.169 1.00 59.40 1126 TRP A CA 1
ATOM 2407 C C . TRP A 1 353 ? 2.941 -4.081 -0.541 1.00 64.27 1126 TRP A C 1
ATOM 2408 O O . TRP A 1 353 ? 1.930 -3.389 -0.372 1.00 67.42 1126 TRP A O 1
ATOM 2419 N N . ASP A 1 354 ? 2.951 -5.143 -1.354 1.00 67.52 1127 ASP A N 1
ATOM 2420 C CA . ASP A 1 354 ? 1.761 -5.515 -2.116 1.00 66.23 1127 ASP A CA 1
ATOM 2421 C C . ASP A 1 354 ? 0.573 -5.749 -1.199 1.00 68.04 1127 ASP A C 1
ATOM 2422 O O . ASP A 1 354 ? -0.534 -5.268 -1.463 1.00 70.36 1127 ASP A O 1
ATOM 2427 N N . GLU A 1 355 ? 0.781 -6.506 -0.124 1.00 64.34 1128 GLU A N 1
ATOM 2428 C CA . GLU A 1 355 ? -0.281 -6.699 0.849 1.00 66.85 1128 GLU A CA 1
ATOM 2429 C C . GLU A 1 355 ? -0.781 -5.360 1.375 1.00 67.53 1128 GLU A C 1
ATOM 2430 O O . GLU A 1 355 ? -1.989 -5.103 1.405 1.00 70.87 1128 GLU A O 1
ATOM 2436 N N . ALA A 1 356 ? 0.142 -4.481 1.779 1.00 66.12 1129 ALA A N 1
ATOM 2437 C CA . ALA A 1 356 ? -0.267 -3.207 2.360 1.00 67.64 1129 ALA A CA 1
ATOM 2438 C C . ALA A 1 356 ? -1.008 -2.350 1.344 1.00 67.07 1129 ALA A C 1
ATOM 2439 O O . ALA A 1 356 ? -1.961 -1.643 1.691 1.00 66.10 1129 ALA A O 1
ATOM 2441 N N . ALA A 1 357 ? -0.590 -2.405 0.079 1.00 69.02 1130 ALA A N 1
ATOM 2442 C CA . ALA A 1 357 ? -1.275 -1.637 -0.954 1.00 67.81 1130 ALA A CA 1
ATOM 2443 C C . ALA A 1 357 ? -2.709 -2.117 -1.133 1.00 76.16 1130 ALA A C 1
ATOM 2444 O O . ALA A 1 357 ? -3.599 -1.322 -1.462 1.00 81.51 1130 ALA A O 1
ATOM 2446 N N . VAL A 1 358 ? -2.956 -3.412 -0.904 1.00 79.53 1131 VAL A N 1
ATOM 2447 C CA . VAL A 1 358 ? -4.302 -3.960 -1.059 1.00 77.01 1131 VAL A CA 1
ATOM 2448 C C . VAL A 1 358 ? -5.222 -3.468 0.052 1.00 73.39 1131 VAL A C 1
ATOM 2449 O O . VAL A 1 358 ? -6.376 -3.102 -0.198 1.00 75.92 1131 VAL A O 1
ATOM 2453 N N . ASN A 1 359 ? -4.737 -3.462 1.295 1.00 74.74 1132 ASN A N 1
ATOM 2454 C CA . ASN A 1 359 ? -5.557 -2.961 2.395 1.00 83.51 1132 ASN A CA 1
ATOM 2455 C C . ASN A 1 359 ? -5.852 -1.477 2.235 1.00 79.77 1132 ASN A C 1
ATOM 2456 O O . ASN A 1 359 ? -6.977 -1.029 2.489 1.00 80.35 1132 ASN A O 1
ATOM 2461 N N . LEU A 1 360 ? -4.853 -0.696 1.825 1.00 75.14 1133 LEU A N 1
ATOM 2462 C CA . LEU A 1 360 ? -5.093 0.718 1.581 1.00 72.52 1133 LEU A CA 1
ATOM 2463 C C . LEU A 1 360 ? -6.040 0.932 0.412 1.00 72.45 1133 LEU A C 1
ATOM 2464 O O . LEU A 1 360 ? -6.679 1.986 0.330 1.00 78.09 1133 LEU A O 1
ATOM 2469 N N . ALA A 1 361 ? -6.151 -0.052 -0.486 1.00 74.25 1134 ALA A N 1
ATOM 2470 C CA . ALA A 1 361 ? -7.001 0.080 -1.666 1.00 75.93 1134 ALA A CA 1
ATOM 2471 C C . ALA A 1 361 ? -8.485 0.030 -1.328 1.00 80.13 1134 ALA A C 1
ATOM 2472 O O . ALA A 1 361 ? -9.315 0.374 -2.179 1.00 73.98 1134 ALA A O 1
ATOM 2474 N N . LYS A 1 362 ? -8.836 -0.396 -0.117 1.00 86.56 1135 LYS A N 1
ATOM 2475 C CA . LYS A 1 362 ? -10.217 -0.432 0.359 1.00 82.77 1135 LYS A CA 1
ATOM 2476 C C . LYS A 1 362 ? -10.286 0.393 1.643 1.00 76.65 1135 LYS A C 1
ATOM 2477 O O . LYS A 1 362 ? -9.912 -0.089 2.716 1.00 82.60 1135 LYS A O 1
ATOM 2480 N N . SER A 1 363 ? -10.747 1.637 1.526 1.00 76.04 1136 SER A N 1
ATOM 2481 C CA . SER A 1 363 ? -10.935 2.521 2.672 1.00 82.82 1136 SER A CA 1
ATOM 2482 C C . SER A 1 363 ? -11.818 3.689 2.247 1.00 78.71 1136 SER A C 1
ATOM 2483 O O . SER A 1 363 ? -12.031 3.934 1.056 1.00 69.23 1136 SER A O 1
ATOM 2486 N N . ARG A 1 364 ? -12.332 4.414 3.247 1.00 83.52 1137 ARG A N 1
ATOM 2487 C CA . ARG A 1 364 ? -13.100 5.623 2.963 1.00 76.66 1137 ARG A CA 1
ATOM 2488 C C . ARG A 1 364 ? -12.235 6.687 2.295 1.00 79.05 1137 ARG A C 1
ATOM 2489 O O . ARG A 1 364 ? -12.729 7.457 1.460 1.00 78.23 1137 ARG A O 1
ATOM 2491 N N . TRP A 1 365 ? -10.947 6.735 2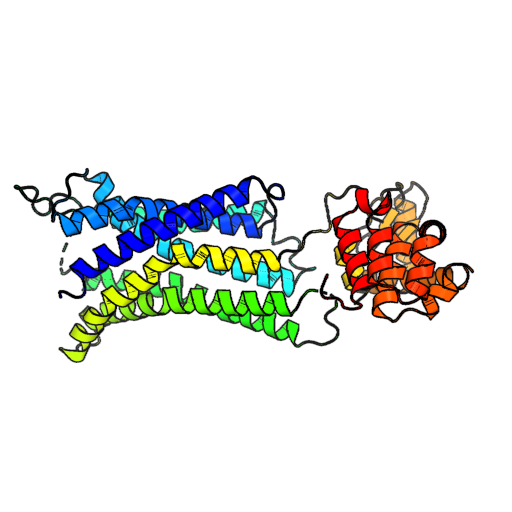.647 1.00 80.29 1138 TRP A N 1
ATOM 2492 C CA . TRP A 1 365 ? -10.011 7.655 2.004 1.00 71.67 1138 TRP A CA 1
ATOM 2493 C C . TRP A 1 365 ? -9.919 7.398 0.511 1.00 61.16 1138 TRP A C 1
ATOM 2494 O O . TRP A 1 365 ? -9.843 8.337 -0.291 1.00 62.58 1138 TRP A O 1
ATOM 2505 N N . TYR A 1 366 ? -9.918 6.127 0.123 1.00 65.38 1139 TYR A N 1
ATOM 2506 C CA . TYR A 1 366 ? -9.701 5.766 -1.270 1.00 61.22 1139 TYR A CA 1
ATOM 2507 C C . TYR A 1 366 ? -10.884 6.157 -2.147 1.00 64.79 1139 TYR A C 1
ATOM 2508 O O . TYR A 1 366 ? -10.702 6.472 -3.327 1.00 61.81 1139 TYR A O 1
ATOM 2517 N N . ASN A 1 367 ? -12.094 6.173 -1.585 1.00 68.57 1140 ASN A N 1
ATOM 2518 C CA . ASN A 1 367 ? -13.282 6.434 -2.390 1.00 61.90 1140 ASN A CA 1
ATOM 2519 C C . ASN A 1 367 ? -13.410 7.909 -2.742 1.00 63.33 1140 ASN A C 1
ATOM 2520 O O . ASN A 1 367 ? -13.746 8.253 -3.881 1.00 69.63 1140 ASN A O 1
ATOM 2525 N N . GLN A 1 368 ? -13.160 8.796 -1.778 1.00 60.08 1141 GLN A N 1
ATOM 2526 C CA . GLN A 1 368 ? -13.263 10.224 -2.060 1.00 60.20 1141 GLN A CA 1
ATOM 2527 C C . GLN A 1 368 ? -12.229 10.670 -3.085 1.00 62.19 1141 GLN A C 1
ATOM 2528 O O . GLN A 1 368 ? -12.554 11.410 -4.020 1.00 65.96 1141 GLN A O 1
ATOM 2534 N N . THR A 1 369 ? -10.986 10.228 -2.936 1.00 61.78 1142 THR A N 1
ATOM 2535 C CA . THR A 1 369 ? -9.876 10.687 -3.771 1.00 60.31 1142 THR A CA 1
ATOM 2536 C C . THR A 1 369 ? -9.170 9.481 -4.377 1.00 56.64 1142 THR A C 1
ATOM 2537 O O . THR A 1 369 ? -8.067 9.117 -3.958 1.00 58.42 1142 THR A O 1
ATOM 2541 N N . PRO A 1 370 ? -9.769 8.849 -5.388 1.00 55.82 1143 PRO A N 1
ATOM 2542 C CA . PRO A 1 370 ? -9.193 7.587 -5.875 1.00 55.01 1143 PRO A CA 1
ATOM 2543 C C . PRO A 1 370 ? -7.920 7.772 -6.682 1.00 54.58 1143 PRO A C 1
ATOM 2544 O O . PRO A 1 370 ? -7.036 6.910 -6.612 1.00 51.62 1143 PRO A O 1
ATOM 2548 N N . ASN A 1 371 ? -7.785 8.871 -7.428 1.00 58.24 1144 ASN A N 1
ATOM 2549 C CA . ASN A 1 371 ? -6.563 9.102 -8.196 1.00 53.85 1144 ASN A CA 1
ATOM 2550 C C . ASN A 1 371 ? -5.403 9.460 -7.283 1.00 50.26 1144 ASN A C 1
ATOM 2551 O O . ASN A 1 371 ? -4.281 8.975 -7.468 1.00 49.52 1144 ASN A O 1
ATOM 2556 N N . ARG A 1 372 ? -5.646 10.339 -6.308 1.00 47.89 1145 ARG A N 1
ATOM 2557 C CA . ARG A 1 372 ? -4.597 10.673 -5.355 1.00 44.80 1145 ARG A CA 1
ATOM 2558 C C . ARG A 1 372 ? -4.207 9.459 -4.527 1.00 43.83 1145 ARG A C 1
ATOM 2559 O O . ARG A 1 372 ? -3.018 9.208 -4.301 1.00 40.65 1145 ARG A O 1
ATOM 2567 N N . ALA A 1 373 ? -5.194 8.684 -4.079 1.00 49.52 1146 ALA A N 1
ATOM 2568 C CA . ALA A 1 373 ? -4.895 7.494 -3.290 1.00 47.71 1146 ALA A CA 1
ATOM 2569 C C . ALA A 1 373 ? -4.144 6.457 -4.113 1.00 48.20 1146 ALA A C 1
ATOM 2570 O O . ALA A 1 373 ? -3.168 5.867 -3.642 1.00 53.88 1146 ALA A O 1
ATOM 2572 N N . LYS A 1 374 ? -4.585 6.220 -5.350 1.00 45.87 1147 LYS A N 1
ATOM 2573 C CA . LYS A 1 374 ? -3.910 5.235 -6.191 1.00 48.08 1147 LYS A CA 1
ATOM 2574 C C . LYS A 1 374 ? -2.445 5.597 -6.396 1.00 43.27 1147 LYS A C 1
ATOM 2575 O O . LYS A 1 374 ? -1.568 4.727 -6.362 1.00 46.32 1147 LYS A O 1
ATOM 2577 N N . ARG A 1 375 ? -2.155 6.882 -6.583 1.00 42.40 1148 ARG A N 1
ATOM 2578 C CA . ARG A 1 375 ? -0.779 7.289 -6.830 1.00 44.98 1148 ARG A CA 1
ATOM 2579 C C . ARG A 1 375 ? 0.066 7.181 -5.568 1.00 44.64 1148 ARG A C 1
ATOM 2580 O O . ARG A 1 375 ? 1.232 6.775 -5.625 1.00 42.88 1148 ARG A O 1
ATOM 2588 N N . VAL A 1 376 ? -0.504 7.550 -4.422 1.00 48.94 1149 VAL A N 1
ATOM 2589 C CA . VAL A 1 376 ? 0.183 7.389 -3.142 1.00 44.56 1149 VAL A CA 1
ATOM 2590 C C . VAL A 1 376 ? 0.380 5.911 -2.826 1.00 41.96 1149 VAL A C 1
ATOM 2591 O O . VAL A 1 376 ? 1.454 5.490 -2.387 1.00 44.56 1149 VAL A O 1
ATOM 2595 N N . ILE A 1 377 ? -0.657 5.102 -3.043 1.00 43.95 1150 ILE A N 1
ATOM 2596 C CA . ILE A 1 377 ? -0.557 3.669 -2.777 1.00 43.74 1150 ILE A CA 1
ATOM 2597 C C . ILE A 1 377 ? 0.526 3.040 -3.633 1.00 43.04 1150 ILE A C 1
ATOM 2598 O O . ILE A 1 377 ? 1.299 2.196 -3.166 1.00 45.53 1150 ILE A O 1
ATOM 2603 N N . THR A 1 378 ? 0.595 3.431 -4.901 1.00 45.78 1151 THR A N 1
ATOM 2604 C CA . THR A 1 378 ? 1.557 2.812 -5.803 1.00 47.67 1151 THR A CA 1
ATOM 2605 C C . THR A 1 378 ? 2.986 3.155 -5.400 1.00 46.95 1151 THR A C 1
ATOM 2606 O O . THR A 1 378 ? 3.876 2.300 -5.473 1.00 50.85 1151 THR A O 1
ATOM 2610 N N . THR A 1 379 ? 3.226 4.393 -4.955 1.00 44.51 1152 THR A N 1
ATOM 2611 C CA . THR A 1 379 ? 4.560 4.743 -4.477 1.00 46.95 1152 THR A CA 1
ATOM 2612 C C . THR A 1 379 ? 4.915 3.934 -3.237 1.00 46.95 1152 THR A C 1
ATOM 2613 O O . THR A 1 379 ? 6.030 3.412 -3.130 1.00 50.76 1152 THR A O 1
ATOM 2617 N N . PHE A 1 380 ? 3.976 3.817 -2.293 1.00 53.41 1153 PHE A N 1
ATOM 2618 C CA . PHE A 1 380 ? 4.125 2.873 -1.187 1.00 49.57 1153 PHE A CA 1
ATOM 2619 C C . PHE A 1 380 ? 4.487 1.482 -1.699 1.00 50.35 1153 PHE A C 1
ATOM 2620 O O . PHE A 1 380 ? 5.372 0.812 -1.155 1.00 52.85 1153 PHE A O 1
ATOM 2628 N N . ARG A 1 381 ? 3.808 1.033 -2.757 1.00 49.10 1154 ARG A N 1
ATOM 2629 C CA . ARG A 1 381 ? 3.998 -0.331 -3.239 1.00 48.83 1154 ARG A CA 1
ATOM 2630 C C . ARG A 1 381 ? 5.318 -0.482 -3.984 1.00 51.62 1154 ARG A C 1
ATOM 2631 O O . ARG A 1 381 ? 6.019 -1.486 -3.814 1.00 53.38 1154 ARG A O 1
ATOM 2639 N N . THR A 1 382 ? 5.677 0.504 -4.808 1.00 57.10 1155 THR A N 1
ATOM 2640 C CA . THR A 1 382 ? 6.858 0.422 -5.664 1.00 55.56 1155 THR A CA 1
ATOM 2641 C C . THR A 1 382 ? 8.087 1.111 -5.093 1.00 53.44 1155 THR A C 1
ATOM 2642 O O . THR A 1 382 ? 9.208 0.693 -5.396 1.00 59.54 1155 THR A O 1
ATOM 2646 N N . GLY A 1 383 ? 7.916 2.160 -4.294 1.00 54.31 1156 GLY A N 1
ATOM 2647 C CA . GLY A 1 383 ? 9.069 2.898 -3.823 1.00 56.54 1156 GLY A CA 1
ATOM 2648 C C . GLY A 1 383 ? 9.696 3.791 -4.865 1.00 58.19 1156 GLY A C 1
ATOM 2649 O O . GLY A 1 383 ? 10.831 4.235 -4.685 1.00 61.45 1156 GLY A O 1
ATOM 2650 N N . THR A 1 384 ? 8.987 4.058 -5.959 1.00 57.94 1157 THR A N 1
ATOM 2651 C CA . THR A 1 384 ? 9.468 4.922 -7.025 1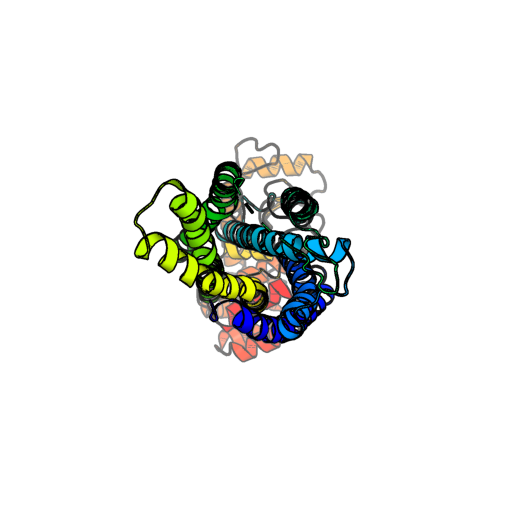.00 55.83 1157 THR A CA 1
ATOM 2652 C C . THR A 1 384 ? 8.391 5.931 -7.391 1.00 56.63 1157 THR A C 1
ATOM 2653 O O . THR A 1 384 ? 7.196 5.699 -7.186 1.00 52.18 1157 THR A O 1
ATOM 2657 N N . TRP A 1 385 ? 8.832 7.050 -7.966 1.00 56.14 1158 TRP A N 1
ATOM 2658 C CA . TRP A 1 385 ? 7.936 8.123 -8.373 1.00 53.53 1158 TRP A CA 1
ATOM 2659 C C . TRP A 1 385 ? 7.314 7.896 -9.747 1.00 48.92 1158 TRP A C 1
ATOM 2660 O O . TRP A 1 385 ? 6.833 8.857 -10.356 1.00 48.18 1158 TRP A O 1
ATOM 2671 N N . ASP A 1 386 ? 7.321 6.661 -10.255 1.00 48.53 1159 ASP A N 1
ATOM 2672 C CA . ASP A 1 386 ? 6.737 6.406 -11.568 1.00 47.50 1159 ASP A CA 1
ATOM 2673 C C . ASP A 1 386 ? 5.269 6.807 -11.610 1.00 50.21 1159 ASP A C 1
ATOM 2674 O O . ASP A 1 386 ? 4.783 7.306 -12.630 1.00 52.33 1159 ASP A O 1
ATOM 2679 N N . ALA A 1 387 ? 4.548 6.601 -10.507 1.00 52.66 1160 ALA A N 1
ATOM 2680 C CA . ALA A 1 387 ? 3.130 6.945 -10.480 1.00 52.81 1160 ALA A CA 1
ATOM 2681 C C . ALA A 1 387 ? 2.914 8.436 -10.724 1.00 50.38 1160 ALA A C 1
ATOM 2682 O O . ALA A 1 387 ? 1.956 8.833 -11.396 1.00 49.95 1160 ALA A O 1
ATOM 2684 N N . TYR A 1 388 ? 3.806 9.276 -10.205 1.00 52.18 1161 TYR A N 1
ATOM 2685 C CA . TYR A 1 388 ? 3.725 10.711 -10.455 1.00 51.05 1161 TYR A CA 1
ATOM 2686 C C . TYR A 1 388 ? 4.406 11.120 -11.751 1.00 50.84 1161 TYR A C 1
ATOM 2687 O O . TYR A 1 388 ? 3.953 12.062 -12.405 1.00 54.28 1161 TYR A O 1
ATOM 2696 N N . LEU A 1 389 ? 5.465 10.422 -12.155 1.00 51.90 233 LEU A N 1
ATOM 2697 C CA . LEU A 1 389 ? 6.181 10.769 -13.385 1.00 52.28 233 LEU A CA 1
ATOM 2698 C C . LEU A 1 389 ? 6.910 9.519 -13.879 1.00 48.67 233 LEU A C 1
ATOM 2699 O O . LEU A 1 389 ? 8.004 9.211 -13.398 1.00 47.75 233 LEU A O 1
ATOM 2704 N N . ASN A 1 390 ? 6.310 8.820 -14.838 1.00 46.89 234 ASN A N 1
ATOM 2705 C CA . ASN A 1 390 ? 6.909 7.610 -15.391 1.00 47.63 234 ASN A CA 1
ATOM 2706 C C . ASN A 1 390 ? 7.756 8.002 -16.593 1.00 52.52 234 ASN A C 1
ATOM 2707 O O . ASN A 1 390 ? 7.223 8.312 -17.664 1.00 53.89 234 ASN A O 1
ATOM 2712 N N . LYS A 1 391 ? 9.079 7.984 -16.417 1.00 51.90 235 LYS A N 1
ATOM 2713 C CA . LYS A 1 391 ? 9.961 8.423 -17.493 1.00 51.89 235 LYS A CA 1
ATOM 2714 C C . LYS A 1 391 ? 9.941 7.445 -18.661 1.00 48.42 235 LYS A C 1
ATOM 2715 O O . LYS A 1 391 ? 10.108 7.850 -19.817 1.00 44.68 235 LYS A O 1
ATOM 2721 N N . LYS A 1 392 ? 9.732 6.157 -18.379 1.00 48.75 236 LYS A N 1
ATOM 2722 C CA . LYS A 1 392 ? 9.686 5.162 -19.445 1.00 44.67 236 LYS A CA 1
ATOM 2723 C C . LYS A 1 392 ? 8.487 5.384 -20.356 1.00 49.15 236 LYS A C 1
ATOM 2724 O O . LYS A 1 392 ? 8.579 5.201 -21.576 1.00 51.27 236 LYS A O 1
ATOM 2726 N N . LYS A 1 393 ? 7.355 5.790 -19.783 1.00 46.84 237 LYS A N 1
ATOM 2727 C CA . LYS A 1 393 ? 6.180 6.068 -20.598 1.00 49.57 237 LYS A CA 1
ATOM 2728 C C . LYS A 1 393 ? 6.383 7.304 -21.467 1.00 47.98 237 LYS A C 1
ATOM 2729 O O . LYS A 1 393 ? 5.986 7.316 -22.638 1.00 50.96 237 LYS A O 1
ATOM 2735 N N . ILE A 1 394 ? 7.002 8.352 -20.922 1.00 46.49 238 ILE A N 1
ATOM 2736 C CA . ILE A 1 394 ? 7.260 9.541 -21.731 1.00 45.25 238 ILE A CA 1
ATOM 2737 C C . ILE A 1 394 ? 8.213 9.210 -22.861 1.00 43.38 238 ILE A C 1
ATOM 2738 O O . ILE A 1 394 ? 8.053 9.684 -23.989 1.00 50.81 238 ILE A O 1
ATOM 2743 N N . LEU A 1 395 ? 9.227 8.402 -22.570 1.00 45.01 239 LEU A N 1
ATOM 2744 C CA . LEU A 1 395 ? 10.215 8.055 -23.583 1.00 47.59 239 LEU A CA 1
ATOM 2745 C C . LEU A 1 395 ? 9.567 7.333 -24.759 1.00 45.63 239 LEU A C 1
ATOM 2746 O O . LEU A 1 395 ? 9.845 7.654 -25.920 1.00 44.39 239 LEU A O 1
ATOM 2751 N N . ARG A 1 396 ? 8.683 6.370 -24.481 1.00 44.65 240 ARG A N 1
ATOM 2752 C CA . ARG A 1 396 ? 8.000 5.676 -25.568 1.00 43.21 240 ARG A CA 1
ATOM 2753 C C . ARG A 1 396 ? 7.155 6.637 -26.389 1.00 43.19 240 ARG A C 1
ATOM 2754 O O . ARG A 1 396 ? 7.145 6.564 -27.623 1.00 49.76 240 ARG A O 1
ATOM 2762 N N . MET A 1 397 ? 6.436 7.544 -25.725 1.00 41.79 241 MET A N 1
ATOM 2763 C CA . MET A 1 397 ? 5.597 8.496 -26.445 1.00 43.61 241 MET A CA 1
ATOM 2764 C C . MET A 1 397 ? 6.421 9.347 -27.399 1.00 42.84 241 MET A C 1
ATOM 2765 O O . MET A 1 397 ? 6.083 9.481 -28.581 1.00 44.72 241 MET A O 1
ATOM 2770 N N . ILE A 1 398 ? 7.515 9.925 -26.905 1.00 41.76 242 ILE A N 1
ATOM 2771 C CA . ILE A 1 398 ? 8.328 10.805 -27.740 1.00 46.86 242 ILE A CA 1
ATOM 2772 C C . ILE A 1 398 ? 8.884 10.042 -28.937 1.00 45.87 242 ILE A C 1
ATOM 2773 O O . ILE A 1 398 ? 8.867 10.536 -30.072 1.00 50.90 242 ILE A O 1
ATOM 2778 N N . ILE A 1 399 ? 9.374 8.821 -28.701 1.00 41.45 243 ILE A N 1
ATOM 2779 C CA . ILE A 1 399 ? 9.947 8.021 -29.780 1.00 42.82 243 ILE A CA 1
ATOM 2780 C C . ILE A 1 399 ? 8.883 7.671 -30.812 1.00 46.59 243 ILE A C 1
ATOM 2781 O O . ILE A 1 399 ? 9.072 7.871 -32.020 1.00 51.74 243 ILE A O 1
ATOM 2786 N N . VAL A 1 400 ? 7.752 7.132 -30.354 1.00 39.73 244 VAL A N 1
ATOM 2787 C CA . VAL A 1 400 ? 6.684 6.753 -31.277 1.00 41.35 244 VAL A CA 1
ATOM 2788 C C . VAL A 1 400 ? 6.172 7.976 -32.023 1.00 43.15 244 VAL A C 1
ATOM 2789 O O . VAL A 1 400 ? 6.042 7.965 -33.251 1.00 46.71 244 VAL A O 1
ATOM 2793 N N . HIS A 1 401 ? 5.886 9.053 -31.291 1.00 44.04 245 HIS A N 1
ATOM 2794 C CA . HIS A 1 401 ? 5.368 10.264 -31.921 1.00 46.99 245 HIS A CA 1
ATOM 2795 C C . HIS A 1 401 ? 6.324 10.781 -32.990 1.00 50.39 245 HIS A C 1
ATOM 2796 O O . HIS A 1 401 ? 5.905 11.117 -34.103 1.00 50.41 245 HIS A O 1
ATOM 2803 N N . LEU A 1 402 ? 7.618 10.850 -32.670 1.00 48.71 246 LEU A N 1
ATOM 2804 C CA . LEU A 1 402 ? 8.578 11.413 -33.611 1.00 46.81 246 LEU A CA 1
ATOM 2805 C C . LEU A 1 402 ? 8.692 10.557 -34.862 1.00 52.29 246 LEU A C 1
ATOM 2806 O O . LEU A 1 402 ? 8.651 11.071 -35.984 1.00 59.00 246 LEU A O 1
ATOM 2811 N N . PHE A 1 403 ? 8.825 9.243 -34.694 1.00 50.41 247 PHE A N 1
ATOM 2812 C CA . PHE A 1 403 ? 9.114 8.407 -35.854 1.00 54.35 247 PHE A CA 1
ATOM 2813 C C . PHE A 1 403 ? 7.897 8.260 -36.757 1.00 51.92 247 PHE A C 1
ATOM 2814 O O . PHE A 1 403 ? 8.025 8.334 -37.981 1.00 54.69 247 PHE A O 1
ATOM 2822 N N . ILE A 1 404 ? 6.707 8.089 -36.180 1.00 51.89 248 ILE A N 1
ATOM 2823 C CA . ILE A 1 404 ? 5.491 8.042 -36.992 1.00 51.52 248 ILE A CA 1
ATOM 2824 C C . ILE A 1 404 ? 5.300 9.353 -37.747 1.00 54.61 248 ILE A C 1
ATOM 2825 O O . ILE A 1 404 ? 5.060 9.365 -38.959 1.00 57.37 248 ILE A O 1
ATOM 2830 N N . PHE A 1 405 ? 5.402 10.479 -37.040 1.00 56.39 249 PHE A N 1
ATOM 2831 C CA . PHE A 1 405 ? 5.251 11.781 -37.683 1.00 54.81 249 PHE A CA 1
ATOM 2832 C C . PHE A 1 405 ? 6.289 11.972 -38.785 1.00 52.87 249 PHE A C 1
ATOM 2833 O O . PHE A 1 405 ? 5.945 12.333 -39.916 1.00 59.15 249 PHE A O 1
ATOM 2841 N N . CYS A 1 406 ? 7.566 11.711 -38.483 1.00 48.17 250 CYS A N 1
ATOM 2842 C CA . CYS A 1 406 ? 8.610 11.925 -39.483 1.00 53.43 250 CYS A CA 1
ATOM 2843 C C . CYS A 1 406 ? 8.451 10.968 -40.659 1.00 56.50 250 CYS A C 1
ATOM 2844 O O . CYS A 1 406 ? 8.393 11.389 -41.821 1.00 53.78 250 CYS A O 1
ATOM 2847 N N . PHE A 1 407 ? 8.367 9.670 -40.366 1.00 55.19 251 PHE A N 1
ATOM 2848 C CA . PHE A 1 407 ? 8.290 8.662 -41.418 1.00 49.60 251 PHE A CA 1
ATOM 2849 C C . PHE A 1 407 ? 7.056 8.843 -42.296 1.00 49.84 251 PHE A C 1
ATOM 2850 O O . PHE A 1 407 ? 7.116 8.622 -43.510 1.00 57.14 251 PHE A O 1
ATOM 2858 N N . CYS A 1 408 ? 5.924 9.231 -41.710 1.00 49.08 252 CYS A N 1
ATOM 2859 C CA . CYS A 1 408 ? 4.705 9.337 -42.511 1.00 54.04 252 CYS A CA 1
ATOM 2860 C C . CYS A 1 408 ? 4.749 10.539 -43.450 1.00 55.61 252 CYS A C 1
ATOM 2861 O O . CYS A 1 408 ? 4.301 10.450 -44.600 1.00 53.00 252 CYS A O 1
ATOM 2864 N N . PHE A 1 409 ? 5.292 11.663 -42.984 1.00 55.57 253 PHE A N 1
ATOM 2865 C CA . PHE A 1 409 ? 5.133 12.937 -43.671 1.00 52.60 253 PHE A CA 1
ATOM 2866 C C . PHE A 1 409 ? 6.397 13.463 -44.323 1.00 53.39 253 PHE A C 1
ATOM 2867 O O . PHE A 1 409 ? 6.294 14.181 -45.316 1.00 56.69 253 PHE A O 1
ATOM 2875 N N . ILE A 1 410 ? 7.587 13.152 -43.800 1.00 51.40 254 ILE A N 1
ATOM 2876 C CA . ILE A 1 410 ? 8.811 13.631 -44.448 1.00 51.72 254 ILE A CA 1
ATOM 2877 C C . ILE A 1 410 ? 8.922 13.126 -45.878 1.00 58.73 254 ILE A C 1
ATOM 2878 O O . ILE A 1 410 ? 9.175 13.947 -46.778 1.00 61.78 254 ILE A O 1
ATOM 2883 N N . PRO A 1 411 ? 8.744 11.826 -46.177 1.00 55.51 255 PRO A N 1
ATOM 2884 C CA . PRO A 1 411 ? 8.853 11.393 -47.583 1.00 54.77 255 PRO A CA 1
ATOM 2885 C C . PRO A 1 411 ? 7.942 12.140 -48.544 1.00 57.56 255 PRO A C 1
ATOM 2886 O O . PRO A 1 411 ? 8.404 12.583 -49.605 1.00 57.25 255 PRO A O 1
ATOM 2890 N N . TYR A 1 412 ? 6.658 12.294 -48.211 1.00 53.83 256 TYR A N 1
ATOM 2891 C CA . TYR A 1 412 ? 5.748 12.928 -49.157 1.00 55.98 256 TYR A CA 1
ATOM 2892 C C . TYR A 1 412 ? 6.119 14.380 -49.399 1.00 58.57 256 TYR A C 1
ATOM 2893 O O . TYR A 1 412 ? 6.068 14.861 -50.538 1.00 64.82 256 TYR A O 1
ATOM 2902 N N . ASN A 1 413 ? 6.491 15.094 -48.343 1.00 58.12 257 ASN A N 1
ATOM 2903 C CA . ASN A 1 413 ? 6.620 16.538 -48.454 1.00 63.24 257 ASN A CA 1
ATOM 2904 C C . ASN A 1 413 ? 7.931 16.952 -49.112 1.00 70.23 257 ASN A C 1
ATOM 2905 O O . ASN A 1 413 ? 7.957 17.937 -49.859 1.00 76.31 257 ASN A O 1
ATOM 2910 N N . VAL A 1 414 ? 9.019 16.216 -48.873 1.00 66.81 258 VAL A N 1
ATOM 2911 C CA . VAL A 1 414 ? 10.265 16.526 -49.574 1.00 69.85 258 VAL A CA 1
ATOM 2912 C C . VAL A 1 414 ? 10.121 16.244 -51.066 1.00 71.50 258 VAL A C 1
ATOM 2913 O O . VAL A 1 414 ? 10.635 16.992 -51.910 1.00 72.04 258 VAL A O 1
ATOM 2917 N N . ASN A 1 415 ? 9.402 15.176 -51.415 1.00 71.21 259 ASN A N 1
ATOM 2918 C CA . ASN A 1 415 ? 9.209 14.856 -52.822 1.00 76.64 259 ASN A CA 1
ATOM 2919 C C . ASN A 1 415 ? 8.321 15.878 -53.508 1.00 75.48 259 ASN A C 1
ATOM 2920 O O . ASN A 1 415 ? 8.494 16.145 -54.703 1.00 80.10 259 ASN A O 1
ATOM 2925 N N . LEU A 1 416 ? 7.376 16.461 -52.774 1.00 69.82 260 LEU A N 1
ATOM 2926 C CA . LEU A 1 416 ? 6.514 17.472 -53.372 1.00 73.30 260 LEU A CA 1
ATOM 2927 C C . LEU A 1 416 ? 7.276 18.769 -53.611 1.00 76.93 260 LEU A C 1
ATOM 2928 O O . LEU A 1 416 ? 7.015 19.476 -54.591 1.00 77.18 260 LEU A O 1
ATOM 2933 N N . VAL A 1 417 ? 8.229 19.093 -52.733 1.00 76.69 261 VAL A N 1
ATOM 2934 C CA . VAL A 1 417 ? 9.073 20.267 -52.951 1.00 77.54 261 VAL A CA 1
ATOM 2935 C C . VAL A 1 417 ? 9.961 20.059 -54.170 1.00 84.04 261 VAL A C 1
ATOM 2936 O O . VAL A 1 417 ? 10.117 20.953 -55.009 1.00 90.02 261 VAL A O 1
ATOM 2940 N N . PHE A 1 418 ? 10.564 18.875 -54.284 1.00 84.79 262 PHE A N 1
ATOM 2941 C CA . PHE A 1 418 ? 11.387 18.586 -55.453 1.00 84.25 262 PHE A CA 1
ATOM 2942 C C . PHE A 1 418 ? 10.541 18.519 -56.715 1.00 79.99 262 PHE A C 1
ATOM 2943 O O . PHE A 1 418 ? 10.977 18.962 -57.777 1.00 83.54 262 PHE A O 1
ATOM 2951 N N . TYR A 1 419 ? 9.323 17.986 -56.609 1.00 79.79 263 TYR A N 1
ATOM 2952 C CA . TYR A 1 419 ? 8.394 17.985 -57.735 1.00 84.02 263 TYR A CA 1
ATOM 2953 C C . TYR A 1 419 ? 8.225 19.391 -58.304 1.00 88.46 263 TYR A C 1
ATOM 2954 O O . TYR A 1 419 ? 8.304 19.600 -59.520 1.00 87.88 263 TYR A O 1
ATOM 2963 N N . SER A 1 420 ? 8.013 20.376 -57.425 1.00 92.34 264 SER A N 1
ATOM 2964 C CA . SER A 1 420 ? 7.886 21.763 -57.866 1.00 92.39 264 SER A CA 1
ATOM 2965 C C . SER A 1 420 ? 9.212 22.301 -58.387 1.00 90.13 264 SER A C 1
ATOM 2966 O O . SER A 1 420 ? 9.248 22.999 -59.408 1.00 91.96 264 SER A O 1
ATOM 2969 N N . LEU A 1 421 ? 10.308 22.001 -57.687 1.00 87.01 265 LEU A N 1
ATOM 2970 C CA . LEU A 1 421 ? 11.628 22.424 -58.141 1.00 89.37 265 LEU A CA 1
ATOM 2971 C C . LEU A 1 421 ? 12.009 21.739 -59.449 1.00 98.40 265 LEU A C 1
ATOM 2972 O O . LEU A 1 421 ? 12.495 22.391 -60.382 1.00 104.25 265 LEU A O 1
ATOM 2977 N N . VAL A 1 422 ? 11.794 20.421 -59.539 1.00 99.34 266 VAL A N 1
ATOM 2978 C CA . VAL A 1 422 ? 12.127 19.690 -60.764 1.00 98.37 266 VAL A CA 1
ATOM 2979 C C . VAL A 1 422 ? 11.287 20.186 -61.931 1.00 95.97 266 VAL A C 1
ATOM 2980 O O . VAL A 1 422 ? 11.765 20.250 -63.072 1.00 95.18 266 VAL A O 1
ATOM 2984 N N . ARG A 1 423 ? 10.034 20.562 -61.664 1.00 92.68 267 ARG A N 1
ATOM 2985 C CA . ARG A 1 423 ? 9.182 21.123 -62.707 1.00 96.20 267 ARG A CA 1
ATOM 2986 C C . ARG A 1 423 ? 9.805 22.358 -63.348 1.00 105.55 267 ARG A C 1
ATOM 2987 O O . ARG A 1 423 ? 9.584 22.615 -64.537 1.00 110.12 267 ARG A O 1
ATOM 2989 N N . THR A 1 424 ? 10.599 23.121 -62.593 1.00 106.17 268 THR A N 1
ATOM 2990 C CA . THR A 1 424 ? 11.205 24.346 -63.107 1.00 105.43 268 THR A CA 1
ATOM 2991 C C . THR A 1 424 ? 12.720 24.354 -62.943 1.00 101.12 268 THR A C 1
ATOM 2992 O O . THR A 1 424 ? 13.446 24.350 -63.943 1.00 95.38 268 THR A O 1
ATOM 2996 N N . ASN A 1 425 ? 13.222 24.344 -61.706 1.00 104.88 269 ASN A N 1
ATOM 2997 C CA . ASN A 1 425 ? 14.567 24.833 -61.413 1.00 107.06 269 ASN A CA 1
ATOM 2998 C C . ASN A 1 425 ? 15.664 23.771 -61.510 1.00 109.72 269 ASN A C 1
ATOM 2999 O O . ASN A 1 425 ? 16.760 24.075 -61.994 1.00 111.66 269 ASN A O 1
ATOM 3001 N N . THR A 1 426 ? 15.416 22.544 -61.041 1.00 105.42 270 THR A N 1
ATOM 3002 C CA . THR A 1 426 ? 16.472 21.529 -60.988 1.00 107.76 270 THR A CA 1
ATOM 3003 C C . THR A 1 426 ? 16.984 21.174 -62.385 1.00 110.61 270 THR A C 1
ATOM 3004 O O . THR A 1 426 ? 18.185 21.283 -62.663 1.00 107.97 270 THR A O 1
ATOM 3008 N N . LEU A 1 427 ? 16.091 20.700 -63.263 1.00 107.48 271 LEU A N 1
ATOM 3009 C CA . LEU A 1 427 ? 16.382 20.529 -64.692 1.00 106.79 271 LEU A CA 1
ATOM 3010 C C . LEU A 1 427 ? 17.511 19.527 -64.951 1.00 108.38 271 LEU A C 1
ATOM 3011 O O . LEU A 1 427 ? 18.260 19.670 -65.927 1.00 109.36 271 LEU A O 1
ATOM 3016 N N . LYS A 1 428 ? 17.659 18.521 -64.090 1.00 111.65 272 LYS A N 1
ATOM 3017 C CA . LYS A 1 428 ? 18.812 17.642 -64.188 1.00 115.01 272 LYS A CA 1
ATOM 3018 C C . LYS A 1 428 ? 18.551 16.437 -65.091 1.00 125.67 272 LYS A C 1
ATOM 3019 O O . LYS A 1 428 ? 19.502 15.651 -65.331 1.00 133.18 272 LYS A O 1
ATOM 3021 N N . GLY A 1 429 ? 17.295 16.251 -65.552 1.00 123.37 273 GLY A N 1
ATOM 3022 C CA . GLY A 1 429 ? 17.000 15.385 -66.678 1.00 118.95 273 GLY A CA 1
ATOM 3023 C C . GLY A 1 429 ? 16.115 14.225 -66.259 1.00 115.25 273 GLY A C 1
ATOM 3024 O O . GLY A 1 429 ? 15.218 14.371 -65.426 1.00 116.37 273 GLY A O 1
ATOM 3025 N N . CYS A 1 430 ? 16.293 13.099 -66.959 1.00 115.64 274 CYS A N 1
ATOM 3026 C CA . CYS A 1 430 ? 15.613 11.856 -66.588 1.00 114.95 274 CYS A CA 1
ATOM 3027 C C . CYS A 1 430 ? 15.801 11.587 -65.100 1.00 115.65 274 CYS A C 1
ATOM 3028 O O . CYS A 1 430 ? 14.830 11.471 -64.347 1.00 111.12 274 CYS A O 1
ATOM 3031 N N . ALA A 1 431 ? 17.063 11.474 -64.661 1.00 116.14 275 ALA A N 1
ATOM 3032 C CA . ALA A 1 431 ? 17.343 11.184 -63.257 1.00 113.99 275 ALA A CA 1
ATOM 3033 C C . ALA A 1 431 ? 16.660 12.179 -62.334 1.00 116.37 275 ALA A C 1
ATOM 3034 O O . ALA A 1 431 ? 16.187 11.813 -61.256 1.00 117.89 275 ALA A O 1
ATOM 3036 N N . ALA A 1 432 ? 16.593 13.444 -62.736 1.00 115.51 276 ALA A N 1
ATOM 3037 C CA . ALA A 1 432 ? 15.886 14.415 -61.910 1.00 115.34 276 ALA A CA 1
ATOM 3038 C C . ALA A 1 432 ? 14.375 14.180 -61.954 1.00 108.77 276 ALA A C 1
ATOM 3039 O O . ALA A 1 432 ? 13.739 13.928 -60.923 1.00 101.64 276 ALA A O 1
ATOM 3041 N N . GLU A 1 433 ? 13.782 14.272 -63.150 1.00 108.94 277 GLU A N 1
ATOM 3042 C CA . GLU A 1 433 ? 12.330 14.187 -63.290 1.00 98.15 277 GLU A CA 1
ATOM 3043 C C . GLU A 1 433 ? 11.811 12.778 -63.020 1.00 95.43 277 GLU A C 1
ATOM 3044 O O . GLU A 1 433 ? 10.802 12.613 -62.328 1.00 96.22 277 GLU A O 1
ATOM 3046 N N . SER A 1 434 ? 12.480 11.750 -63.546 1.00 97.77 278 SER A N 1
ATOM 3047 C CA . SER A 1 434 ? 11.947 10.393 -63.416 1.00 102.05 278 SER A CA 1
ATOM 3048 C C . SER A 1 434 ? 12.086 9.846 -61.997 1.00 96.73 278 SER A C 1
ATOM 3049 O O . SER A 1 434 ? 11.181 9.158 -61.505 1.00 91.18 278 SER A O 1
ATOM 3052 N N . VAL A 1 435 ? 13.204 10.132 -61.322 1.00 100.33 279 VAL A N 1
ATOM 3053 C CA . VAL A 1 435 ? 13.377 9.644 -59.952 1.00 98.08 279 VAL A CA 1
ATOM 3054 C C . VAL A 1 435 ? 12.337 10.270 -59.031 1.00 91.27 279 VAL A C 1
ATOM 3055 O O . VAL A 1 435 ? 11.633 9.568 -58.297 1.00 81.53 279 VAL A O 1
ATOM 3059 N N . VAL A 1 436 ? 12.214 11.600 -59.073 1.00 93.90 280 VAL A N 1
ATOM 3060 C CA . VAL A 1 436 ? 11.224 12.292 -58.249 1.00 85.26 280 VAL A CA 1
ATOM 3061 C C . VAL A 1 436 ? 9.826 11.763 -58.538 1.00 80.89 280 VAL A C 1
ATOM 3062 O O . VAL A 1 436 ? 9.041 11.513 -57.617 1.00 86.12 280 VAL A O 1
ATOM 3066 N N . ARG A 1 437 ? 9.496 11.570 -59.814 1.00 84.56 281 ARG A N 1
ATOM 3067 C CA . ARG A 1 437 ? 8.171 11.064 -60.159 1.00 86.96 281 ARG A CA 1
ATOM 3068 C C . ARG A 1 437 ? 7.988 9.621 -59.698 1.00 83.77 281 ARG A C 1
ATOM 3069 O O . ARG A 1 437 ? 6.888 9.232 -59.289 1.00 80.80 281 ARG A O 1
ATOM 3077 N N . THR A 1 438 ? 9.050 8.814 -59.751 1.00 84.33 282 THR A N 1
ATOM 3078 C CA . THR A 1 438 ? 8.943 7.429 -59.294 1.00 80.29 282 THR A CA 1
ATOM 3079 C C . THR A 1 438 ? 8.635 7.362 -57.803 1.00 76.13 282 THR A C 1
ATOM 3080 O O . THR A 1 438 ? 7.831 6.533 -57.361 1.00 74.42 282 THR A O 1
ATOM 3084 N N . ILE A 1 439 ? 9.244 8.249 -57.017 1.00 75.71 283 ILE A N 1
ATOM 3085 C CA . ILE A 1 439 ? 9.058 8.230 -55.571 1.00 74.74 283 ILE A CA 1
ATOM 3086 C C . ILE A 1 439 ? 7.702 8.789 -55.148 1.00 72.72 283 ILE A C 1
ATOM 3087 O O . ILE A 1 439 ? 7.209 8.440 -54.067 1.00 71.59 283 ILE A O 1
ATOM 3092 N N . TYR A 1 440 ? 7.068 9.621 -55.978 1.00 73.60 284 TYR A N 1
ATOM 3093 C CA . TYR A 1 440 ? 5.849 10.306 -55.547 1.00 70.97 284 TYR A CA 1
ATOM 3094 C C . TYR A 1 440 ? 4.747 9.350 -55.103 1.00 69.73 284 TYR A C 1
ATOM 3095 O O . TYR A 1 440 ? 4.181 9.564 -54.017 1.00 70.74 284 TYR A O 1
ATOM 3104 N N . PRO A 1 441 ? 4.386 8.303 -55.857 1.00 70.45 285 PRO A N 1
ATOM 3105 C CA . PRO A 1 441 ? 3.320 7.412 -55.363 1.00 69.26 285 PRO A CA 1
ATOM 3106 C C . PRO A 1 441 ? 3.700 6.684 -54.084 1.00 67.40 285 PRO A C 1
ATOM 3107 O O . PRO A 1 441 ? 2.842 6.469 -53.216 1.00 66.59 285 PRO A O 1
ATOM 3111 N N . ILE A 1 442 ? 4.974 6.303 -53.945 1.00 63.85 286 ILE A N 1
ATOM 3112 C CA . ILE A 1 442 ? 5.430 5.615 -52.738 1.00 63.32 286 ILE A CA 1
ATOM 3113 C C . ILE A 1 442 ? 5.225 6.500 -51.513 1.00 62.81 286 ILE A C 1
ATOM 3114 O O . ILE A 1 442 ? 4.603 6.094 -50.524 1.00 61.11 286 ILE A O 1
ATOM 3119 N N . ALA A 1 443 ? 5.744 7.727 -51.566 1.00 63.40 287 ALA A N 1
ATOM 3120 C CA . ALA A 1 443 ? 5.632 8.648 -50.442 1.00 54.48 287 ALA A CA 1
ATOM 3121 C C . ALA A 1 443 ? 4.189 9.030 -50.158 1.00 51.66 287 ALA A C 1
ATOM 3122 O O . ALA A 1 443 ? 3.840 9.276 -48.999 1.00 50.20 287 ALA A O 1
ATOM 3124 N N . LEU A 1 444 ? 3.340 9.072 -51.185 1.00 55.43 288 LEU A N 1
ATOM 3125 C CA . LEU A 1 444 ? 1.921 9.324 -50.954 1.00 56.10 288 LEU A CA 1
ATOM 3126 C C . LEU A 1 444 ? 1.282 8.174 -50.187 1.00 51.08 288 LEU A C 1
ATOM 3127 O O . LEU A 1 444 ? 0.613 8.385 -49.171 1.00 50.99 288 LEU A O 1
ATOM 3132 N N . CYS A 1 445 ? 1.492 6.942 -50.654 1.00 54.33 289 CYS A N 1
ATOM 3133 C CA . CYS A 1 445 ? 0.910 5.789 -49.971 1.00 58.02 289 CYS A CA 1
ATOM 3134 C C . CYS A 1 445 ? 1.383 5.699 -48.526 1.00 53.19 289 CYS A C 1
ATOM 3135 O O . CYS A 1 445 ? 0.593 5.384 -47.626 1.00 49.99 289 CYS A O 1
ATOM 3138 N N . ILE A 1 446 ? 2.670 5.970 -48.290 1.00 47.08 290 ILE A N 1
ATOM 3139 C CA . ILE A 1 446 ? 3.186 6.063 -46.928 1.00 46.82 290 ILE A CA 1
ATOM 3140 C C . ILE A 1 446 ? 2.429 7.132 -46.146 1.00 53.05 290 ILE A C 1
ATOM 3141 O O . ILE A 1 446 ? 1.979 6.900 -45.016 1.00 50.95 290 ILE A O 1
ATOM 3146 N N . ALA A 1 447 ? 2.259 8.314 -46.746 1.00 51.91 291 ALA A N 1
ATOM 3147 C CA . ALA A 1 447 ? 1.543 9.396 -46.079 1.00 49.62 291 ALA A CA 1
ATOM 3148 C C . ALA A 1 447 ? 0.073 9.061 -45.861 1.00 54.12 291 ALA A C 1
ATOM 3149 O O . ALA A 1 447 ? -0.521 9.511 -44.876 1.00 56.91 291 ALA A O 1
ATOM 3151 N N . VAL A 1 448 ? -0.538 8.293 -46.766 1.00 51.15 292 VAL A N 1
ATOM 3152 C CA . VAL A 1 448 ? -1.936 7.918 -46.579 1.00 55.87 292 VAL A CA 1
ATOM 3153 C C . VAL A 1 448 ? -2.086 6.954 -45.397 1.00 56.82 292 VAL A C 1
ATOM 3154 O O . VAL A 1 448 ? -3.177 6.833 -44.818 1.00 52.67 292 VAL A O 1
ATOM 3158 N N . SER A 1 449 ? -0.998 6.308 -44.981 1.00 54.54 293 SER A N 1
ATOM 3159 C CA . SER A 1 449 ? -1.016 5.351 -43.881 1.00 56.83 293 SER A CA 1
ATOM 3160 C C . SER A 1 449 ? -1.113 6.013 -42.512 1.00 65.06 293 SER A C 1
ATOM 3161 O O . SER A 1 449 ? -1.013 5.318 -41.494 1.00 68.80 293 SER A O 1
ATOM 3164 N N . ASN A 1 450 ? -1.301 7.333 -42.464 1.00 63.75 294 ASN A N 1
ATOM 3165 C CA . ASN A 1 450 ? -1.397 8.022 -41.184 1.00 61.97 294 ASN A CA 1
ATOM 3166 C C . ASN A 1 450 ? -2.587 7.523 -40.368 1.00 64.53 294 ASN A C 1
ATOM 3167 O O . ASN A 1 450 ? -2.467 7.303 -39.157 1.00 63.40 294 ASN A O 1
ATOM 3172 N N . CYS A 1 451 ? -3.738 7.323 -41.014 1.00 63.47 295 CYS A N 1
ATOM 3173 C CA . CYS A 1 451 ? -4.939 6.927 -40.280 1.00 62.67 295 CYS A CA 1
ATOM 3174 C C . CYS A 1 451 ? -4.780 5.562 -39.626 1.00 63.90 295 CYS A C 1
ATOM 3175 O O . CYS A 1 451 ? -5.437 5.273 -38.618 1.00 60.66 295 CYS A O 1
ATOM 3178 N N . CYS A 1 452 ? -3.919 4.714 -40.181 1.00 66.89 296 CYS A N 1
ATOM 3179 C CA . CYS A 1 452 ? -3.605 3.442 -39.541 1.00 69.74 296 CYS A CA 1
ATOM 3180 C C . CYS A 1 452 ? -2.640 3.604 -38.370 1.00 66.97 296 CYS A C 1
ATOM 3181 O O . CYS A 1 452 ? -2.744 2.867 -37.384 1.00 61.52 296 CYS A O 1
ATOM 3184 N N . PHE A 1 453 ? -1.722 4.562 -38.447 1.00 64.42 297 PHE A N 1
ATOM 3185 C CA . PHE A 1 453 ? -0.728 4.767 -37.403 1.00 62.15 297 PHE A CA 1
ATOM 3186 C C . PHE A 1 453 ? -1.169 5.768 -36.349 1.00 57.67 297 PHE A C 1
ATOM 3187 O O . PHE A 1 453 ? -0.548 5.829 -35.284 1.00 57.20 297 PHE A O 1
ATOM 3195 N N . ASP A 1 454 ? -2.208 6.554 -36.619 1.00 58.26 298 ASP A N 1
ATOM 3196 C CA . ASP A 1 454 ? -2.685 7.519 -35.628 1.00 59.05 298 ASP A CA 1
ATOM 3197 C C . ASP A 1 454 ? -3.167 6.862 -34.338 1.00 57.05 298 ASP A C 1
ATOM 3198 O O . ASP A 1 454 ? -2.832 7.372 -33.254 1.00 58.70 298 ASP A O 1
ATOM 3203 N N . PRO A 1 455 ? -3.948 5.766 -34.365 1.00 53.61 299 PRO A N 1
ATOM 3204 C CA . PRO A 1 455 ? -4.319 5.102 -33.102 1.00 53.76 299 PRO A CA 1
ATOM 3205 C C . PRO A 1 455 ? -3.154 4.813 -32.169 1.00 53.18 299 PRO A C 1
ATOM 3206 O O . PRO A 1 455 ? -3.257 5.076 -30.963 1.00 53.72 299 PRO A O 1
ATOM 3210 N N . ILE A 1 456 ? -2.047 4.284 -32.696 1.00 51.04 300 ILE A N 1
ATOM 3211 C CA . ILE A 1 456 ? -0.890 3.970 -31.863 1.00 50.88 300 ILE A CA 1
ATOM 3212 C C . ILE A 1 456 ? -0.422 5.208 -31.108 1.00 51.91 300 ILE A C 1
ATOM 3213 O O . ILE A 1 456 ? -0.118 5.145 -29.910 1.00 53.84 300 ILE A O 1
ATOM 3218 N N . VAL A 1 457 ? -0.366 6.353 -31.791 1.00 52.41 301 VAL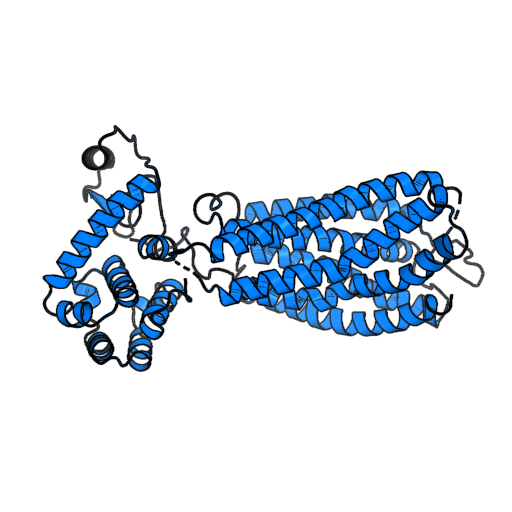 A N 1
ATOM 3219 C CA . VAL A 1 457 ? 0.027 7.595 -31.132 1.00 52.33 301 VAL A CA 1
ATOM 3220 C C . VAL A 1 457 ? -0.906 7.901 -29.968 1.00 47.09 301 VAL A C 1
ATOM 3221 O O . VAL A 1 457 ? -0.454 8.264 -28.878 1.00 52.01 301 VAL A O 1
ATOM 3225 N N . TYR A 1 458 ? -2.218 7.744 -30.170 1.00 48.27 302 TYR A N 1
ATOM 3226 C CA . TYR A 1 458 ? -3.169 8.044 -29.101 1.00 49.19 302 TYR A CA 1
ATOM 3227 C C . TYR A 1 458 ? -2.891 7.197 -27.868 1.00 47.17 302 TYR A C 1
ATOM 3228 O O . TYR A 1 458 ? -2.920 7.699 -26.739 1.00 49.96 302 TYR A O 1
ATOM 3237 N N . TYR A 1 459 ? -2.623 5.904 -28.070 1.00 45.09 303 TYR A N 1
ATOM 3238 C CA . TYR A 1 459 ? -2.393 4.998 -26.946 1.00 47.52 303 TYR A CA 1
ATOM 3239 C C . TYR A 1 459 ? -1.200 5.443 -26.105 1.00 47.97 303 TYR A C 1
ATOM 3240 O O . TYR A 1 459 ? -1.309 5.609 -24.885 1.00 48.82 303 TYR A O 1
ATOM 3249 N N . PHE A 1 460 ? -0.046 5.637 -26.741 1.00 47.21 304 PHE A N 1
ATOM 3250 C CA . PHE A 1 460 ? 1.154 5.966 -25.985 1.00 44.74 304 PHE A CA 1
ATOM 3251 C C . PHE A 1 460 ? 1.114 7.378 -25.435 1.00 45.34 304 PHE A C 1
ATOM 3252 O O . PHE A 1 460 ? 1.722 7.647 -24.394 1.00 49.21 304 PHE A O 1
ATOM 3260 N N . THR A 1 461 ? 0.419 8.291 -26.115 1.00 45.25 305 THR A N 1
ATOM 3261 C CA . THR A 1 461 ? 0.228 9.622 -25.554 1.00 43.71 305 THR A CA 1
ATOM 3262 C C . THR A 1 461 ? -0.754 9.595 -24.391 1.00 47.63 305 THR A C 1
ATOM 3263 O O . THR A 1 461 ? -0.604 10.368 -23.438 1.00 52.54 305 THR A O 1
ATOM 3267 N N . SER A 1 462 ? -1.752 8.713 -24.430 1.00 46.27 306 SER A N 1
ATOM 3268 C CA . SER A 1 462 ? -2.677 8.636 -23.303 1.00 45.93 306 SER A CA 1
ATOM 3269 C C . SER A 1 462 ? -2.003 8.064 -22.062 1.00 49.97 306 SER A C 1
ATOM 3270 O O . SER A 1 462 ? -2.410 8.380 -20.938 1.00 57.00 306 SER A O 1
ATOM 3273 N N . GLU A 1 463 ? -0.974 7.231 -22.238 1.00 47.97 307 GLU A N 1
ATOM 3274 C CA . GLU A 1 463 ? -0.282 6.652 -21.089 1.00 44.29 307 GLU A CA 1
ATOM 3275 C C . GLU A 1 463 ? 0.431 7.708 -20.267 1.00 45.30 307 GLU A C 1
ATOM 3276 O O . GLU A 1 463 ? 0.700 7.490 -19.079 1.00 52.78 307 GLU A O 1
ATOM 3282 N N . THR A 1 464 ? 0.759 8.839 -20.881 1.00 43.16 308 THR A N 1
ATOM 3283 C CA . THR A 1 464 ? 1.403 9.948 -20.192 1.00 47.95 308 THR A CA 1
ATOM 3284 C C . THR A 1 464 ? 0.416 10.920 -19.554 1.00 52.68 308 THR A C 1
ATOM 3285 O O . THR A 1 464 ? 0.837 11.777 -18.772 1.00 55.08 308 THR A O 1
ATOM 3289 N N . ILE A 1 465 ? -0.876 10.808 -19.856 1.00 52.36 309 ILE A N 1
ATOM 3290 C CA . ILE A 1 465 ? -1.854 11.765 -19.346 1.00 54.06 309 ILE A CA 1
ATOM 3291 C C . ILE A 1 465 ? -1.992 11.605 -17.836 1.00 61.90 309 ILE A C 1
ATOM 3292 O O . ILE A 1 465 ? -2.106 10.483 -17.323 1.00 63.20 309 ILE A O 1
ATOM 3297 N N . GLN A 1 466 ? -1.981 12.734 -17.118 1.00 69.79 310 GLN A N 1
ATOM 3298 C CA . GLN A 1 466 ? -2.090 12.756 -15.660 1.00 69.15 310 GLN A CA 1
ATOM 3299 C C . GLN A 1 466 ? -3.544 12.573 -15.240 1.00 66.90 310 GLN A C 1
ATOM 3300 O O . GLN A 1 466 ? -4.412 13.361 -15.628 1.00 72.36 310 GLN A O 1
ATOM 3306 N N . ASN A 1 467 ? -3.812 11.541 -14.441 1.00 74.98 311 ASN A N 1
ATOM 3307 C CA . ASN A 1 467 ? -5.196 11.202 -14.117 1.00 87.71 311 ASN A CA 1
ATOM 3308 C C . ASN A 1 467 ? -5.869 12.319 -13.323 1.00 85.04 311 ASN A C 1
ATOM 3309 O O . ASN A 1 467 ? -6.997 12.719 -13.636 1.00 77.04 311 ASN A O 1
ATOM 3314 N N . SER A 1 468 ? -5.190 12.834 -12.297 1.00 86.19 312 SER A N 1
ATOM 3315 C CA . SER A 1 468 ? -5.731 13.845 -11.400 1.00 86.58 312 SER A CA 1
ATOM 3316 C C . SER A 1 468 ? -5.143 15.222 -11.713 1.00 85.81 312 SER A C 1
ATOM 3317 O O . SER A 1 468 ? -4.192 15.370 -12.486 1.00 79.07 312 SER A O 1
ATOM 3320 N N . ALA A 1 469 ? -5.734 16.244 -11.099 1.00 89.17 313 ALA A N 1
ATOM 3321 C CA . ALA A 1 469 ? -5.387 17.625 -11.419 1.00 94.51 313 ALA A CA 1
ATOM 3322 C C . ALA A 1 469 ? -5.603 18.490 -10.182 1.00 94.17 313 ALA A C 1
ATOM 3323 O O . ALA A 1 469 ? -5.700 17.987 -9.059 1.00 86.23 313 ALA A O 1
ATOM 3325 N N . SER A 1 470 ? -5.689 19.800 -10.396 1.00 102.67 314 SER A N 1
ATOM 3326 C CA . SER A 1 470 ? -5.535 20.764 -9.314 1.00 112.19 314 SER A CA 1
ATOM 3327 C C . SER A 1 470 ? -6.840 21.431 -8.896 1.00 111.12 314 SER A C 1
ATOM 3328 O O . SER A 1 470 ? -7.059 21.641 -7.697 1.00 111.03 314 SER A O 1
ATOM 3330 N N . SER A 1 471 ? -7.711 21.775 -9.842 1.00 109.03 315 SER A N 1
ATOM 3331 C CA . SER A 1 471 ? -8.885 22.588 -9.554 1.00 109.07 315 SER A CA 1
ATOM 3332 C C . SER A 1 471 ? -10.170 21.843 -9.890 1.00 109.86 315 SER A C 1
ATOM 3333 O O . SER A 1 471 ? -10.159 20.770 -10.499 1.00 107.49 315 SER A O 1
ATOM 3336 N N . GLU A 1 472 ? -11.283 22.457 -9.476 1.00 99.07 316 GLU A N 1
ATOM 3337 C CA . GLU A 1 472 ? -12.658 21.962 -9.505 1.00 90.53 316 GLU A CA 1
ATOM 3338 C C . GLU A 1 472 ? -12.888 20.816 -8.524 1.00 92.58 316 GLU A C 1
ATOM 3339 O O . GLU A 1 472 ? -13.999 20.281 -8.476 1.00 94.92 316 GLU A O 1
ATOM 3345 N N . ASP A 1 473 ? -11.888 20.414 -7.741 1.00 88.91 317 ASP A N 1
ATOM 3346 C CA . ASP A 1 473 ? -12.020 19.262 -6.856 1.00 83.22 317 ASP A CA 1
ATOM 3347 C C . ASP A 1 473 ? -12.653 19.677 -5.536 1.00 76.62 317 ASP A C 1
ATOM 3348 O O . ASP A 1 473 ? -12.320 20.720 -4.968 1.00 73.57 317 ASP A O 1
ATOM 3353 N N . LEU A 1 474 ? -13.583 18.852 -5.060 1.00 74.50 318 LEU A N 1
ATOM 3354 C CA . LEU A 1 474 ? -14.253 19.139 -3.798 1.00 70.56 318 LEU A CA 1
ATOM 3355 C C . LEU A 1 474 ? -13.272 19.138 -2.640 1.00 68.84 318 LEU A C 1
ATOM 3356 O O . LEU A 1 474 ? -13.255 20.067 -1.826 1.00 72.20 318 LEU A O 1
ATOM 3361 N N . TYR A 1 475 ? -12.455 18.098 -2.544 1.00 64.88 319 TYR A N 1
ATOM 3362 C CA . TYR A 1 475 ? -11.629 17.861 -1.369 1.00 68.85 319 TYR A CA 1
ATOM 3363 C C . TYR A 1 475 ? -10.184 18.239 -1.673 1.00 70.51 319 TYR A C 1
ATOM 3364 O O . TYR A 1 475 ? -9.482 17.522 -2.393 1.00 68.42 319 TYR A O 1
ATOM 3373 N N . PHE A 1 476 ? -9.747 19.369 -1.123 1.00 70.56 320 PHE A N 1
ATOM 3374 C CA . PHE A 1 476 ? -8.350 19.762 -1.146 1.00 67.49 320 PHE A CA 1
ATOM 3375 C C . PHE A 1 476 ? -7.997 20.351 0.212 1.00 73.51 320 PHE A C 1
ATOM 3376 O O . PHE A 1 476 ? -8.822 21.010 0.849 1.00 72.75 320 PHE A O 1
ATOM 3384 N N . GLN A 1 477 ? -6.774 20.082 0.664 1.00 77.52 321 GLN A N 1
ATOM 3385 C CA . GLN A 1 477 ? -6.310 20.603 1.946 1.00 77.30 321 GLN A CA 1
ATOM 3386 C C . GLN A 1 477 ? -5.225 21.653 1.744 1.00 71.84 321 GLN A C 1
ATOM 3387 O O . GLN A 1 477 ? -5.326 22.511 0.867 1.00 61.82 321 GLN A O 1
#

Organism: Danio rerio (NCBI:txid7955)

InterPro domains:
  IPR000276 G protein-coupled receptor, rhodopsin-like [PF00001] (45-302)
  IPR000276 G protein-coupled receptor, rhodopsin-like [PR00237] (29-53)
  IPR000276 G protein-coupled receptor, rhodopsin-like [PR00237] (62-83)
  IPR000276 G protein-coupled receptor, rhodopsin-like [PR00237] (106-128)
  IPR000276 G protein-coupled receptor, rhodopsin-like [PR00237] (142-163)
  IPR000276 G protein-coupled receptor, rhodopsin-like [PR00237] (195-218)
  IPR000276 G protein-coupled receptor, rhodopsin-like [PR00237] (238-262)
  IPR000276 G protein-coupled receptor, rhodopsin-like [PR00237] (284-310)
  IPR000276 G protein-coupled receptor, rhodopsin-like [PS00237] (112-128)
  IPR017452 GPCR, rhodopsin-like, 7TM [PS50262] (44-302)

B-factor: mean 67.72, std 18.8, range [34.82, 174.78]

Nearest PDB structures (foldseek):
  5xsz-assembly1_A  TM=1.002E+00  e=1.222E-62  Danio rerio
  3vw7-assembly1_A  TM=7.837E-01  e=3.647E-34  Homo sapiens
  3pbl-assembly1_A  TM=7.416E-01  e=1.335E-29  Homo sapiens
  5d5a-assembly1_A  TM=4.919E-01  e=7.340E-30  Homo sapiens
  3uon-assembly1_A  TM=5.229E-01  e=1.659E-28  Homo sapiens

Sequence (448 aa):
DNFKYPLYSMVFSIVFMVGLITNVAAMYIFMCSLKLRNETTTYMMNLVVSDLLFVLTLPLRVFYFVQQNWPFGSLLCKLSVSLFYTNMYGSILFLTCISVDRFLAIVYPFFRSRGLRTKRNAKIVCAAVWVLVLSGSLPTGFMLNSTNKLENNSISCFEWKSHLSKVVIFIETVGFLIPLMLNVVCSAMVLQTLRRPNTVNIFEMLRIDNGLRLKIYKNTEGYYTIGIGHLLTKSPSLNAAKSELDKAIGRNTNGVITKDEAEKLFNQDVDAAVRGILRNAKLKPVYDSLDAVRRAALINMVFQMGETGVAGFTNSLRMLQQKRWDEAAVNLAKSRWYNQTPNRAKRVITTFRTGTWDAYLNKKKILRMIIVHLFIFCFCFIPYNVNLVFYSLVRTNTLKGCAAESVVRTIYPIALCIAVSNCCFDPIVYYFTSETIQNSASSEDLYFQ

Solvent-accessible surface area: 21643 Å² total; per-residue (Å²): 116,132,125,12,53,81,46,30,22,116,31,5,49,101,8,56,50,65,0,51,121,45,0,76,47,14,57,148,104,26,110,88,56,128,87,95,48,28,24,0,13,17,20,1,61,25,0,0,54,2,0,20,74,1,0,97,12,0,47,43,38,24,97,32,58,110,47,122,58,4,81,47,42,61,65,65,0,2,59,5,39,2,22,9,70,2,6,6,30,2,0,0,40,0,0,8,22,2,8,42,7,4,22,30,6,31,27,99,22,97,73,6,148,58,114,45,51,48,64,66,2,128,119,58,5,55,50,10,48,94,116,11,63,71,41,8,55,64,66,3,103,147,133,10,55,21,85,70,57,54,72,164,50,50,21,10,166,174,71,36,71,142,35,18,67,91,44,64,141,78,2,60,66,21,14,85,96,3,24,48,82,0,66,73,6,1,52,78,1,63,63,39,24,88,46,123,95,47,18,65,37,11,35,0,0,41,34,14,11,9,29,35,40,53,46,41,106,29,81,64,36,76,30,0,0,0,2,20,34,72,27,27,134,52,124,57,50,122,48,0,37,72,40,0,45,91,48,36,62,122,84,7,98,13,83,8,68,35,104,36,1,67,121,6,1,77,86,30,22,86,48,18,27,122,22,0,62,185,43,85,134,0,90,61,3,28,72,33,5,61,80,30,22,70,5,0,0,9,0,1,8,32,46,53,22,66,108,30,0,10,61,27,87,92,1,8,46,34,0,78,138,106,24,48,94,108,0,9,98,45,0,42,95,32,81,19,67,110,102,19,57,51,11,0,43,24,0,13,38,1,1,104,54,13,60,52,74,34,19,43,38,72,52,65,6,79,112,6,8,83,34,5,34,138,23,0,27,102,0,1,60,36,0,1,69,6,17,43,102,88,7,62,24,52,79,71,62,146,74,40,110,75,13,50,63,79,13,76,69,68,34,0,66,1,16,9,44,6,4,21,3,0,22,66,0,27,82,1,8,130,51,1,50,62,20,38,69,106,16,68,57,88,178,69,138,96,59,29

Foldseek 3Di:
DVCFQVVLLVLLVVLLVLLQVLLVVVLVCLPPPCHNQFLLSLLLNLLSVLLNQLSVLSVQSNCCRVVVARPDAFVSLLSNQLSLQLNLLSNLQSLLVSLVVVLCCQVPVPVCVVVRGNVNSVVVSVVSNVVSCVVRNVVSNPQWGFPPPPPVGTHRHVCLLVVLVVLCVCLCCSPVVSLVSSVVSLVVSVVLVPDPPSDDLLNLLCFQFNAAFFWDAALVRFIAHGALHGQDRDNDVVVSQVSVCVQVVDSQVGGDDNVSSVVSVVVVLVVLVVQQCVDPQRNLLLVQDDRQLNSLVSSVCSQQNNVVSSVVSVLSVCLSVVVLVVSLVSLCDDPVCVQRVLSSNQSSVCSNPVDNCSVPNVVLSVVLSVLSSCLSCQQQVQQSVLSNLQSCCVPPPVPPCCSNVVSVVSNSVSSSSNSSSSSSSSVSVVSSVVRDRNGGHDPRSHHD

Radius of gyration: 28.65 Å; Cα contacts (8 Å, |Δi|>4): 549; chains: 1; bounding box: 40×50×92 Å

GO terms:
  GO:0070915 lysophosphatidic acid receptor activity (F, IDA)
  GO:0005886 plasma membrane (C, IMP)
  GO:0007188 adenylate cyclase-modulating G protein-coupled receptor signaling pathway (P, IMP)
  GO:0001525 angiogenesis (P, IGI)
  GO:0001525 angiogenesis (P, IMP)